Protein AF-0000000067828518 (afdb_homodimer)

InterPro domains:
  IPR000595 Cyclic nucleotide-binding domain [PF00027] (35-122)
  IPR000595 Cyclic nucleotide-binding domain [PS50042] (16-136)
  IPR000595 Cyclic nucleotide-binding domain [SM00100] (16-134)
  IPR000595 Cyclic nucleotide-binding domain [cd00038] (16-130)
  IPR012318 Crp-type HTH domain [PF13545] (154-229)
  IPR012318 Crp-type HTH domain [PS51063] (150-224)
  IPR012318 Crp-type HTH domain [SM00419] (174-222)
  IPR014710 RmlC-like jelly roll fold [G3DSA:2.60.120.10] (8-148)
  IPR018490 Cyclic nucleotide-binding domain superfamily [SSF51206] (10-150)
  IPR036388 Winged helix-like DNA-binding domain superfamily [G3DSA:1.10.10.10] (149-229)
  IPR036390 Winged helix DNA-binding domain superfamily [SSF46785] (151-231)
  IPR050397 Global Transcriptional Regulators in Environmental Response [PTHR24567] (13-231)

Organism: Synechocystis sp. (strain ATCC 27184 / PCC 6803 / Kazusa) (NCBI:txid1111708)

Secondary structure (DSSP, 8-state):
---HHHHHHHHTTSGGGTT--HHHHHHHHHH-EEEEE-TT-EEE-TTPPP-EEEEEEES-EEEEEE-TTS-EEEEEEE-TT-EE-THHHHS-PPPSSEEEESSSEEEEEEEHHHHHHHHHH-HHHHHHHHHHHHHHHHHHHHHHHHHHH--HHHHHHHHHHHHHT-SSS-S--S-EEEE-SS-HHHHHHHTTS-HHHHHHHHHHHHHTTSEEEETTEEEES-HHHHHHHHH-------/---HHHHHHHHTTSGGGTT--HHHHHHHHHH-EEEEE-TT-EEE-TTPPP-EEEEEEES-EEEEEE-TTS-EEEEEEE-TT-EE-THHHHH-PPPSSEEEESSSEEEEEEEHHHHHHHHHH-HHHHHHHHHHHHHHHHHHHHHHHHHHH--HHHHHHHHHHHHHT-SSS-S--S-EEEE-SS-HHHHHHHTTS-HHHHHHHHHHHHHTTSEEEETTEEEES-HHHHHHHHH-------

Sequence (476 aa):
MTVAPDLALWLSKTLMFQNIDSHHLEMITAIAQVKSYGKGDVVFKEGDKPKGFFIVRSGRVKIYKIAPGGKEQILRIFHRGEHFAEIAVFDNLPFPASAATLDQAEMIFFPRSPFLEMLAQHPTLALNMLSSLSRHLRHLTAVIEELSFKDVPQRLASYLLRLGGVDTGTVEVLSLWVTLDLPKS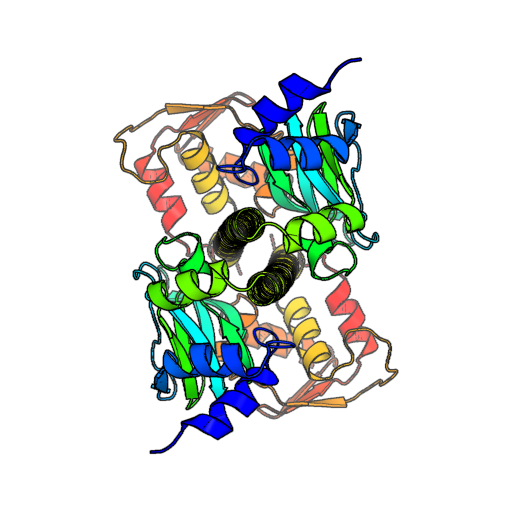QLAAQLGTIPATLSRAFYQLKNEDLIAVKGAEIQLLDCDRLRALAKRGDGMKNMTVAPDLALWLSKTLMFQNIDSHHLEMITAIAQVKSYGKGDVVFKEGDKPKGFFIVRSGRVKIYKIAPGGKEQILRIFHRGEHFAEIAVFDNLPFPASAATLDQAEMIFFPRSPFLEMLAQHPTLALNMLSSLSRHLRHLTAVIEELSFKDVPQRLASYLLRLGGVDTGTVEVLSLWVTLDLPKSQLAAQLGTIPATLSRAFYQLKNEDLIAVKGAEIQLLDCDRLRALAKRGDGMKN

Foldseek 3Di:
DPCQPVVLVLLCPALLNPPPDPVLSNVQSVQKDKDWDAAFDWPFAFQDFDFFKKAWQAAKKWWWAADPVGAIATLDMDHHRAMDPHVNLPPRGGHRTIMTTNHTTMMITGTNPSVVVSCVVDVVSVVSVVVNVVVSVVSNVVLCLLVQQADLLLLVLCVVCVQVVCLVVPDDDFKDKGFAPDDLQVVCNHSRHGSVVNVVSVVVCVVVVQWDDDPRMIMGNGNVVSNVSNPNSNNPPD/DPCQPVVLVLLCPALLNPPPDPVLSNVQSVQKDKDWDAAFDWPFAFQDFDFFKKAWQAAKKWWWAADPVGAIATLDMHHHRAMDPHVNLPPRGGHRTIMTTNHTTMMITGTNPSVVVSCVVDVVSVVSVVVNVVVSVVSNVVLCLLVQQADLLLLVLCVVCVQVVCLVVPDDDFKDKGFAPDDLQVVCNHSRHGSVVNVVSVVVCVVVVQWDDDPRMIMGNGNVVSNVSNPNSNNPDD

Solvent-accessible surface area (backbone atoms only — not comparable to full-atom values): 24485 Å² total; per-residue (Å²): 129,91,64,55,72,65,43,36,58,53,44,44,72,20,70,55,37,45,90,55,53,69,71,58,38,48,55,54,48,67,59,47,40,84,45,78,43,51,60,63,36,72,76,49,47,53,64,38,74,54,61,29,29,39,31,26,66,36,44,33,35,36,34,32,46,68,32,79,71,62,55,41,36,41,74,48,74,41,40,61,54,36,67,48,55,56,52,26,56,55,63,70,45,50,34,91,41,21,31,29,24,73,26,59,27,34,31,40,34,37,47,32,69,69,47,54,59,48,39,64,74,29,41,64,46,41,52,27,45,44,29,50,52,36,51,50,44,52,50,49,51,52,51,43,49,45,68,57,22,29,31,65,51,26,46,50,34,44,50,52,29,48,71,60,68,42,65,84,58,81,54,93,56,53,59,51,75,34,68,61,90,53,57,63,64,57,42,12,16,55,67,52,44,49,50,71,59,46,52,50,29,53,48,51,40,36,75,68,60,35,33,46,78,57,86,58,37,34,34,35,58,30,41,64,62,37,48,53,48,37,57,47,27,60,32,56,77,118,129,91,63,56,71,64,44,36,58,52,46,43,71,20,71,56,36,45,93,55,53,70,70,57,37,50,56,53,48,68,58,46,40,82,44,78,43,52,60,63,35,71,75,48,48,52,62,39,75,54,62,29,28,38,32,27,67,35,43,34,36,36,31,29,46,67,33,79,70,62,55,42,37,43,73,46,74,41,40,61,54,36,69,48,56,55,51,26,57,53,64,71,44,50,34,92,41,21,31,31,25,74,26,59,25,35,32,39,35,37,46,32,69,70,47,55,58,49,38,64,74,30,42,64,46,41,51,27,46,43,29,48,52,36,52,52,44,52,51,47,52,51,52,43,49,44,68,59,22,29,32,63,51,27,45,48,34,44,51,53,29,48,72,59,68,43,64,84,61,84,54,93,56,54,58,51,75,35,65,61,90,54,58,64,65,56,42,13,15,54,65,52,46,48,52,72,58,45,53,50,29,53,48,51,39,36,76,67,59,35,31,46,80,57,87,57,38,34,34,35,58,30,41,65,60,38,49,52,49,38,57,46,29,61,32,67,70,124

pLDDT: mean 92.02, std 10.15, range [32.41, 98.69]

Radius of gyration: 23.42 Å; Cα contacts (8 Å, |Δi|>4): 932; chains: 2; bounding box: 56×58×49 Å

Structure (mmCIF, N/CA/C/O backbone):
data_AF-0000000067828518-model_v1
#
loop_
_entity.id
_entity.type
_entity.pdbx_description
1 polymer 'DNR protein'
#
loop_
_atom_site.group_PDB
_atom_site.id
_atom_site.type_symbol
_atom_site.label_atom_id
_atom_site.label_alt_id
_atom_site.label_comp_id
_atom_site.label_asym_id
_atom_site.label_entity_id
_atom_site.label_seq_id
_atom_site.pdbx_PDB_ins_code
_atom_site.Cartn_x
_atom_site.Cartn_y
_atom_site.Cartn_z
_atom_site.occupancy
_atom_site.B_iso_or_equiv
_atom_site.auth_seq_id
_atom_site.auth_comp_id
_atom_site.auth_asym_id
_atom_site.auth_atom_id
_atom_site.pdbx_PDB_model_num
ATOM 1 N N . MET A 1 1 ? -23.969 -29.828 9.68 1 32.81 1 MET A N 1
ATOM 2 C CA . MET A 1 1 ? -24.594 -28.953 8.695 1 32.81 1 MET A CA 1
ATOM 3 C C . MET A 1 1 ? -23.922 -29.109 7.332 1 32.81 1 MET A C 1
ATOM 5 O O . MET A 1 1 ? -22.703 -29 7.219 1 32.81 1 MET A O 1
ATOM 9 N N . THR A 1 2 ? -24.328 -29.781 6.457 1 40.47 2 THR A N 1
ATOM 10 C CA . THR A 1 2 ? -24 -30.266 5.121 1 40.47 2 THR A CA 1
ATOM 11 C C . THR A 1 2 ? -23.625 -29.094 4.207 1 40.47 2 THR A C 1
ATOM 13 O O . THR A 1 2 ? -24.484 -28.453 3.617 1 40.47 2 THR A O 1
ATOM 16 N N . VAL A 1 3 ? -22.938 -28.078 4.637 1 50.16 3 VAL A N 1
ATOM 17 C CA . VAL A 1 3 ? -22.453 -26.75 4.285 1 50.16 3 VAL A CA 1
ATOM 18 C C . VAL A 1 3 ? -21.719 -26.812 2.939 1 50.16 3 VAL A C 1
ATOM 20 O O . VAL A 1 3 ? -21.141 -25.812 2.496 1 50.16 3 VAL A O 1
ATOM 23 N N . ALA A 1 4 ? -21.547 -28.078 2.25 1 61.22 4 ALA A N 1
ATOM 24 C CA . ALA A 1 4 ? -20.547 -28.484 1.263 1 61.22 4 ALA A CA 1
ATOM 25 C C . ALA A 1 4 ? -20.859 -27.906 -0.111 1 61.22 4 ALA A C 1
ATOM 27 O O . ALA A 1 4 ? -20.031 -27.234 -0.716 1 61.22 4 ALA A O 1
ATOM 28 N N . PRO A 1 5 ? -21.984 -28.469 -0.747 1 64.19 5 PRO A N 1
ATOM 29 C CA . PRO A 1 5 ? -22.141 -28.156 -2.168 1 64.19 5 PRO A CA 1
ATOM 30 C C . PRO A 1 5 ? -22.422 -26.672 -2.408 1 64.19 5 PRO A C 1
ATOM 32 O O . PRO A 1 5 ? -21.906 -26.094 -3.361 1 64.19 5 PRO A O 1
ATOM 35 N N . ASP A 1 6 ? -23.078 -26 -1.535 1 87.5 6 ASP A N 1
ATOM 36 C CA . ASP A 1 6 ? -23.422 -24.594 -1.651 1 87.5 6 ASP A CA 1
ATOM 37 C C . ASP A 1 6 ? -22.203 -23.703 -1.459 1 87.5 6 ASP A C 1
ATOM 39 O O . ASP A 1 6 ? -22.016 -22.719 -2.188 1 87.5 6 ASP A O 1
ATOM 43 N N . LEU A 1 7 ? -21.391 -24.219 -0.659 1 91.88 7 LEU A N 1
ATOM 44 C CA . LEU A 1 7 ? -20.203 -23.422 -0.401 1 91.88 7 LEU A CA 1
ATOM 45 C C . LEU A 1 7 ? -19.25 -23.453 -1.6 1 91.88 7 LEU A C 1
ATOM 47 O O . LEU A 1 7 ? -18.703 -22.422 -1.98 1 91.88 7 LEU A O 1
ATOM 51 N N . ALA A 1 8 ? -19.188 -24.656 -2.156 1 92.31 8 ALA A N 1
ATOM 52 C CA . ALA A 1 8 ? -18.344 -24.812 -3.332 1 92.31 8 ALA A CA 1
ATOM 53 C C . ALA A 1 8 ? -18.812 -23.922 -4.477 1 92.31 8 ALA A C 1
ATOM 55 O O . ALA A 1 8 ? -18.016 -23.25 -5.137 1 92.31 8 ALA A O 1
ATOM 56 N N . LEU A 1 9 ? -20.062 -23.953 -4.652 1 92.19 9 LEU A N 1
ATOM 57 C CA . LEU A 1 9 ? -20.641 -23.125 -5.711 1 92.19 9 LEU A CA 1
ATOM 58 C C . LEU A 1 9 ? -20.422 -21.641 -5.438 1 92.19 9 LEU A C 1
ATOM 60 O O . LEU A 1 9 ? -20.094 -20.891 -6.352 1 92.19 9 LEU A O 1
ATOM 64 N N . TRP A 1 10 ? -20.609 -21.297 -4.242 1 94.19 10 TRP A N 1
ATOM 65 C CA . TRP A 1 10 ? -20.406 -19.891 -3.875 1 94.19 10 TRP A CA 1
ATOM 66 C C . TRP A 1 10 ? -18.953 -19.484 -4.059 1 94.19 10 TRP A C 1
ATOM 68 O O . TRP A 1 10 ? -18.656 -18.422 -4.598 1 94.19 10 TRP A O 1
ATOM 78 N N . LEU A 1 11 ? -18.016 -20.312 -3.623 1 94.5 11 LEU A N 1
ATOM 79 C CA . LEU A 1 11 ? -16.594 -20.047 -3.738 1 94.5 11 LEU A CA 1
ATOM 80 C C . LEU A 1 11 ? -16.188 -19.891 -5.199 1 94.5 11 LEU A C 1
ATOM 82 O O . LEU A 1 11 ? -15.336 -19.047 -5.523 1 94.5 11 LEU A O 1
ATOM 86 N N . SER A 1 12 ? -16.812 -20.641 -6.043 1 93.69 12 SER A N 1
ATOM 87 C CA . SER A 1 12 ? -16.469 -20.609 -7.461 1 93.69 12 SER A CA 1
ATOM 88 C C . SER A 1 12 ? -16.812 -19.25 -8.078 1 93.69 12 SER A C 1
ATOM 90 O O . SER A 1 12 ? -16.344 -18.922 -9.172 1 93.69 12 SER A O 1
ATOM 92 N N . LYS A 1 13 ? -17.594 -18.453 -7.387 1 92.75 13 LYS A N 1
ATOM 93 C CA . LYS A 1 13 ? -18 -17.141 -7.891 1 92.75 13 LYS A CA 1
ATOM 94 C C . LYS A 1 13 ? -17.109 -16.031 -7.359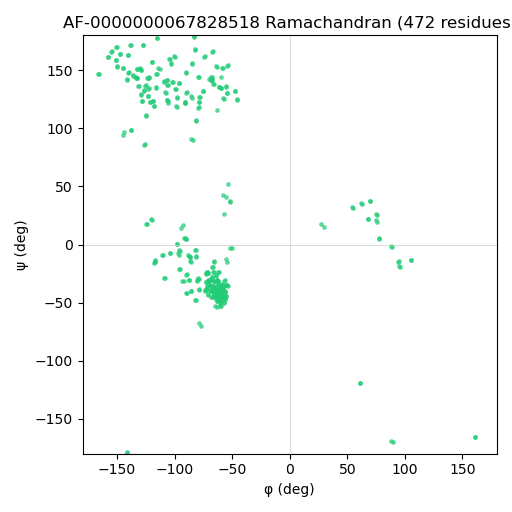 1 92.75 13 LYS A C 1
ATOM 96 O O . LYS A 1 13 ? -17.219 -14.875 -7.766 1 92.75 13 LYS A O 1
ATOM 101 N N . THR A 1 14 ? -16.219 -16.406 -6.48 1 92.81 14 THR A N 1
ATOM 102 C CA . THR A 1 14 ? -15.281 -15.43 -5.953 1 92.81 14 THR A CA 1
ATOM 103 C C . THR A 1 14 ? -14.078 -15.281 -6.883 1 92.81 14 THR A C 1
ATOM 105 O O . THR A 1 14 ? -13.75 -16.203 -7.629 1 92.81 14 THR A O 1
ATOM 108 N N . LEU A 1 15 ? -13.422 -14.148 -6.832 1 87.19 15 LEU A N 1
ATOM 109 C CA . LEU A 1 15 ? -12.281 -13.859 -7.695 1 87.19 15 LEU A CA 1
ATOM 110 C C . LEU A 1 15 ? -11.18 -14.906 -7.508 1 87.19 15 LEU A C 1
ATOM 112 O O . LEU A 1 15 ? -10.57 -15.344 -8.477 1 87.19 15 LEU A O 1
ATOM 116 N N . MET A 1 16 ? -10.969 -15.344 -6.359 1 88.88 16 MET A N 1
ATOM 117 C CA . MET A 1 16 ? -9.852 -16.219 -6.023 1 88.88 16 MET A CA 1
ATOM 118 C C . MET A 1 16 ? -10.055 -17.609 -6.625 1 88.88 16 MET A C 1
ATOM 120 O O . MET A 1 16 ? -9.086 -18.281 -6.996 1 88.88 16 MET A O 1
ATOM 124 N N . PHE A 1 17 ? -11.32 -18 -6.754 1 93 17 PHE A N 1
ATOM 125 C CA . PHE A 1 17 ? -11.531 -19.391 -7.117 1 93 17 PHE A CA 1
ATOM 126 C C . PHE A 1 17 ? -12.297 -19.5 -8.43 1 93 17 PHE A C 1
ATOM 128 O O . PHE A 1 17 ? -12.914 -20.531 -8.711 1 93 17 PHE A O 1
ATOM 135 N N . GLN A 1 18 ? -12.188 -18.422 -9.117 1 90.06 18 GLN A N 1
ATOM 136 C CA . GLN A 1 18 ? -12.797 -18.469 -10.438 1 90.06 18 GLN A CA 1
ATOM 137 C C . GLN A 1 18 ? -12.039 -19.422 -11.359 1 90.06 18 GLN A C 1
ATOM 139 O O . GLN A 1 18 ? -10.812 -19.516 -11.281 1 90.06 18 GLN A O 1
ATOM 144 N N . ASN A 1 19 ? -12.758 -20.188 -12.219 1 88.75 19 ASN A N 1
ATOM 145 C CA . ASN A 1 19 ? -12.219 -21.062 -13.266 1 88.75 19 ASN A CA 1
ATOM 146 C C . ASN A 1 19 ? -11.469 -22.25 -12.68 1 88.75 19 ASN A C 1
ATOM 148 O O . ASN A 1 19 ? -10.531 -22.75 -13.297 1 88.75 19 ASN A O 1
ATOM 152 N N . ILE A 1 20 ? -11.789 -22.531 -11.477 1 90.06 20 ILE A N 1
ATOM 153 C CA . ILE A 1 20 ? -11.289 -23.766 -10.883 1 90.06 20 ILE A CA 1
ATOM 154 C C . ILE A 1 20 ? -12.266 -24.906 -11.164 1 90.06 20 ILE A C 1
ATOM 156 O O . ILE A 1 20 ? -13.477 -24.75 -11.023 1 90.06 20 ILE A O 1
ATOM 160 N N . ASP A 1 21 ? -11.727 -25.984 -11.633 1 88.69 21 ASP A N 1
ATOM 161 C CA . ASP A 1 21 ? -12.609 -27.094 -11.984 1 88.69 21 ASP A CA 1
ATOM 162 C C . ASP A 1 21 ? -13.266 -27.688 -10.742 1 88.69 21 ASP A C 1
ATOM 164 O O . ASP A 1 21 ? -12.805 -27.453 -9.617 1 88.69 21 ASP A O 1
ATOM 168 N N . SER A 1 22 ? -14.281 -28.484 -10.969 1 89.06 22 SER A N 1
ATOM 169 C CA . SER A 1 22 ? -15.133 -29 -9.891 1 89.06 22 SER A CA 1
ATOM 170 C C . SER A 1 22 ? -14.344 -29.875 -8.93 1 89.06 22 SER A C 1
ATOM 172 O O . SER A 1 22 ? -14.555 -29.828 -7.719 1 89.06 22 SER A O 1
ATOM 174 N N . HIS A 1 23 ? -13.523 -30.641 -9.461 1 88.94 23 HIS A N 1
ATOM 175 C CA . HIS A 1 23 ? -12.742 -31.547 -8.625 1 88.94 23 HIS A CA 1
ATOM 176 C C . HIS A 1 23 ? -11.859 -30.766 -7.652 1 88.94 23 HIS A C 1
ATOM 178 O O . HIS A 1 23 ? -11.875 -31.047 -6.449 1 88.94 23 HIS A O 1
ATOM 184 N N . HIS A 1 24 ? -11.211 -29.797 -8.133 1 88.56 24 HIS A N 1
ATOM 185 C CA . HIS A 1 24 ? -10.32 -29 -7.293 1 88.56 24 HIS A CA 1
ATOM 186 C C . HIS A 1 24 ? -11.109 -28.125 -6.336 1 88.56 24 HIS A C 1
ATOM 188 O O . HIS A 1 24 ? -10.688 -27.891 -5.203 1 88.56 24 HIS A O 1
ATOM 194 N N . LEU A 1 25 ? -12.188 -27.656 -6.832 1 91.69 25 LEU A N 1
ATOM 195 C CA . LEU A 1 25 ? -13.047 -26.844 -5.98 1 91.69 25 LEU A CA 1
ATOM 196 C C . LEU A 1 25 ? -13.531 -27.641 -4.773 1 91.69 25 LEU A C 1
ATOM 198 O O . LEU A 1 25 ? -13.633 -27.109 -3.67 1 91.69 25 LEU A O 1
ATOM 202 N N . GLU A 1 26 ? -13.758 -28.844 -5.031 1 91.56 26 GLU A N 1
ATOM 203 C CA . GLU A 1 26 ? -14.164 -29.719 -3.932 1 91.56 26 GLU A CA 1
ATOM 204 C C . GLU A 1 26 ? -13.039 -29.891 -2.918 1 91.56 26 GLU A C 1
ATOM 206 O O . GLU A 1 26 ? -13.273 -29.891 -1.71 1 91.56 26 GLU A O 1
ATOM 211 N N . MET A 1 27 ? -11.867 -30.031 -3.381 1 90.75 27 MET A N 1
ATOM 212 C CA . MET A 1 27 ? -10.703 -30.156 -2.508 1 90.75 27 MET A CA 1
ATOM 213 C C . MET A 1 27 ? -10.516 -28.891 -1.664 1 90.75 27 MET A C 1
ATOM 215 O O . MET A 1 27 ? -10.234 -28.984 -0.468 1 90.75 27 MET A O 1
ATOM 219 N N . ILE A 1 28 ? -10.703 -27.812 -2.305 1 91.94 28 ILE A N 1
ATOM 220 C CA . ILE A 1 28 ? -10.562 -26.531 -1.625 1 91.94 28 ILE A CA 1
ATOM 221 C C . ILE A 1 28 ? -11.641 -26.391 -0.554 1 91.94 28 ILE A C 1
ATOM 223 O O . ILE A 1 28 ? -11.352 -25.969 0.572 1 91.94 28 ILE A O 1
ATOM 227 N N . THR A 1 29 ? -12.812 -26.75 -0.92 1 94.31 29 THR A N 1
ATOM 228 C CA . THR A 1 29 ? -13.945 -26.641 -0.005 1 94.31 29 THR A CA 1
ATOM 229 C C . THR A 1 29 ? -13.742 -27.531 1.21 1 94.31 29 THR A C 1
ATOM 231 O O . THR A 1 29 ? -14.148 -27.188 2.32 1 94.31 29 THR A O 1
ATOM 234 N N . ALA A 1 30 ? -13.062 -28.594 0.974 1 93.88 30 ALA A N 1
ATOM 235 C CA . ALA A 1 30 ? -12.867 -29.594 2.029 1 93.88 30 ALA A CA 1
ATOM 236 C C . ALA A 1 30 ? -11.977 -29.031 3.141 1 93.88 30 ALA A C 1
ATOM 238 O O . ALA A 1 30 ? -12.062 -29.469 4.289 1 93.88 30 ALA A O 1
ATOM 239 N N . ILE A 1 31 ? -11.148 -28.156 2.852 1 93.25 31 ILE A N 1
ATOM 240 C CA . ILE A 1 31 ? -10.242 -27.625 3.873 1 93.25 31 ILE A CA 1
ATOM 241 C C . ILE A 1 31 ? -10.805 -26.328 4.449 1 93.25 31 ILE A C 1
ATOM 243 O O . ILE A 1 31 ? -10.25 -25.781 5.402 1 93.25 31 ILE A O 1
ATOM 247 N N . ALA A 1 32 ? -11.852 -25.812 3.857 1 95.94 32 ALA A N 1
ATOM 248 C CA . ALA A 1 32 ? -12.461 -24.562 4.277 1 95.94 32 ALA A CA 1
ATOM 249 C C . ALA A 1 32 ? -13.133 -24.703 5.641 1 95.94 32 ALA A C 1
ATOM 251 O O . ALA 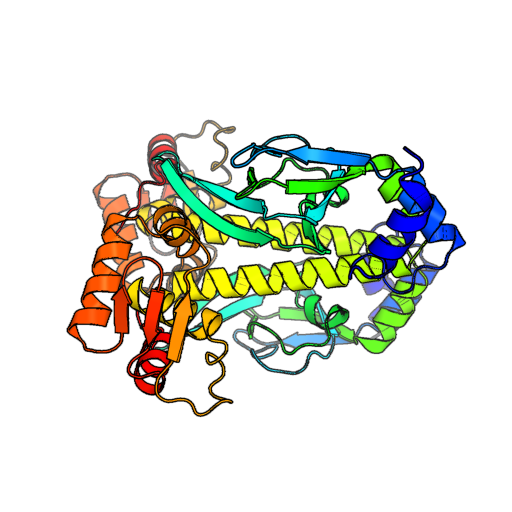A 1 32 ? -13.75 -25.734 5.93 1 95.94 32 ALA A O 1
ATOM 252 N N . GLN A 1 33 ? -13.039 -23.688 6.465 1 96.69 33 GLN A N 1
ATOM 253 C CA . GLN A 1 33 ? -13.695 -23.625 7.766 1 96.69 33 GLN A CA 1
ATOM 254 C C . GLN A 1 33 ? -14.594 -22.391 7.863 1 96.69 33 GLN A C 1
ATOM 256 O O . GLN A 1 33 ? -14.141 -21.266 7.637 1 96.69 33 GLN A O 1
ATOM 261 N N . VAL A 1 34 ? -15.789 -22.578 8.211 1 96.94 34 VAL A N 1
ATOM 262 C CA . VAL A 1 34 ? -16.703 -21.469 8.391 1 96.94 34 VAL A CA 1
ATOM 263 C C . VAL A 1 34 ? -16.562 -20.906 9.797 1 96.94 34 VAL A C 1
ATOM 265 O O . VAL A 1 34 ? -16.625 -21.641 10.781 1 96.94 34 VAL A O 1
ATOM 268 N N . LYS A 1 35 ? -16.359 -19.625 9.883 1 97.5 35 LYS A N 1
ATOM 269 C CA . LYS A 1 35 ? -16.188 -18.938 11.164 1 97.5 35 LYS A CA 1
ATOM 270 C C . LYS A 1 35 ? -17.172 -17.781 11.297 1 97.5 35 LYS A C 1
ATOM 272 O O . LYS A 1 35 ? -17.391 -17.047 10.336 1 97.5 35 LYS A O 1
ATOM 277 N N . SER A 1 36 ? -17.75 -17.672 12.445 1 98.12 36 SER A N 1
ATOM 278 C CA . SER A 1 36 ? -18.656 -16.562 12.742 1 98.12 36 SER A CA 1
ATOM 279 C C . SER A 1 36 ? -18.016 -15.594 13.734 1 98.12 36 SER A C 1
ATOM 281 O O . SER A 1 36 ? -17.359 -16 14.688 1 98.12 36 SER A O 1
ATOM 283 N N . TYR A 1 37 ? -18.25 -14.328 13.484 1 98.31 37 TYR A N 1
ATOM 284 C CA . TYR A 1 37 ? -17.734 -13.25 14.32 1 98.31 37 TYR A CA 1
ATOM 285 C C . TYR A 1 37 ? -18.828 -12.234 14.633 1 98.31 37 TYR A C 1
ATOM 287 O O . TYR A 1 37 ? -19.672 -11.945 13.781 1 98.31 37 TYR A O 1
ATOM 295 N N . GLY A 1 38 ? -18.781 -11.711 15.828 1 98.38 38 GLY A N 1
ATOM 296 C CA . GLY A 1 38 ? -19.641 -10.594 16.156 1 98.38 38 GLY A CA 1
ATOM 297 C C . GLY A 1 38 ? -19.094 -9.258 15.688 1 98.38 38 GLY A C 1
ATOM 298 O O . GLY A 1 38 ? -17.938 -9.172 15.266 1 98.38 38 GLY A O 1
ATOM 299 N N . LYS A 1 39 ? -20 -8.281 15.758 1 97.56 39 LYS A N 1
ATOM 300 C CA . LYS A 1 39 ? -19.562 -6.918 15.453 1 97.56 39 LYS A CA 1
ATOM 301 C C . LYS A 1 39 ? -18.422 -6.488 16.375 1 97.56 39 LYS A C 1
ATOM 303 O O . LYS A 1 39 ? -18.516 -6.602 17.594 1 97.56 39 LYS A O 1
ATOM 308 N N . GLY A 1 40 ? -17.328 -6.055 15.742 1 97.38 40 GLY A N 1
ATOM 309 C CA . GLY A 1 40 ? -16.219 -5.512 16.516 1 97.38 40 GLY A CA 1
ATOM 310 C C . GLY A 1 40 ? -15.234 -6.57 16.969 1 97.38 40 GLY A C 1
ATOM 311 O O . GLY A 1 40 ? -14.227 -6.254 17.594 1 97.38 40 GLY A O 1
ATOM 312 N N . ASP A 1 41 ? -15.508 -7.824 16.641 1 98.56 41 ASP A N 1
ATOM 313 C CA . ASP A 1 41 ? -14.586 -8.891 17.031 1 98.56 41 ASP A CA 1
ATOM 314 C C . ASP A 1 41 ? -13.25 -8.75 16.312 1 98.56 41 ASP A C 1
ATOM 316 O O . ASP A 1 41 ? -13.203 -8.438 15.125 1 98.56 41 ASP A O 1
ATOM 320 N N . VAL A 1 42 ? -12.211 -8.977 17.062 1 98.38 42 VAL A N 1
ATOM 321 C CA . VAL A 1 42 ? -10.875 -9.023 16.469 1 98.38 42 VAL A CA 1
ATOM 322 C C . VAL A 1 42 ? -10.656 -10.383 15.797 1 98.38 42 VAL A C 1
ATOM 324 O O . VAL A 1 42 ? -10.828 -11.43 16.422 1 98.38 42 VAL A O 1
ATOM 327 N N . VAL A 1 43 ? -10.352 -10.367 14.547 1 98.06 43 VAL A N 1
ATOM 328 C CA . VAL A 1 43 ? -10.062 -11.586 13.805 1 98.06 43 VAL A CA 1
ATOM 329 C C . VAL A 1 43 ? -8.609 -12.008 14.039 1 98.06 43 VAL A C 1
ATOM 331 O O . VAL A 1 43 ? -8.336 -13.172 14.32 1 98.06 43 VAL A O 1
ATOM 334 N N . PHE A 1 44 ? -7.699 -11.086 13.922 1 97.25 44 PHE A N 1
ATOM 335 C CA . PHE A 1 44 ? -6.301 -11.242 14.297 1 97.25 44 PHE A CA 1
ATOM 336 C C . PHE A 1 44 ? -5.672 -9.891 14.625 1 97.25 44 PHE A C 1
ATOM 338 O O . PHE A 1 44 ? -6.246 -8.844 14.312 1 97.25 44 PHE A O 1
ATOM 345 N N . LYS A 1 45 ? -4.496 -9.953 15.25 1 97.38 45 LYS A N 1
ATOM 346 C CA . LYS A 1 45 ? -3.793 -8.734 15.641 1 97.38 45 LYS A CA 1
ATOM 347 C C . LYS A 1 45 ? -2.463 -8.609 14.898 1 97.38 45 LYS A C 1
ATOM 349 O O . LYS A 1 45 ? -1.839 -9.617 14.562 1 97.38 45 LYS A O 1
ATOM 354 N N . GLU A 1 46 ? -2.152 -7.367 14.648 1 96.44 46 GLU A N 1
ATOM 355 C CA . GLU A 1 46 ? -0.794 -7.121 14.172 1 96.44 46 GLU A CA 1
ATOM 356 C C . GLU A 1 46 ? 0.235 -7.844 15.031 1 96.44 46 GLU A C 1
ATOM 358 O O . GLU A 1 46 ? 0.156 -7.812 16.266 1 96.44 46 GLU A O 1
ATOM 363 N N . GLY A 1 47 ? 1.176 -8.539 14.328 1 95.69 47 GLY A N 1
ATOM 364 C CA . GLY A 1 47 ? 2.211 -9.25 15.062 1 95.69 47 GLY A CA 1
ATOM 365 C C . GLY A 1 47 ? 1.885 -10.711 15.297 1 95.69 47 GLY A C 1
ATOM 366 O O . GLY A 1 47 ? 2.768 -11.5 15.633 1 95.69 47 GLY A O 1
ATOM 367 N N . ASP A 1 48 ? 0.606 -11.109 15.18 1 95.88 48 ASP A N 1
ATOM 368 C CA . ASP A 1 48 ? 0.239 -12.516 15.305 1 95.88 48 ASP A CA 1
ATOM 369 C C . ASP A 1 48 ? 0.87 -13.352 14.188 1 95.88 48 ASP A C 1
ATOM 371 O O . ASP A 1 48 ? 1.075 -12.859 13.078 1 95.88 48 ASP A O 1
ATOM 375 N N . LYS A 1 49 ? 1.077 -14.609 14.469 1 93.5 49 LYS A N 1
ATOM 376 C CA . LYS A 1 49 ? 1.504 -15.547 13.438 1 93.5 49 LYS A CA 1
ATOM 377 C C . LYS A 1 49 ? 0.346 -15.914 12.508 1 93.5 49 LYS A C 1
ATOM 379 O O . LYS A 1 49 ? -0.754 -16.219 12.977 1 93.5 49 LYS A O 1
ATOM 384 N N . PRO A 1 50 ? 0.641 -15.844 11.305 1 89.56 50 PRO A N 1
ATOM 385 C CA . PRO A 1 50 ? -0.437 -16.156 10.367 1 89.56 50 PRO A CA 1
ATOM 386 C C . PRO A 1 50 ? -0.847 -17.641 10.414 1 89.56 50 PRO A C 1
ATOM 388 O O . PRO A 1 50 ? 0.007 -18.516 10.547 1 89.56 50 PRO A O 1
ATOM 391 N N . LYS A 1 51 ? -2.115 -17.891 10.281 1 90.44 51 LYS A N 1
ATOM 392 C CA . LYS A 1 51 ? -2.631 -19.25 10.297 1 90.44 51 LYS A CA 1
ATOM 393 C C . LYS A 1 51 ? -3.297 -19.594 8.969 1 90.44 51 LYS A C 1
ATOM 395 O O . LYS A 1 51 ? -3.568 -20.766 8.688 1 90.44 51 LYS A O 1
ATOM 400 N N . GLY A 1 52 ? -3.568 -18.594 8.227 1 93.94 52 GLY A N 1
ATOM 401 C CA . GLY A 1 52 ? -4.273 -18.75 6.965 1 93.94 52 GLY A CA 1
ATOM 402 C C . GLY A 1 52 ? -4.895 -17.469 6.457 1 93.94 52 GLY A C 1
ATOM 403 O O . GLY A 1 52 ? -4.441 -16.375 6.809 1 93.94 52 GLY A O 1
ATOM 404 N N . PHE A 1 53 ? -5.773 -17.578 5.504 1 95.25 53 PHE A N 1
ATOM 405 C CA . PHE A 1 53 ? -6.426 -16.406 4.953 1 95.25 53 PHE A CA 1
ATOM 406 C C . PHE A 1 53 ? -7.941 -16.562 4.977 1 95.25 53 PHE A C 1
ATOM 408 O O . PHE A 1 53 ? -8.453 -17.625 5.316 1 95.25 53 PHE A O 1
ATOM 415 N N . PHE A 1 54 ? -8.625 -15.484 4.664 1 96.75 54 PHE A N 1
ATOM 416 C CA . PHE A 1 54 ? -10.078 -15.445 4.84 1 96.75 54 PHE A CA 1
ATOM 417 C C . PHE A 1 54 ? -10.758 -14.945 3.574 1 96.75 54 PHE A C 1
ATOM 419 O O . PHE A 1 54 ? -10.188 -14.156 2.822 1 96.75 54 PHE A O 1
ATOM 426 N N . ILE A 1 55 ? -11.969 -15.391 3.408 1 97 55 ILE A N 1
ATOM 427 C CA . ILE A 1 55 ? -12.914 -14.789 2.471 1 97 55 ILE A CA 1
ATOM 428 C C . ILE A 1 55 ? -14.18 -14.359 3.211 1 97 55 ILE A C 1
ATOM 430 O O . ILE A 1 55 ? -14.727 -15.125 4.008 1 97 55 ILE A O 1
ATOM 434 N N . VAL A 1 56 ? -14.625 -13.18 2.93 1 98 56 VAL A N 1
ATOM 435 C CA . VAL A 1 56 ? -15.82 -12.672 3.588 1 98 56 VAL A CA 1
ATOM 436 C C . VAL A 1 56 ? -17.062 -13.266 2.926 1 98 56 VAL A C 1
ATOM 438 O O . VAL A 1 56 ? -17.281 -13.078 1.729 1 98 56 VAL A O 1
ATOM 441 N N . ARG A 1 57 ? -17.781 -13.961 3.627 1 97.25 57 ARG A N 1
ATOM 442 C CA . ARG A 1 57 ? -19.047 -14.508 3.113 1 97.25 57 ARG A CA 1
ATOM 443 C C . ARG A 1 57 ? -20.203 -13.547 3.361 1 97.25 57 ARG A C 1
ATOM 445 O O . ARG A 1 57 ? -21.078 -13.398 2.512 1 97.25 57 ARG A O 1
ATOM 452 N N . SER A 1 58 ? -20.203 -12.984 4.531 1 97.56 58 SER A N 1
ATOM 453 C CA . SER A 1 58 ? -21.156 -11.922 4.883 1 97.56 58 SER A CA 1
ATOM 454 C C . SER A 1 58 ? -20.547 -10.969 5.902 1 97.56 58 SER A C 1
ATOM 456 O O . SER A 1 58 ? -19.656 -11.344 6.664 1 97.56 58 SER A O 1
ATOM 458 N N . GLY A 1 59 ? -21.078 -9.688 5.852 1 97.38 59 GLY A N 1
ATOM 459 C CA . GLY A 1 59 ? -20.562 -8.656 6.738 1 97.38 59 GLY A CA 1
ATOM 460 C C . GLY A 1 59 ? -19.375 -7.906 6.152 1 97.38 59 GLY A C 1
ATOM 461 O O . GLY A 1 59 ? -19.156 -7.93 4.941 1 97.38 59 GLY A O 1
ATOM 462 N N . ARG A 1 60 ? -18.734 -7.109 7.066 1 97.88 60 ARG A N 1
ATOM 463 C CA . ARG A 1 60 ? -17.578 -6.32 6.656 1 97.88 60 ARG A CA 1
ATOM 464 C C . ARG A 1 60 ? -16.438 -6.465 7.652 1 97.88 60 ARG A C 1
ATOM 466 O O . ARG A 1 60 ? -16.656 -6.539 8.859 1 97.88 60 ARG A O 1
ATOM 473 N N . VAL A 1 61 ? -15.219 -6.492 7.109 1 98.38 61 VAL A N 1
ATOM 474 C CA . VAL A 1 61 ? -14.008 -6.594 7.918 1 98.38 61 VAL A CA 1
ATOM 475 C C . VAL A 1 61 ? -13.047 -5.469 7.559 1 98.38 61 VAL A C 1
ATOM 477 O O . VAL A 1 61 ? -12.836 -5.176 6.375 1 98.38 61 VAL A O 1
ATOM 480 N N . LYS A 1 62 ? -12.531 -4.812 8.547 1 98.5 62 LYS A N 1
ATOM 481 C CA . LYS A 1 62 ? -11.5 -3.809 8.305 1 98.5 62 LYS A CA 1
ATOM 482 C C . LYS A 1 62 ? -10.109 -4.352 8.633 1 98.5 62 LYS A C 1
ATOM 484 O O . LYS A 1 62 ? -9.953 -5.121 9.586 1 98.5 62 LYS A O 1
ATOM 489 N N . ILE A 1 63 ? -9.18 -4.039 7.84 1 98.31 63 ILE A N 1
ATOM 490 C CA . ILE A 1 63 ? -7.754 -4.156 8.141 1 98.31 63 ILE A CA 1
ATOM 491 C C . ILE A 1 63 ? -7.207 -2.801 8.578 1 98.31 63 ILE A C 1
ATOM 493 O O . ILE A 1 63 ? -7.395 -1.794 7.891 1 98.31 63 ILE A O 1
ATOM 497 N N . TYR A 1 64 ? -6.566 -2.752 9.734 1 98.31 64 TYR A N 1
ATOM 498 C CA . TYR A 1 64 ? -6.242 -1.445 10.297 1 98.31 64 TYR A CA 1
ATOM 499 C C . TYR A 1 64 ? -4.977 -1.516 11.141 1 98.31 64 TYR A C 1
ATOM 501 O O . TYR A 1 64 ? -4.539 -2.604 11.523 1 98.31 64 TYR A O 1
ATOM 509 N N . LYS A 1 65 ? -4.414 -0.464 11.305 1 97.19 65 LYS A N 1
ATOM 510 C CA . LYS A 1 65 ? -3.311 -0.274 12.242 1 97.19 65 LYS A CA 1
ATOM 511 C C . LYS A 1 65 ? -3.666 0.761 13.305 1 97.19 65 LYS A C 1
ATOM 513 O O . LYS A 1 65 ? -4.52 1.621 13.078 1 97.19 65 LYS A O 1
ATOM 518 N N . ILE A 1 66 ? -2.996 0.696 14.43 1 95.19 66 ILE A N 1
ATOM 519 C CA . ILE A 1 66 ? -3.207 1.636 15.523 1 95.19 66 ILE A CA 1
ATOM 520 C C . ILE A 1 66 ? -1.865 2.207 15.977 1 95.19 66 ILE A C 1
ATOM 522 O O . ILE A 1 66 ? -0.911 1.461 16.203 1 95.19 66 ILE A O 1
ATOM 526 N N . ALA A 1 67 ? -1.858 3.461 16.047 1 93 67 ALA A N 1
ATOM 527 C CA . ALA A 1 67 ? -0.67 4.121 16.578 1 93 67 ALA A CA 1
ATOM 528 C C . ALA A 1 67 ? -0.589 3.967 18.094 1 93 67 ALA A C 1
ATOM 530 O O . ALA A 1 67 ? -1.59 3.664 18.75 1 93 67 ALA A O 1
ATOM 531 N N . PRO A 1 68 ? 0.609 4.184 18.641 1 87.19 68 PRO A N 1
ATOM 532 C CA . PRO A 1 68 ? 0.723 4.152 20.109 1 87.19 68 PRO A CA 1
ATOM 533 C C . PRO A 1 68 ? -0.219 5.137 20.797 1 87.19 68 PRO A C 1
ATOM 535 O O . PRO A 1 68 ? -0.712 4.863 21.891 1 87.19 68 PRO A O 1
ATOM 538 N N . GLY A 1 69 ? -0.549 6.207 20.25 1 86 69 GLY A N 1
ATOM 539 C CA . GLY A 1 69 ? -1.446 7.203 20.828 1 86 69 GLY A CA 1
ATOM 540 C C . GLY A 1 69 ? -2.912 6.867 20.625 1 86 69 GLY A C 1
ATOM 541 O O . GLY A 1 69 ? -3.791 7.598 21.078 1 86 69 GLY A O 1
ATOM 542 N N . GLY A 1 70 ? -3.164 5.801 19.891 1 90.44 70 GLY A N 1
ATOM 543 C CA . GLY A 1 70 ? -4.535 5.332 19.781 1 90.44 70 GLY A CA 1
ATOM 544 C C . GLY A 1 70 ? -5.172 5.652 18.438 1 90.44 70 GLY A C 1
ATOM 545 O O . GLY A 1 70 ? -6.242 5.137 18.109 1 90.44 70 GLY A O 1
ATOM 546 N N . LYS A 1 71 ? -4.574 6.508 17.656 1 92.69 71 LYS A N 1
ATOM 547 C CA . LYS A 1 71 ? -5.121 6.828 16.344 1 92.69 71 LYS A CA 1
ATOM 548 C C . LYS A 1 71 ? -5.164 5.594 15.453 1 92.69 71 LYS A C 1
ATOM 550 O O . LYS A 1 71 ? -4.195 4.832 15.391 1 92.69 71 LYS A O 1
ATOM 555 N N . GLU A 1 72 ? -6.266 5.492 14.812 1 96.19 72 GLU A N 1
ATOM 556 C CA . GLU A 1 72 ? -6.457 4.344 13.938 1 96.19 72 GLU A CA 1
ATOM 557 C C . GLU A 1 72 ? -6.367 4.75 12.469 1 96.19 72 GLU A C 1
ATOM 559 O O . GLU A 1 72 ? -6.828 5.828 12.086 1 96.19 72 GLU A O 1
ATOM 564 N N . GLN A 1 73 ? -5.77 3.92 11.664 1 97.75 73 GLN A N 1
ATOM 565 C CA . GLN A 1 73 ? -5.766 4.027 10.211 1 97.75 73 GLN A CA 1
ATOM 566 C C . GLN A 1 73 ? -6.289 2.75 9.562 1 97.75 73 GLN A C 1
ATOM 568 O O . GLN A 1 73 ? -5.656 1.697 9.648 1 97.75 73 GLN A O 1
ATOM 573 N N . ILE A 1 74 ? -7.441 2.848 8.969 1 98.44 74 ILE A N 1
ATOM 574 C CA . ILE A 1 74 ? -7.969 1.72 8.211 1 98.44 74 ILE A CA 1
ATOM 575 C C . ILE A 1 74 ? -7.281 1.646 6.852 1 98.44 74 ILE A C 1
ATOM 577 O O . ILE A 1 74 ? -7.227 2.639 6.121 1 98.44 74 ILE A O 1
ATOM 581 N N . LEU A 1 75 ? -6.754 0.527 6.547 1 98.25 75 LEU A N 1
ATOM 582 C CA . LEU A 1 75 ? -6.074 0.302 5.273 1 98.25 75 LEU A CA 1
ATOM 583 C C . LEU A 1 75 ? -7.07 -0.093 4.188 1 98.25 75 LEU A C 1
ATOM 585 O O . LEU A 1 75 ? -6.938 0.326 3.037 1 98.25 75 LEU A O 1
ATOM 589 N N . ARG A 1 76 ? -8.016 -0.912 4.57 1 97.75 76 ARG A N 1
ATOM 590 C CA . ARG A 1 76 ? -9.016 -1.385 3.625 1 97.75 76 ARG A CA 1
ATOM 591 C C . ARG A 1 76 ? -10.188 -2.037 4.352 1 97.75 76 ARG A C 1
ATOM 593 O O . ARG A 1 76 ? -10.016 -2.605 5.43 1 97.75 76 ARG A O 1
ATOM 600 N N . ILE A 1 77 ? -11.328 -1.888 3.803 1 97.69 77 ILE A N 1
ATOM 601 C CA . ILE A 1 77 ? -12.508 -2.613 4.246 1 97.69 77 ILE A CA 1
ATOM 602 C C . ILE A 1 77 ? -12.875 -3.686 3.221 1 97.69 77 ILE A C 1
ATOM 604 O O . ILE A 1 77 ? -12.945 -3.404 2.021 1 97.69 77 ILE A O 1
ATOM 608 N N . PHE A 1 78 ? -13.086 -4.852 3.666 1 97.5 78 PHE A N 1
ATOM 609 C CA . PHE A 1 78 ? -13.406 -5.988 2.805 1 97.5 78 PHE A CA 1
ATOM 610 C C . PHE A 1 78 ? -14.875 -6.359 2.918 1 97.5 78 PHE A C 1
ATOM 612 O O . PHE A 1 78 ? -15.43 -6.406 4.02 1 97.5 78 PHE A O 1
ATOM 619 N N . HIS A 1 79 ? -15.398 -6.617 1.776 1 96.69 79 HIS A N 1
ATOM 620 C CA . HIS A 1 79 ? -16.812 -6.938 1.655 1 96.69 79 HIS A CA 1
ATOM 621 C C . HIS A 1 79 ? -17.016 -8.367 1.164 1 96.69 79 HIS A C 1
ATOM 623 O O . HIS A 1 79 ? -16.047 -9.086 0.928 1 96.69 79 HIS A O 1
ATOM 629 N N . ARG A 1 80 ? -18.312 -8.773 1.069 1 96.38 80 ARG A N 1
ATOM 630 C CA . ARG A 1 80 ? -18.688 -10.109 0.615 1 96.38 80 ARG A CA 1
ATOM 631 C C . ARG A 1 80 ? -17.906 -10.492 -0.64 1 96.38 80 ARG A C 1
ATOM 633 O O . ARG A 1 80 ? -17.875 -9.742 -1.617 1 96.38 80 ARG A O 1
ATOM 640 N N . GLY A 1 81 ? -17.219 -11.641 -0.553 1 95.19 81 GLY A N 1
ATOM 641 C CA . GLY A 1 81 ? -16.516 -12.188 -1.709 1 95.19 81 GLY A CA 1
ATOM 642 C C . GLY A 1 81 ? -15.055 -11.797 -1.761 1 95.19 81 GLY A C 1
ATOM 643 O O . GLY A 1 81 ? -14.273 -12.398 -2.506 1 95.19 81 GLY A O 1
ATOM 644 N N . GLU A 1 82 ? -14.711 -10.844 -0.979 1 95.5 82 GLU A N 1
ATOM 645 C CA . GLU A 1 82 ? -13.328 -10.375 -0.987 1 95.5 82 GLU A CA 1
ATOM 646 C C . GLU A 1 82 ? -12.477 -11.133 0.028 1 95.5 82 GLU A C 1
ATOM 648 O O . GLU A 1 82 ? -13 -11.641 1.024 1 95.5 82 GLU A O 1
ATOM 653 N N . HIS A 1 83 ? -11.273 -11.305 -0.284 1 94.25 83 HIS A N 1
ATOM 654 C CA . HIS A 1 83 ? -10.359 -12.07 0.554 1 94.25 83 HIS A CA 1
ATOM 655 C C . HIS A 1 83 ? -9.281 -11.18 1.157 1 94.25 83 HIS A C 1
ATOM 657 O O . HIS A 1 83 ? -8.93 -10.141 0.584 1 94.25 83 HIS A O 1
ATOM 663 N N . PHE A 1 84 ? -8.797 -11.57 2.318 1 95.12 84 PHE A N 1
ATOM 664 C CA . PHE A 1 84 ? -7.754 -10.82 3.006 1 95.12 84 PHE A CA 1
ATOM 665 C C . PHE A 1 84 ? -6.848 -11.758 3.797 1 95.12 84 PHE A C 1
ATOM 667 O O . PHE A 1 84 ? -7.168 -12.938 3.973 1 95.12 84 PHE A O 1
ATOM 674 N N . ALA A 1 85 ? -5.664 -11.258 4.203 1 93.38 85 ALA A N 1
ATOM 675 C CA . ALA A 1 85 ? -4.672 -11.938 5.031 1 93.38 85 ALA A CA 1
ATOM 676 C C . ALA A 1 85 ? -3.914 -12.992 4.223 1 93.38 85 ALA A C 1
ATOM 678 O O . ALA A 1 85 ? -3.34 -13.922 4.793 1 93.38 85 ALA A O 1
ATOM 679 N N . GLU A 1 86 ? -3.912 -12.875 2.957 1 90.56 86 GLU A N 1
ATOM 680 C CA . GLU A 1 86 ? -3.238 -13.867 2.119 1 90.56 86 GLU A CA 1
ATOM 681 C C . GLU A 1 86 ? -1.721 -13.742 2.23 1 90.56 86 GLU A C 1
ATOM 683 O O . GLU A 1 86 ? -0.989 -14.68 1.909 1 90.56 86 GLU A O 1
ATOM 688 N N . ILE A 1 87 ? -1.327 -12.523 2.619 1 85.19 87 ILE A N 1
ATOM 689 C CA . ILE A 1 87 ? 0.1 -12.266 2.771 1 85.19 87 ILE A CA 1
ATOM 690 C C . ILE A 1 87 ? 0.717 -13.297 3.711 1 85.19 87 ILE A C 1
ATOM 692 O O . ILE A 1 87 ? 1.859 -13.719 3.516 1 85.19 87 ILE A O 1
ATOM 696 N N . ALA A 1 88 ? -0.067 -13.695 4.688 1 78.06 88 ALA A N 1
ATOM 697 C CA . ALA A 1 88 ? 0.351 -14.664 5.695 1 78.06 88 ALA A CA 1
ATOM 698 C C . ALA A 1 88 ? 0.689 -16.016 5.055 1 78.06 88 ALA A C 1
ATOM 700 O O . ALA A 1 88 ? 1.471 -16.781 5.609 1 78.06 88 ALA A O 1
ATOM 701 N N . VAL A 1 89 ? 0.191 -16.281 3.994 1 83 89 VAL A N 1
ATOM 702 C CA . VAL A 1 89 ? 0.358 -17.562 3.33 1 83 89 VAL A CA 1
ATOM 703 C C . VAL A 1 89 ? 1.713 -17.609 2.629 1 83 89 VAL A C 1
ATOM 705 O O . VAL A 1 89 ? 2.385 -18.641 2.633 1 83 89 VAL A O 1
ATOM 708 N N . PHE A 1 90 ? 2.17 -16.469 2.23 1 85.88 90 PHE A N 1
ATOM 709 C CA . PHE A 1 90 ? 3.258 -16.562 1.265 1 85.88 90 PHE A CA 1
ATOM 710 C C . PHE A 1 90 ? 4.578 -16.125 1.897 1 85.88 90 PHE A C 1
ATOM 712 O O . PHE A 1 90 ? 5.645 -16.578 1.481 1 85.88 90 PHE A O 1
ATOM 719 N N . ASP A 1 91 ? 4.543 -15.297 2.816 1 84.38 91 ASP A N 1
ATOM 720 C CA . ASP A 1 91 ? 5.836 -14.852 3.33 1 84.38 91 ASP A CA 1
ATOM 721 C C . ASP A 1 91 ? 6.074 -15.375 4.742 1 84.38 91 ASP A C 1
ATOM 723 O O . ASP A 1 91 ? 7.176 -15.258 5.277 1 84.38 91 ASP A O 1
ATOM 727 N N . ASN A 1 92 ? 5.102 -15.945 5.359 1 85.31 92 ASN A N 1
ATOM 728 C CA . ASN A 1 92 ? 5.156 -16.578 6.676 1 85.31 92 ASN A CA 1
ATOM 729 C C . ASN A 1 92 ? 5.703 -15.625 7.734 1 85.31 92 ASN A C 1
ATOM 731 O O . ASN A 1 92 ? 6.438 -16.047 8.633 1 85.31 92 ASN A O 1
ATOM 735 N N . LEU A 1 93 ? 5.473 -14.406 7.621 1 91.75 93 LEU A N 1
ATOM 736 C CA . LEU A 1 93 ? 5.816 -13.375 8.594 1 91.75 93 LEU A CA 1
ATOM 737 C C . LEU A 1 93 ? 4.582 -12.938 9.375 1 91.75 93 LEU A C 1
ATOM 739 O O . LEU A 1 93 ? 3.453 -13.133 8.922 1 91.75 93 LEU A O 1
ATOM 743 N N . PRO A 1 94 ? 4.758 -12.414 10.555 1 94.94 94 PRO A N 1
ATOM 744 C CA . PRO A 1 94 ? 3.615 -11.938 11.344 1 94.94 94 PRO A CA 1
ATOM 745 C C . PRO A 1 94 ? 2.76 -10.93 10.586 1 94.94 94 PRO A C 1
ATOM 747 O O . PRO A 1 94 ? 3.268 -10.211 9.711 1 94.94 94 PRO A O 1
ATOM 750 N N . PHE A 1 95 ? 1.51 -10.867 10.945 1 95.62 95 PHE A N 1
ATOM 751 C CA . PHE A 1 95 ? 0.612 -9.938 10.266 1 95.62 95 PHE A CA 1
ATOM 752 C C . PHE A 1 95 ? 1.105 -8.5 10.414 1 95.62 95 PHE A C 1
ATOM 754 O O . PHE A 1 95 ? 1.453 -8.07 11.516 1 95.62 95 PHE A O 1
ATOM 761 N N . PRO A 1 96 ? 1.107 -7.75 9.344 1 95.19 96 PRO A N 1
ATOM 762 C CA . PRO A 1 96 ? 1.571 -6.363 9.422 1 95.19 96 PRO A CA 1
ATOM 763 C C . PRO A 1 96 ? 0.502 -5.414 9.953 1 95.19 96 PRO A C 1
ATOM 765 O O . PRO A 1 96 ? 0.787 -4.242 10.219 1 95.19 96 PRO A O 1
ATOM 768 N N . ALA A 1 97 ? -0.705 -5.871 10.07 1 97.12 97 ALA A N 1
ATOM 769 C CA . ALA A 1 97 ? -1.855 -5.094 10.523 1 97.12 97 ALA A CA 1
ATOM 770 C C . ALA A 1 97 ? -2.879 -5.98 11.227 1 97.12 97 ALA A C 1
ATOM 772 O O . ALA A 1 97 ? -2.748 -7.207 11.227 1 97.12 97 ALA A O 1
ATOM 773 N N . SER A 1 98 ? -3.836 -5.367 11.836 1 97.81 98 SER A N 1
ATOM 774 C CA . SER A 1 98 ? -4.902 -6.086 12.523 1 97.81 98 SER A CA 1
ATOM 775 C C . SER A 1 98 ? -6.168 -6.152 11.672 1 97.81 98 SER A C 1
ATOM 777 O O . SER A 1 98 ? -6.309 -5.406 10.703 1 97.81 98 SER A O 1
ATOM 779 N N . ALA A 1 99 ? -7.016 -7.07 12.031 1 98.31 99 ALA A N 1
ATOM 780 C CA . ALA A 1 99 ? -8.32 -7.199 11.383 1 98.31 99 ALA A CA 1
ATOM 781 C C . ALA A 1 99 ? -9.438 -7.293 12.414 1 98.31 99 ALA A C 1
ATOM 783 O O . ALA A 1 99 ? -9.305 -7.98 13.422 1 98.31 99 ALA A O 1
ATOM 784 N N . ALA A 1 100 ? -10.508 -6.578 12.164 1 98.62 100 ALA A N 1
ATOM 785 C CA . ALA A 1 100 ? -11.695 -6.648 13.008 1 98.62 100 ALA A CA 1
ATOM 786 C C . ALA A 1 100 ? -12.969 -6.5 12.172 1 98.62 100 ALA A C 1
ATOM 788 O O . ALA A 1 100 ? -12.945 -5.875 11.102 1 98.62 100 ALA A O 1
ATOM 789 N N . THR A 1 101 ? -14.023 -7.09 12.656 1 98.56 101 THR A N 1
ATOM 790 C CA . THR A 1 101 ? -15.305 -6.992 11.961 1 98.56 101 THR A CA 1
ATOM 791 C C . THR A 1 101 ? -15.969 -5.648 12.242 1 98.56 101 THR A C 1
ATOM 793 O O . THR A 1 101 ? -15.867 -5.113 13.344 1 98.56 101 THR A O 1
ATOM 796 N N . LEU A 1 102 ? -16.641 -5.129 11.234 1 97.62 102 LEU A N 1
ATOM 797 C CA . LEU A 1 102 ? -17.422 -3.908 11.391 1 97.62 102 LEU A CA 1
ATOM 798 C C . LEU A 1 102 ? -18.875 -4.23 11.664 1 97.62 102 LEU A C 1
ATOM 800 O O . LEU A 1 102 ? -19.641 -3.367 12.109 1 97.62 102 LEU A O 1
ATOM 804 N N . ASP A 1 103 ? -19.266 -5.438 11.289 1 96.69 103 ASP A N 1
ATOM 805 C CA . ASP A 1 103 ? -20.594 -6.008 11.461 1 96.69 103 ASP A CA 1
ATOM 806 C C . ASP A 1 103 ? -20.516 -7.469 11.906 1 96.69 103 ASP A C 1
ATOM 808 O O . ASP A 1 103 ? -19.438 -8.047 11.953 1 96.69 103 ASP A O 1
ATOM 812 N N . GLN A 1 104 ? -21.781 -7.965 12.25 1 97.81 104 GLN A N 1
ATOM 813 C CA . GLN A 1 104 ? -21.828 -9.422 12.273 1 97.81 104 GLN A CA 1
ATOM 814 C C . GLN A 1 104 ? -21.359 -10.016 10.953 1 97.81 104 GLN A C 1
ATOM 816 O O . GLN A 1 104 ? -21.766 -9.555 9.883 1 97.81 104 GLN A O 1
ATOM 821 N N . ALA A 1 105 ? -20.453 -10.969 11.109 1 98.19 105 ALA A N 1
ATOM 822 C CA . ALA A 1 105 ? -19.828 -11.43 9.867 1 98.19 105 ALA A CA 1
ATOM 823 C C . ALA A 1 105 ? -19.641 -12.945 9.883 1 98.19 105 ALA A C 1
ATOM 825 O O . ALA A 1 105 ? -19.484 -13.547 10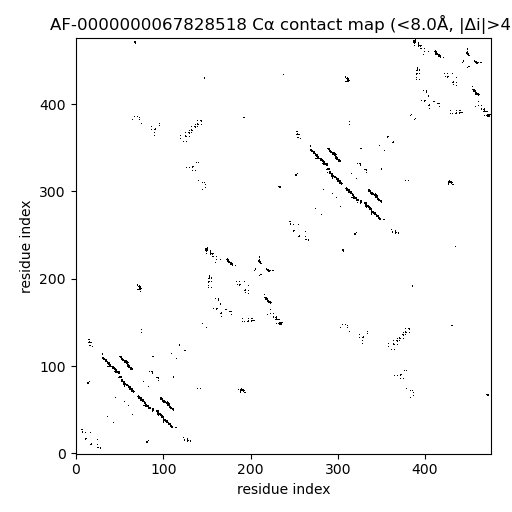.953 1 98.19 105 ALA A O 1
ATOM 826 N N . GLU A 1 106 ? -19.719 -13.523 8.758 1 98.12 106 GLU A N 1
ATOM 827 C CA . GLU A 1 106 ? -19.297 -14.891 8.484 1 98.12 106 GLU A CA 1
ATOM 828 C C . GLU A 1 106 ? -18.141 -14.914 7.48 1 98.12 106 GLU A C 1
ATOM 830 O O . GLU A 1 106 ? -18.188 -14.234 6.453 1 98.12 106 GLU A O 1
ATOM 835 N N . MET A 1 107 ? -17.172 -15.734 7.812 1 97.5 107 MET A N 1
ATOM 836 C CA . MET A 1 107 ? -15.992 -15.828 6.941 1 97.5 107 MET A CA 1
ATOM 837 C C . MET A 1 107 ? -15.633 -17.281 6.676 1 97.5 107 MET A C 1
ATOM 839 O O . MET A 1 107 ? -15.922 -18.156 7.488 1 97.5 107 MET A O 1
ATOM 843 N N . ILE A 1 108 ? -15.07 -17.5 5.559 1 97.56 108 ILE A N 1
ATOM 844 C CA . ILE A 1 108 ? -14.461 -18.781 5.234 1 97.56 108 ILE A CA 1
ATOM 845 C C . ILE A 1 108 ? -12.953 -18.703 5.461 1 97.56 108 ILE A C 1
ATOM 847 O O . ILE A 1 108 ? -12.266 -17.891 4.848 1 97.56 108 ILE A O 1
ATOM 851 N N . PHE A 1 109 ? -12.484 -19.516 6.344 1 97.19 109 PHE A N 1
ATOM 852 C CA . PHE A 1 109 ? -11.07 -19.578 6.688 1 97.19 109 PHE A CA 1
ATOM 853 C C . PHE A 1 109 ? -10.391 -20.734 5.973 1 97.19 109 PHE A C 1
ATOM 855 O O . PHE A 1 109 ? -10.93 -21.844 5.922 1 97.19 109 PHE A O 1
ATOM 862 N N . PHE A 1 110 ? -9.227 -20.469 5.391 1 95.88 110 PHE A N 1
ATOM 863 C CA . PHE A 1 110 ? -8.391 -21.484 4.762 1 95.88 110 PHE A CA 1
ATOM 864 C C . PHE A 1 110 ? -7.043 -21.578 5.469 1 95.88 110 PHE A C 1
ATOM 866 O O . PHE A 1 110 ? -6.25 -20.641 5.449 1 95.88 110 PHE A O 1
ATOM 873 N N . PRO A 1 111 ? -6.754 -22.75 6.023 1 94.94 111 PRO A N 1
ATOM 874 C CA . PRO A 1 111 ? -5.457 -22.906 6.68 1 94.94 111 PRO A CA 1
ATOM 875 C C . PRO A 1 111 ? -4.289 -22.875 5.691 1 94.94 111 PRO A C 1
ATOM 877 O O . PRO A 1 111 ? -4.406 -23.375 4.574 1 94.94 111 PRO A O 1
ATOM 880 N N . ARG A 1 112 ? -3.189 -22.281 6.148 1 92.25 112 ARG A N 1
ATOM 881 C CA . ARG A 1 112 ? -2.041 -21.984 5.297 1 92.25 112 ARG A CA 1
ATOM 882 C C . ARG A 1 112 ? -1.47 -23.266 4.688 1 92.25 112 ARG A C 1
ATOM 884 O O . ARG A 1 112 ? -1.355 -23.375 3.467 1 92.25 112 ARG A O 1
ATOM 891 N N . SER A 1 113 ? -1.14 -24.281 5.441 1 91 113 SER A N 1
ATOM 892 C CA . SER A 1 113 ? -0.377 -25.438 4.992 1 91 113 SER A CA 1
ATOM 893 C C . SER A 1 113 ? -1.144 -26.234 3.936 1 91 113 SER A C 1
ATOM 895 O O . SER A 1 113 ? -0.636 -26.469 2.836 1 91 113 SER A O 1
ATOM 897 N N . PRO A 1 114 ? -2.398 -26.625 4.219 1 91.69 114 PRO A N 1
ATOM 898 C CA . PRO A 1 114 ? -3.133 -27.344 3.182 1 91.69 114 PRO A CA 1
ATOM 899 C C . PRO A 1 114 ? -3.354 -26.516 1.92 1 91.69 114 PRO A C 1
ATOM 901 O O . PRO A 1 114 ? -3.371 -27.062 0.813 1 91.69 114 PRO A O 1
ATOM 904 N N . PHE A 1 115 ? -3.484 -25.25 2.084 1 91.06 115 PHE A N 1
ATOM 905 C CA . PHE A 1 115 ? -3.736 -24.406 0.923 1 91.06 115 PHE A CA 1
ATOM 906 C C . PHE A 1 115 ? -2.496 -24.312 0.042 1 91.06 115 PHE A C 1
ATOM 908 O O . PHE A 1 115 ? -2.594 -24.359 -1.186 1 91.06 115 PHE A O 1
ATOM 915 N N . LEU A 1 116 ? -1.37 -24.141 0.666 1 88.25 116 LEU A N 1
ATOM 916 C CA . LEU A 1 116 ? -0.12 -24.078 -0.083 1 88.25 116 LEU A CA 1
ATOM 917 C C . LEU A 1 116 ? 0.086 -25.359 -0.902 1 88.25 116 LEU A C 1
ATOM 919 O O . LEU A 1 116 ? 0.571 -25.297 -2.033 1 88.25 116 LEU A O 1
ATOM 923 N N . GLU A 1 117 ? -0.293 -26.453 -0.37 1 87.06 117 GLU A N 1
ATOM 924 C CA . GLU A 1 117 ? -0.187 -27.719 -1.082 1 87.06 117 GLU A CA 1
ATOM 925 C C . GLU A 1 117 ? -1.076 -27.734 -2.322 1 87.06 117 GLU A C 1
ATOM 927 O O . GLU A 1 117 ? -0.685 -28.25 -3.367 1 87.06 117 GLU A O 1
ATOM 932 N N . MET A 1 118 ? -2.174 -27.141 -2.166 1 86.62 118 MET A N 1
ATOM 933 C CA . MET A 1 118 ? -3.115 -27.094 -3.281 1 86.62 118 MET A CA 1
ATOM 934 C C . MET A 1 118 ? -2.623 -26.125 -4.355 1 86.62 118 MET A C 1
ATOM 936 O O . MET A 1 118 ? -2.775 -26.391 -5.551 1 86.62 118 MET A O 1
ATOM 940 N N . LEU A 1 119 ? -2.072 -25.062 -3.926 1 85.56 119 LEU A N 1
ATOM 941 C CA . LEU A 1 119 ? -1.571 -24.031 -4.836 1 85.56 119 LEU A CA 1
ATOM 942 C C . LEU A 1 119 ? -0.491 -24.609 -5.75 1 85.56 119 LEU A C 1
ATOM 944 O O . LEU A 1 119 ? -0.436 -24.266 -6.938 1 85.56 119 LEU A O 1
ATOM 948 N N . ALA A 1 120 ? 0.275 -25.438 -5.25 1 81.69 120 ALA A N 1
ATOM 949 C CA . ALA A 1 120 ? 1.374 -26.047 -6 1 81.69 120 ALA A CA 1
ATOM 950 C C . ALA A 1 120 ? 0.848 -26.938 -7.117 1 81.69 120 ALA A C 1
ATOM 952 O O . ALA A 1 120 ? 1.531 -27.156 -8.117 1 81.69 120 ALA A O 1
ATOM 953 N N . GLN A 1 121 ? -0.37 -27.328 -6.988 1 80.38 121 GLN A N 1
ATOM 954 C CA . GLN A 1 121 ? -0.922 -28.297 -7.926 1 80.38 121 GLN A CA 1
ATOM 955 C C . GLN A 1 121 ? -1.851 -27.625 -8.93 1 80.38 121 GLN A C 1
ATOM 957 O O . GLN A 1 121 ? -2.238 -28.234 -9.93 1 80.38 121 GLN A O 1
ATOM 962 N N . HIS A 1 122 ? -2.09 -26.375 -8.672 1 84.38 122 HIS A N 1
ATOM 963 C CA . HIS A 1 122 ? -3.086 -25.719 -9.516 1 84.38 122 HIS A CA 1
ATOM 964 C C . HIS A 1 122 ? -2.631 -24.312 -9.914 1 84.38 122 HIS A C 1
ATOM 966 O O . HIS A 1 122 ? -2.934 -23.344 -9.219 1 84.38 122 HIS A O 1
ATOM 972 N N . PRO A 1 123 ? -2.119 -24.203 -11.055 1 83.88 123 PRO A N 1
ATOM 973 C CA . PRO A 1 123 ? -1.572 -22.922 -11.492 1 83.88 123 PRO A CA 1
ATOM 974 C C . PRO A 1 123 ? -2.637 -21.828 -11.602 1 83.88 123 PRO A C 1
ATOM 976 O O . PRO A 1 123 ? -2.35 -20.656 -11.359 1 83.88 123 PRO A O 1
ATOM 979 N N . THR A 1 124 ? -3.793 -22.234 -11.93 1 87 124 THR A N 1
ATOM 980 C CA . THR A 1 124 ? -4.879 -21.281 -12.062 1 87 124 THR A CA 1
ATOM 981 C C . THR A 1 124 ? -5.148 -20.578 -10.727 1 87 124 THR A C 1
ATOM 983 O O . THR A 1 124 ? -5.43 -19.375 -10.695 1 87 124 THR A O 1
ATOM 986 N N . LEU A 1 125 ? -5.039 -21.281 -9.719 1 89 125 LEU A N 1
ATOM 987 C CA . LEU A 1 125 ? -5.246 -20.719 -8.391 1 89 125 LEU A CA 1
ATOM 988 C C . LEU A 1 125 ? -4.176 -19.688 -8.062 1 89 125 LEU A C 1
ATOM 990 O O . LEU A 1 125 ? -4.48 -18.625 -7.512 1 89 125 LEU A O 1
ATOM 994 N N . ALA A 1 126 ? -2.99 -19.984 -8.391 1 88.69 126 ALA A N 1
ATOM 995 C CA . ALA A 1 126 ? -1.882 -19.047 -8.164 1 88.69 126 ALA A CA 1
ATOM 996 C C . ALA A 1 126 ? -2.078 -17.75 -8.945 1 88.69 126 ALA A C 1
ATOM 998 O O . ALA A 1 126 ? -1.844 -16.672 -8.414 1 88.69 126 ALA A O 1
ATOM 999 N N . LEU A 1 127 ? -2.543 -17.906 -10.141 1 88.06 127 LEU A N 1
ATOM 1000 C CA . LEU A 1 127 ? -2.779 -16.734 -10.977 1 88.06 127 LEU A CA 1
ATOM 1001 C C . LEU A 1 127 ? -3.891 -15.859 -10.398 1 88.06 127 LEU A C 1
ATOM 1003 O O . LEU A 1 127 ? -3.791 -14.633 -10.406 1 88.06 127 LEU A O 1
ATOM 1007 N N . ASN A 1 128 ? -4.895 -16.453 -9.93 1 90.06 128 ASN A N 1
ATOM 1008 C CA . ASN A 1 128 ? -5.98 -15.727 -9.289 1 90.06 128 ASN A CA 1
ATOM 1009 C C . ASN A 1 128 ? -5.5 -14.977 -8.055 1 90.06 128 ASN A C 1
ATOM 1011 O O . ASN A 1 128 ? -5.906 -13.836 -7.812 1 90.06 128 ASN A O 1
ATOM 1015 N N . MET A 1 129 ? -4.645 -15.617 -7.316 1 90.69 129 MET A N 1
ATOM 1016 C CA . MET A 1 129 ? -4.102 -14.992 -6.117 1 90.69 129 MET A CA 1
ATOM 1017 C C . MET A 1 129 ? -3.215 -13.805 -6.477 1 90.69 129 MET A C 1
ATOM 1019 O O . MET A 1 129 ? -3.234 -12.773 -5.793 1 90.69 129 MET A O 1
ATOM 1023 N N . LEU A 1 130 ? -2.477 -14.008 -7.512 1 91.62 130 LEU A N 1
ATOM 1024 C CA . LEU A 1 130 ? -1.63 -12.914 -7.984 1 91.62 130 LEU A CA 1
ATOM 1025 C C . LEU A 1 130 ? -2.471 -11.719 -8.406 1 91.62 130 LEU A C 1
ATOM 1027 O O . LEU A 1 130 ? -2.135 -10.57 -8.086 1 91.62 130 LEU A O 1
ATOM 1031 N N . SER A 1 131 ? -3.52 -11.969 -9.047 1 89.69 131 SER A N 1
ATOM 1032 C CA . SER A 1 131 ? -4.449 -10.906 -9.43 1 89.69 131 SER A CA 1
ATOM 1033 C C . SER A 1 131 ? -5.035 -10.211 -8.211 1 89.69 131 SER A C 1
ATOM 1035 O O . SER A 1 131 ? -5.152 -8.984 -8.188 1 89.69 131 SER A O 1
ATOM 1037 N N . SER A 1 132 ? -5.352 -10.961 -7.309 1 89.12 132 SER A N 1
ATOM 1038 C CA . SER A 1 132 ? -5.922 -10.422 -6.078 1 89.12 132 SER A CA 1
ATOM 1039 C C . SER A 1 132 ? -4.926 -9.531 -5.352 1 89.12 132 SER A C 1
ATOM 1041 O O . SER A 1 132 ? -5.266 -8.414 -4.949 1 89.12 132 SER A O 1
ATOM 1043 N N . LEU A 1 133 ? -3.732 -10 -5.176 1 91.75 133 LEU A N 1
ATOM 1044 C CA . LEU A 1 133 ? -2.701 -9.219 -4.5 1 91.75 133 LEU A CA 1
ATOM 1045 C C . LEU A 1 133 ? -2.406 -7.934 -5.266 1 91.75 133 LEU A C 1
ATOM 1047 O O . LEU A 1 133 ? -2.125 -6.898 -4.66 1 91.75 133 LEU A O 1
ATOM 1051 N N . SER A 1 134 ? -2.482 -8.031 -6.566 1 92.81 134 SER A N 1
ATOM 1052 C CA . SER A 1 134 ? -2.287 -6.836 -7.387 1 92.81 134 SER A CA 1
ATOM 1053 C C . SER A 1 134 ? -3.354 -5.785 -7.094 1 92.81 134 SER A C 1
ATOM 1055 O O . SER A 1 134 ? -3.053 -4.594 -7.023 1 92.81 134 SER A O 1
ATOM 1057 N N . ARG A 1 135 ? -4.527 -6.203 -6.887 1 92.12 1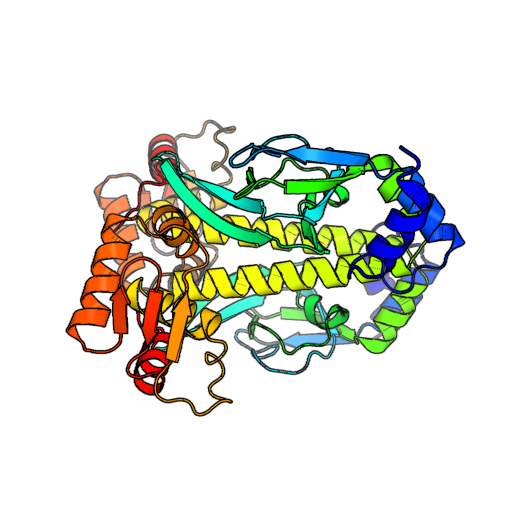35 ARG A N 1
ATOM 1058 C CA . ARG A 1 135 ? -5.613 -5.289 -6.547 1 92.12 135 ARG A CA 1
ATOM 1059 C C . ARG A 1 135 ? -5.383 -4.641 -5.188 1 92.12 135 ARG A C 1
ATOM 1061 O O . ARG A 1 135 ? -5.68 -3.459 -5 1 92.12 135 ARG A O 1
ATOM 1068 N N . HIS A 1 136 ? -4.875 -5.461 -4.27 1 94.38 136 HIS A N 1
ATOM 1069 C CA . HIS A 1 136 ? -4.535 -4.91 -2.963 1 94.38 136 HIS A CA 1
ATOM 1070 C C . HIS A 1 136 ? -3.455 -3.838 -3.082 1 94.38 136 HIS A C 1
ATOM 1072 O O . HIS A 1 136 ? -3.545 -2.789 -2.441 1 94.38 136 HIS A O 1
ATOM 1078 N N . LEU A 1 137 ? -2.5 -4.117 -3.908 1 95.62 137 LEU A N 1
ATOM 1079 C CA . LEU A 1 137 ? -1.409 -3.17 -4.109 1 95.62 137 LEU A CA 1
ATOM 1080 C C . LEU A 1 137 ? -1.928 -1.865 -4.707 1 95.62 137 LEU A C 1
ATOM 1082 O O . LEU A 1 137 ? -1.549 -0.78 -4.262 1 95.62 137 LEU A O 1
ATOM 1086 N N . ARG A 1 138 ? -2.787 -1.974 -5.684 1 95.75 138 ARG A N 1
ATOM 1087 C CA . ARG A 1 138 ? -3.379 -0.785 -6.289 1 95.75 138 ARG A CA 1
ATOM 1088 C C . ARG A 1 138 ? -4.152 0.027 -5.254 1 95.75 138 ARG A C 1
ATOM 1090 O O . ARG A 1 138 ? -4.062 1.256 -5.23 1 95.75 138 ARG A O 1
ATOM 1097 N N . HIS A 1 139 ? -4.883 -0.685 -4.477 1 96.19 139 HIS A N 1
ATOM 1098 C CA . HIS A 1 139 ? -5.656 -0.008 -3.441 1 96.19 139 HIS A CA 1
ATOM 1099 C C . HIS A 1 139 ? -4.746 0.752 -2.482 1 96.19 139 HIS A C 1
ATOM 1101 O O . HIS A 1 139 ? -4.988 1.924 -2.186 1 96.19 139 HIS A O 1
ATOM 1107 N N . LEU A 1 140 ? -3.721 0.098 -1.961 1 97.5 140 LEU A N 1
ATOM 1108 C CA . LEU A 1 140 ? -2.82 0.738 -1.008 1 97.5 140 LEU A CA 1
ATOM 1109 C C . LEU A 1 140 ? -2.102 1.921 -1.647 1 97.5 140 LEU A C 1
ATOM 1111 O O . LEU A 1 140 ? -1.842 2.928 -0.984 1 97.5 140 LEU A O 1
ATOM 1115 N N . THR A 1 141 ? -1.77 1.801 -2.928 1 97.19 141 THR A N 1
ATOM 1116 C CA . THR A 1 141 ? -1.18 2.92 -3.654 1 97.19 141 THR A CA 1
ATOM 1117 C C . THR A 1 141 ? -2.123 4.121 -3.656 1 97.19 141 THR A C 1
ATOM 1119 O O . THR A 1 141 ? -1.692 5.254 -3.443 1 97.19 141 THR A O 1
ATOM 1122 N N . ALA A 1 142 ? -3.387 3.879 -3.842 1 96 142 ALA A N 1
ATOM 1123 C CA . ALA A 1 142 ? -4.383 4.945 -3.826 1 96 142 ALA A CA 1
ATOM 1124 C C . ALA A 1 142 ? -4.5 5.57 -2.439 1 96 142 ALA A C 1
ATOM 1126 O O . ALA A 1 142 ? -4.684 6.781 -2.311 1 96 142 ALA A O 1
ATOM 1127 N N . VAL A 1 143 ? -4.418 4.766 -1.389 1 97.56 143 VAL A N 1
ATOM 1128 C CA . VAL A 1 143 ? -4.457 5.273 -0.021 1 97.56 143 VAL A CA 1
ATOM 1129 C C . VAL A 1 143 ? -3.273 6.203 0.221 1 97.56 143 VAL A C 1
ATOM 1131 O O . VAL A 1 143 ? -3.436 7.293 0.775 1 97.56 143 VAL A O 1
ATOM 1134 N N . ILE A 1 144 ? -2.131 5.793 -0.211 1 97.75 144 ILE A N 1
ATOM 1135 C CA . ILE A 1 144 ? -0.923 6.594 -0.047 1 97.75 144 ILE A CA 1
ATOM 1136 C C . ILE A 1 144 ? -1.079 7.918 -0.791 1 97.75 144 ILE A C 1
ATOM 1138 O O . ILE A 1 144 ? -0.713 8.977 -0.271 1 97.75 144 ILE A O 1
ATOM 1142 N N . GLU A 1 145 ? -1.605 7.812 -1.967 1 96.06 145 GLU A N 1
ATOM 1143 C CA . GLU A 1 145 ? -1.861 9.016 -2.752 1 96.06 145 GLU A CA 1
ATOM 1144 C C . GLU A 1 145 ? -2.754 9.992 -1.991 1 96.06 145 GLU A C 1
ATOM 1146 O O . GLU A 1 145 ? -2.453 11.188 -1.914 1 96.06 145 GLU A O 1
ATOM 1151 N N . GLU A 1 146 ? -3.783 9.508 -1.437 1 95.88 146 GLU A N 1
ATOM 1152 C CA . GLU A 1 146 ? -4.711 10.336 -0.678 1 95.88 146 GLU A CA 1
ATOM 1153 C C . GLU A 1 146 ? -4.023 10.984 0.523 1 95.88 146 GLU A C 1
ATOM 1155 O O . GLU A 1 146 ? -4.148 12.188 0.746 1 95.88 146 GLU A O 1
ATOM 1160 N N . LEU A 1 147 ? -3.299 10.172 1.248 1 96.06 147 LEU A N 1
ATOM 1161 C CA . LEU A 1 147 ? -2.658 10.625 2.475 1 96.06 147 LEU A CA 1
ATOM 1162 C C . LEU A 1 147 ? -1.556 11.641 2.168 1 96.06 147 LEU A C 1
ATOM 1164 O O . LEU A 1 147 ? -1.311 12.555 2.955 1 96.06 147 LEU A O 1
ATOM 1168 N N . SER A 1 148 ? -0.946 11.484 1.021 1 95.38 148 SER A N 1
ATOM 1169 C CA . SER A 1 148 ? 0.23 12.281 0.696 1 95.38 148 SER A CA 1
ATOM 1170 C C . SER A 1 148 ? -0.164 13.609 0.055 1 95.38 148 SER A C 1
ATOM 1172 O O . SER A 1 148 ? 0.518 14.617 0.239 1 95.38 148 SER A O 1
ATOM 1174 N N . PHE A 1 149 ? -1.293 13.633 -0.669 1 95.06 149 PHE A N 1
ATOM 1175 C CA . PHE A 1 149 ? -1.512 14.758 -1.565 1 95.06 149 PHE A CA 1
ATOM 1176 C C . PHE A 1 149 ? -2.746 15.555 -1.148 1 95.06 149 PHE A C 1
ATOM 1178 O O . PHE A 1 149 ? -2.951 16.672 -1.604 1 95.06 149 PHE A O 1
ATOM 1185 N N . LYS A 1 150 ? -3.543 15.008 -0.294 1 95 150 LYS A N 1
ATOM 1186 C CA . LYS A 1 150 ? -4.82 15.648 0.002 1 95 150 LYS A CA 1
ATOM 1187 C C . LYS A 1 150 ? -4.961 15.93 1.495 1 95 150 LYS A C 1
ATOM 1189 O O . LYS A 1 150 ? -4.539 15.125 2.328 1 95 150 LYS A O 1
ATOM 1194 N N . ASP A 1 151 ? -5.57 17.031 1.755 1 94.75 151 ASP A N 1
ATOM 1195 C CA . ASP A 1 151 ? -5.992 17.266 3.135 1 94.75 151 ASP A CA 1
ATOM 1196 C C . ASP A 1 151 ? -7.328 16.578 3.42 1 94.75 151 ASP A C 1
ATOM 1198 O O . ASP A 1 151 ? -7.898 15.93 2.543 1 94.75 151 ASP A O 1
ATOM 1202 N N . VAL A 1 152 ? -7.773 16.719 4.648 1 96.5 152 VAL A N 1
ATOM 1203 C CA . VAL A 1 152 ? -8.906 15.93 5.109 1 96.5 152 VAL A CA 1
ATOM 1204 C C . VAL A 1 152 ? -10.164 16.328 4.34 1 96.5 152 VAL A C 1
ATOM 1206 O O . VAL A 1 152 ? -10.914 15.461 3.875 1 96.5 152 VAL A O 1
ATOM 1209 N N . PRO A 1 153 ? -10.461 17.656 4.074 1 97.25 153 PRO A N 1
ATOM 1210 C CA . PRO A 1 153 ? -11.633 18 3.268 1 97.25 153 PRO A CA 1
ATOM 1211 C C . PRO A 1 153 ? -11.578 17.406 1.862 1 97.25 153 PRO A C 1
ATOM 1213 O O . PRO A 1 153 ? -12.602 16.953 1.339 1 97.25 153 PRO A O 1
ATOM 1216 N N . GLN A 1 154 ? -10.422 17.453 1.303 1 96.94 154 GLN A N 1
ATOM 1217 C CA . GLN A 1 154 ? -10.258 16.891 -0.032 1 96.94 154 GLN A CA 1
ATOM 1218 C C . GLN A 1 154 ? -10.508 15.391 -0.026 1 96.94 154 GLN A C 1
ATOM 1220 O O . GLN A 1 154 ? -11.18 14.859 -0.922 1 96.94 154 GLN A O 1
ATOM 1225 N N . ARG A 1 155 ? -9.969 14.672 0.953 1 97.38 155 ARG A N 1
ATOM 1226 C CA . ARG A 1 155 ? -10.188 13.234 1.08 1 97.38 155 ARG A CA 1
ATOM 1227 C C . ARG A 1 155 ? -11.664 12.93 1.326 1 97.38 155 ARG A C 1
ATOM 1229 O O . ARG A 1 155 ? -12.195 11.953 0.794 1 97.38 155 ARG A O 1
ATOM 1236 N N . LEU A 1 156 ? -12.289 13.719 2.16 1 98.12 156 LEU A N 1
ATOM 1237 C CA . LEU A 1 156 ? -13.719 13.562 2.414 1 98.12 156 LEU A CA 1
ATOM 1238 C C . LEU A 1 156 ? -14.523 13.734 1.129 1 98.12 156 LEU A C 1
ATOM 1240 O O . LEU A 1 156 ? -15.43 12.953 0.849 1 98.12 156 LEU A O 1
ATOM 1244 N N . ALA A 1 157 ? -14.141 14.75 0.347 1 97.88 157 ALA A N 1
ATOM 1245 C CA . ALA A 1 157 ? -14.797 14.961 -0.938 1 97.88 157 ALA A CA 1
ATOM 1246 C C . ALA A 1 157 ? -14.664 13.742 -1.838 1 97.88 157 ALA A C 1
ATOM 1248 O O . ALA A 1 157 ? -15.648 13.281 -2.426 1 97.88 157 ALA A O 1
ATOM 1249 N N . SER A 1 158 ? -13.477 13.227 -1.915 1 97.12 158 SER A N 1
ATOM 1250 C CA . SER A 1 158 ? -13.234 12.031 -2.719 1 97.12 158 SER A CA 1
ATOM 1251 C C . SER A 1 158 ? -14.094 10.859 -2.254 1 97.12 158 SER A C 1
ATOM 1253 O O . SER A 1 158 ? -14.688 10.156 -3.074 1 97.12 158 SER A O 1
ATOM 1255 N N . TYR A 1 159 ? -14.164 10.695 -0.959 1 97.44 159 TYR A N 1
ATOM 1256 C CA . TYR A 1 159 ? -14.945 9.617 -0.359 1 97.44 159 TYR A CA 1
ATOM 1257 C C . TYR A 1 159 ? -16.422 9.734 -0.721 1 97.44 159 TYR A C 1
ATOM 1259 O O . TYR A 1 159 ? -17.047 8.758 -1.147 1 97.44 159 TYR A O 1
ATOM 1267 N N . LEU A 1 160 ? -16.922 10.883 -0.585 1 97.94 160 LEU A N 1
ATOM 1268 C CA . LEU A 1 160 ? -18.328 11.117 -0.828 1 97.94 160 LEU A CA 1
ATOM 1269 C C . LEU A 1 160 ? -18.672 10.906 -2.299 1 97.94 160 LEU A C 1
ATOM 1271 O O . LEU A 1 160 ? -19.703 10.297 -2.621 1 97.94 160 LEU A O 1
ATOM 1275 N N . LEU A 1 161 ? -17.812 11.383 -3.156 1 96.88 161 LEU A N 1
ATOM 1276 C CA . LEU A 1 161 ? -18.031 11.203 -4.586 1 96.88 161 LEU A CA 1
ATOM 1277 C C . LEU A 1 161 ? -18.016 9.719 -4.961 1 96.88 161 LEU A C 1
ATOM 1279 O O . LEU A 1 161 ? -18.812 9.273 -5.781 1 96.88 161 LEU A O 1
ATOM 1283 N N . ARG A 1 162 ? -17.141 9.016 -4.367 1 95.38 162 ARG A N 1
ATOM 1284 C CA . ARG A 1 162 ? -17.062 7.574 -4.609 1 95.38 162 ARG A CA 1
ATOM 1285 C C . ARG A 1 162 ? -18.312 6.867 -4.133 1 95.38 162 ARG A C 1
ATOM 1287 O O . ARG A 1 162 ? -18.828 5.965 -4.805 1 95.38 162 ARG A O 1
ATOM 1294 N N . LEU A 1 163 ? -18.781 7.219 -2.973 1 95.06 163 LEU A N 1
ATOM 1295 C CA . LEU A 1 163 ? -20.016 6.648 -2.439 1 95.06 163 LEU A CA 1
ATOM 1296 C C . LEU A 1 163 ? -21.172 6.844 -3.414 1 95.06 163 LEU A C 1
ATOM 1298 O O . LEU A 1 163 ? -22.031 5.973 -3.545 1 95.06 163 LEU A O 1
ATOM 1302 N N . GLY A 1 164 ? -21.125 7.945 -4.062 1 94.75 164 GLY A N 1
ATOM 1303 C CA . GLY A 1 164 ? -22.188 8.258 -5 1 94.75 164 GLY A CA 1
ATOM 1304 C C . GLY A 1 164 ? -21.953 7.684 -6.383 1 94.75 164 GLY A C 1
ATOM 1305 O O . GLY A 1 164 ? -22.828 7.754 -7.25 1 94.75 164 GLY A O 1
ATOM 1306 N N . GLY A 1 165 ? -20.766 7.18 -6.652 1 93.44 165 GLY A N 1
ATOM 1307 C CA . GLY A 1 165 ? -20.422 6.629 -7.957 1 93.44 165 GLY A CA 1
ATOM 1308 C C . GLY A 1 165 ? -20.188 7.695 -9.008 1 93.44 165 GLY A C 1
ATOM 1309 O O . GLY A 1 165 ? -20.422 7.469 -10.195 1 93.44 165 GLY A O 1
ATOM 1310 N N . VAL A 1 166 ? -19.797 8.859 -8.602 1 92.44 166 VAL A N 1
ATOM 1311 C CA . VAL A 1 166 ? -19.672 9.961 -9.547 1 92.44 166 VAL A CA 1
ATOM 1312 C C . VAL A 1 166 ? -18.25 10.531 -9.492 1 92.44 166 VAL A C 1
ATOM 1314 O O . VAL A 1 166 ? -18.016 11.672 -9.906 1 92.44 166 VAL A O 1
ATOM 1317 N N . ASP A 1 167 ? -17.297 9.758 -8.93 1 89.5 167 ASP A N 1
ATOM 1318 C CA . ASP A 1 167 ? -15.922 10.234 -8.742 1 89.5 167 ASP A CA 1
ATOM 1319 C C . ASP A 1 167 ? -15.195 10.336 -10.078 1 89.5 167 ASP A C 1
ATOM 1321 O O . ASP A 1 167 ? -14.273 11.148 -10.227 1 89.5 167 ASP A O 1
ATOM 1325 N N . THR A 1 168 ? -15.594 9.578 -11.141 1 82.94 168 THR A N 1
ATOM 1326 C CA . THR A 1 168 ? -14.883 9.539 -12.414 1 82.94 168 THR A CA 1
ATOM 1327 C C . THR A 1 168 ? -15.352 10.664 -13.328 1 82.94 168 THR A C 1
ATOM 1329 O O . THR A 1 168 ? -14.68 11 -14.312 1 82.94 168 THR A O 1
ATOM 1332 N N . GLY A 1 169 ? -16.453 11.289 -13 1 78.56 169 GLY A N 1
ATOM 1333 C CA . GLY A 1 169 ? -16.984 12.367 -13.82 1 78.56 169 GLY A CA 1
ATOM 1334 C C . GLY A 1 169 ? -17.703 11.883 -15.062 1 78.56 169 GLY A C 1
ATOM 1335 O O . GLY A 1 169 ? -18.078 12.68 -15.922 1 78.56 169 GLY A O 1
ATOM 1336 N N . THR A 1 170 ? -17.828 10.617 -15.188 1 82.31 170 THR A N 1
ATOM 1337 C CA . THR A 1 170 ? -18.469 10.055 -16.375 1 82.31 170 THR A CA 1
ATOM 1338 C C . THR A 1 170 ? -19.969 10.289 -16.344 1 82.31 170 THR A C 1
ATOM 1340 O O . THR A 1 170 ? -20.625 10.305 -17.391 1 82.31 170 THR A O 1
ATOM 1343 N N . VAL A 1 171 ? -20.484 10.453 -15.125 1 80.44 171 VAL A N 1
ATOM 1344 C CA . VAL A 1 171 ? -21.922 10.695 -14.969 1 80.44 171 VAL A CA 1
ATOM 1345 C C . VAL A 1 171 ? -22.156 12.164 -14.609 1 80.44 171 VAL A C 1
ATOM 1347 O O . VAL A 1 171 ? -21.547 12.688 -13.672 1 80.44 171 VAL A O 1
ATOM 1350 N N . GLU A 1 172 ? -22.953 12.727 -15.461 1 83.38 172 GLU A N 1
ATOM 1351 C CA . GLU A 1 172 ? -23.25 14.133 -15.219 1 83.38 172 GLU A CA 1
ATOM 1352 C C . GLU A 1 172 ? -24.422 14.289 -14.25 1 83.38 172 GLU A C 1
ATOM 1354 O O . GLU A 1 172 ? -25.578 14.156 -14.641 1 83.38 172 GLU A O 1
ATOM 1359 N N . VAL A 1 173 ? -24.156 14.367 -13.055 1 86.5 173 VAL A N 1
ATOM 1360 C CA . VAL A 1 173 ? -25.141 14.648 -12.008 1 86.5 173 VAL A CA 1
ATOM 1361 C C . VAL A 1 173 ? -24.641 15.805 -11.141 1 86.5 173 VAL A C 1
ATOM 1363 O O . VAL A 1 173 ? -23.516 15.781 -10.648 1 86.5 173 VAL A O 1
ATOM 1366 N N . LEU A 1 174 ? -25.438 16.766 -11.078 1 86.5 174 LEU A N 1
ATOM 1367 C CA . LEU A 1 174 ? -25.031 17.938 -10.328 1 86.5 174 LEU A CA 1
ATOM 1368 C C . LEU A 1 174 ? -25.203 17.719 -8.828 1 86.5 174 LEU A C 1
ATOM 1370 O O . LEU A 1 174 ? -24.359 18.156 -8.031 1 86.5 174 LEU A O 1
ATOM 1374 N N . SER A 1 175 ? -26.281 17.047 -8.43 1 92.44 175 SER A N 1
ATOM 1375 C CA . SER A 1 175 ? -26.578 16.828 -7.02 1 92.44 175 SER A CA 1
ATOM 1376 C C . SER A 1 175 ? -27.141 15.43 -6.785 1 92.44 175 SER A C 1
ATOM 1378 O O . SER A 1 175 ? -27.828 14.883 -7.652 1 92.44 175 SER A O 1
ATOM 1380 N N . LEU A 1 176 ? -26.734 14.859 -5.672 1 95.62 176 LEU A N 1
ATOM 1381 C CA . LEU A 1 176 ? -27.297 13.562 -5.305 1 95.62 176 LEU A CA 1
ATOM 1382 C C . LEU A 1 176 ? -27.156 13.312 -3.805 1 95.62 176 LEU A C 1
ATOM 1384 O O . LEU A 1 176 ? -26.391 14.016 -3.125 1 95.62 176 LEU A O 1
ATOM 1388 N N . TRP A 1 177 ? -27.969 12.352 -3.303 1 97.38 177 TRP A N 1
ATOM 1389 C CA . TRP A 1 177 ? -27.875 11.922 -1.911 1 97.38 177 TRP A CA 1
ATOM 1390 C C . TRP A 1 177 ? -27.016 10.664 -1.782 1 97.38 177 TRP A C 1
ATOM 1392 O O . TRP A 1 177 ? -27.125 9.75 -2.602 1 97.38 177 TRP A O 1
ATOM 1402 N N . VAL A 1 178 ? -26.219 10.648 -0.793 1 97.56 178 VAL A N 1
ATOM 1403 C CA . VAL A 1 178 ? -25.484 9.43 -0.444 1 97.56 178 VAL A CA 1
ATOM 1404 C C . VAL A 1 178 ? -25.672 9.125 1.041 1 97.56 178 VAL A C 1
ATOM 1406 O O . VAL A 1 178 ? -25.953 10.031 1.836 1 97.56 178 VAL A O 1
ATOM 1409 N N . THR A 1 179 ? -25.625 7.871 1.365 1 97.69 179 THR A N 1
ATOM 1410 C CA . THR A 1 179 ? -25.641 7.426 2.754 1 97.69 179 THR A CA 1
ATOM 1411 C C . THR A 1 179 ? -24.266 6.93 3.186 1 97.69 179 THR A C 1
ATOM 1413 O O . THR A 1 179 ? -23.672 6.066 2.529 1 97.69 179 THR A O 1
ATOM 1416 N N . LEU A 1 180 ? -23.75 7.508 4.246 1 97 180 LEU A N 1
ATOM 1417 C CA . LEU A 1 180 ? -22.469 7.039 4.758 1 97 180 LEU A CA 1
ATOM 1418 C C . LEU A 1 180 ? -22.5 5.543 5.047 1 97 180 LEU A C 1
ATOM 1420 O O . LEU A 1 180 ? -23.469 5.047 5.637 1 97 180 LEU A O 1
ATOM 1424 N N . ASP A 1 181 ? -21.453 4.895 4.637 1 94.69 181 ASP A N 1
ATOM 1425 C CA . ASP A 1 181 ? -21.406 3.449 4.828 1 94.69 181 ASP A CA 1
ATOM 1426 C C . ASP A 1 181 ? -20.609 3.088 6.078 1 94.69 181 ASP A C 1
ATOM 1428 O O . ASP A 1 181 ? -20.484 1.91 6.422 1 94.69 181 ASP A O 1
ATOM 1432 N N . LEU A 1 182 ? -20.109 4 6.77 1 95.31 182 LEU A N 1
ATOM 1433 C CA . LEU A 1 182 ? -19.359 3.867 8.016 1 95.31 182 LEU A CA 1
ATOM 1434 C C . LEU A 1 182 ? -19.812 4.914 9.031 1 95.31 182 LEU A C 1
ATOM 1436 O O . LEU A 1 182 ? -20.156 6.039 8.664 1 95.31 182 LEU A O 1
ATOM 1440 N N . PRO A 1 183 ? -19.797 4.477 10.328 1 93.94 183 PRO A N 1
ATOM 1441 C CA . PRO A 1 183 ? -19.891 5.539 11.336 1 93.94 183 PRO A CA 1
ATOM 1442 C C . PRO A 1 183 ? -18.766 6.566 11.219 1 93.94 183 PRO A C 1
ATOM 1444 O O . PRO A 1 183 ? -17.672 6.242 10.742 1 93.94 183 PRO A O 1
ATOM 1447 N N . LYS A 1 184 ? -19.047 7.762 11.641 1 93.06 184 LYS A N 1
ATOM 1448 C CA . LYS A 1 184 ? -18.094 8.859 11.461 1 93.06 184 LYS A CA 1
ATOM 1449 C C . LYS A 1 184 ? -16.766 8.547 12.133 1 93.06 184 LYS A C 1
ATOM 1451 O O . LYS A 1 184 ? -15.711 8.961 11.648 1 93.06 184 LYS A O 1
ATOM 1456 N N . SER A 1 185 ? -16.828 7.852 13.266 1 92.25 185 SER A N 1
ATOM 1457 C CA . SER A 1 185 ? -15.57 7.484 13.922 1 92.25 185 SER A CA 1
ATOM 1458 C C . SER A 1 185 ? -14.727 6.582 13.031 1 92.25 185 SER A C 1
ATOM 1460 O O . SER A 1 185 ? -13.516 6.793 12.891 1 92.25 185 SER A O 1
ATOM 1462 N N . GLN A 1 186 ? -15.328 5.598 12.383 1 95.38 186 GLN A N 1
ATOM 1463 C CA . GLN A 1 186 ? -14.641 4.695 11.469 1 95.38 186 GLN A CA 1
ATOM 1464 C C . GLN A 1 186 ? -14.234 5.418 10.188 1 95.38 186 GLN A C 1
ATOM 1466 O O . GLN A 1 186 ? -13.203 5.113 9.594 1 95.38 186 GLN A O 1
ATOM 1471 N N . LEU A 1 187 ? -15.086 6.332 9.812 1 97.38 187 LEU A N 1
ATOM 1472 C CA . LEU A 1 187 ? -14.766 7.125 8.633 1 97.38 187 LEU A CA 1
ATOM 1473 C C . LEU A 1 187 ? -13.508 7.953 8.859 1 97.38 187 LEU A C 1
ATOM 1475 O O . LEU A 1 187 ? -12.664 8.07 7.965 1 97.38 187 LEU A O 1
ATOM 1479 N N . ALA A 1 188 ? -13.383 8.547 10.062 1 97.31 188 ALA A N 1
ATOM 1480 C CA . ALA A 1 188 ? -12.164 9.273 10.398 1 97.31 188 ALA A CA 1
ATOM 1481 C C . ALA A 1 188 ? -10.93 8.391 10.227 1 97.31 188 ALA A C 1
ATOM 1483 O O . ALA A 1 188 ? -9.945 8.805 9.617 1 97.31 188 ALA A O 1
ATOM 1484 N N . ALA A 1 189 ? -11.031 7.168 10.695 1 97.06 189 ALA A N 1
ATOM 1485 C CA . ALA A 1 189 ? -9.938 6.211 10.594 1 97.06 189 ALA A CA 1
ATOM 1486 C C . ALA A 1 189 ? -9.633 5.867 9.141 1 97.06 189 ALA A C 1
ATOM 1488 O O . ALA A 1 189 ? -8.477 5.73 8.758 1 97.06 189 ALA A O 1
ATOM 1489 N N . GLN A 1 190 ? -10.641 5.727 8.352 1 96.94 190 GLN A N 1
ATOM 1490 C CA . GLN A 1 190 ? -10.477 5.402 6.941 1 96.94 190 GLN A CA 1
ATOM 1491 C C . GLN A 1 190 ? -9.805 6.555 6.191 1 96.94 190 GLN A C 1
ATOM 1493 O O . GLN A 1 190 ? -9.016 6.328 5.273 1 96.94 190 GLN A O 1
ATOM 1498 N N . LEU A 1 191 ? -10.133 7.77 6.598 1 96.5 191 LEU A N 1
ATOM 1499 C CA . LEU A 1 191 ? -9.609 8.945 5.914 1 96.5 191 LEU A CA 1
ATOM 1500 C C . LEU A 1 191 ? -8.289 9.398 6.539 1 96.5 191 LEU A C 1
ATOM 1502 O O . LEU A 1 191 ? -7.766 10.461 6.191 1 96.5 191 LEU A O 1
ATOM 1506 N N . GLY A 1 192 ? -7.812 8.609 7.504 1 94.25 192 GLY A N 1
ATOM 1507 C CA . GLY A 1 192 ? -6.516 8.875 8.102 1 94.25 192 GLY A CA 1
ATOM 1508 C C . GLY A 1 192 ? -6.504 10.125 8.961 1 94.25 192 GLY A C 1
ATOM 1509 O O . GLY A 1 192 ? -5.566 10.93 8.891 1 94.25 192 GLY A O 1
ATOM 1510 N N . THR A 1 193 ? -7.539 10.375 9.656 1 94.06 193 THR A N 1
ATOM 1511 C CA . THR A 1 193 ? -7.652 11.547 10.516 1 94.06 193 THR A CA 1
ATOM 1512 C C . THR A 1 193 ? -8.367 11.203 11.812 1 94.06 193 THR A C 1
ATOM 1514 O O . THR A 1 193 ? -8.547 10.023 12.141 1 94.06 193 THR A O 1
ATOM 1517 N N . ILE A 1 194 ? -8.555 12.117 12.664 1 93.56 194 ILE A N 1
ATOM 1518 C CA . ILE A 1 194 ? -9.266 11.914 13.922 1 93.56 194 ILE A CA 1
ATOM 1519 C C . ILE A 1 194 ? -10.672 12.508 13.82 1 93.56 194 ILE A C 1
ATOM 1521 O O . ILE A 1 194 ? -10.922 13.383 12.984 1 93.56 194 ILE A O 1
ATOM 1525 N N . PRO A 1 195 ? -11.594 12.086 14.656 1 94.94 195 PRO A N 1
ATOM 1526 C CA . PRO A 1 195 ? -12.992 12.5 14.57 1 94.94 195 PRO A CA 1
ATOM 1527 C C . PRO A 1 195 ? -13.164 14.016 14.609 1 94.94 195 PRO A C 1
ATOM 1529 O O . PRO A 1 195 ? -13.961 14.57 13.852 1 94.94 195 PRO A O 1
ATOM 1532 N N . ALA A 1 196 ? -12.43 14.703 15.406 1 95.81 196 ALA A N 1
ATOM 1533 C CA . ALA A 1 196 ? -12.547 16.156 15.523 1 95.81 196 ALA A CA 1
ATOM 1534 C C . ALA A 1 196 ? -12.227 16.844 14.195 1 95.81 196 ALA A C 1
ATOM 1536 O O . ALA A 1 196 ? -12.938 17.75 13.773 1 95.81 196 ALA A O 1
ATOM 1537 N N . THR A 1 197 ? -11.203 16.391 13.539 1 95.25 197 THR A N 1
ATOM 1538 C CA . THR A 1 197 ? -10.789 16.953 12.266 1 95.25 197 THR A CA 1
ATOM 1539 C C . THR A 1 197 ? -11.805 16.625 11.172 1 95.25 197 THR A C 1
ATOM 1541 O O . THR A 1 197 ? -12.086 17.453 10.305 1 95.25 197 THR A O 1
ATOM 1544 N N . LEU A 1 198 ? -12.32 15.43 11.203 1 97.25 198 LEU A N 1
ATOM 1545 C CA . LEU A 1 198 ? -13.344 15.047 10.242 1 97.25 198 LEU A CA 1
ATOM 1546 C C . LEU A 1 198 ? -14.578 15.938 10.383 1 97.25 198 LEU A C 1
ATOM 1548 O O . LEU A 1 198 ? -15.141 16.391 9.383 1 97.25 198 LEU A O 1
ATOM 1552 N N . SER A 1 199 ? -14.977 16.141 11.586 1 97.25 199 SER A N 1
ATOM 1553 C CA . SER A 1 199 ? -16.109 17.016 11.844 1 97.25 199 SER A CA 1
ATOM 1554 C C . SER A 1 199 ? -15.891 18.406 11.266 1 97.25 199 SER A C 1
ATOM 1556 O O . SER A 1 199 ? -16.797 19 10.672 1 97.25 199 SER A O 1
ATOM 1558 N N . ARG A 1 200 ? -14.695 18.891 11.406 1 97.69 200 ARG A N 1
ATOM 1559 C CA . ARG A 1 200 ? -14.352 20.203 10.852 1 97.69 200 ARG A CA 1
ATOM 1560 C C . ARG A 1 200 ? -14.414 20.172 9.328 1 97.69 200 ARG A C 1
ATOM 1562 O O . ARG A 1 200 ? -14.805 21.172 8.703 1 97.69 200 ARG A O 1
ATOM 1569 N N . ALA A 1 201 ? -13.992 19.125 8.789 1 97.88 201 ALA A N 1
ATOM 1570 C CA . ALA A 1 201 ? -14.055 18.969 7.336 1 97.88 201 ALA A CA 1
ATOM 1571 C C . ALA A 1 201 ? -15.492 18.984 6.844 1 97.88 201 ALA A C 1
ATOM 1573 O O . ALA A 1 201 ? -15.82 19.641 5.855 1 97.88 201 ALA A O 1
ATOM 1574 N N . PHE A 1 202 ? -16.344 18.25 7.512 1 98.06 202 PHE A N 1
ATOM 1575 C CA . PHE A 1 202 ? -17.766 18.281 7.188 1 98.06 202 PHE A CA 1
ATOM 1576 C C . PHE A 1 202 ? -18.312 19.703 7.277 1 98.06 202 PHE A C 1
ATOM 1578 O O . PHE A 1 202 ? -19.062 20.141 6.402 1 98.06 202 PHE A O 1
ATOM 1585 N N . TYR A 1 203 ? -17.938 20.312 8.289 1 98.19 203 TYR A N 1
ATOM 1586 C CA . TYR A 1 203 ? -18.391 21.672 8.516 1 98.19 203 TYR A CA 1
ATOM 1587 C C . TYR A 1 203 ? -17.922 22.594 7.395 1 98.19 203 TYR A C 1
ATOM 1589 O O . TYR A 1 203 ? -18.703 23.406 6.883 1 98.19 203 TYR A O 1
ATOM 1597 N N . GLN A 1 204 ? -16.703 22.484 7.047 1 98 204 GLN A N 1
ATOM 1598 C CA . GLN A 1 204 ? -16.141 23.281 5.969 1 98 204 GLN A CA 1
ATOM 1599 C C . GLN A 1 204 ? -16.906 23.078 4.668 1 98 204 GLN A C 1
ATOM 1601 O O . GLN A 1 204 ? -17.281 24.047 4.004 1 98 204 GLN A O 1
ATOM 1606 N N . LEU A 1 205 ? -17.109 21.844 4.293 1 98.25 205 LEU A N 1
ATOM 1607 C CA . LEU A 1 205 ? -17.812 21.547 3.049 1 98.25 205 LEU A CA 1
ATOM 1608 C C . LEU A 1 205 ? -19.25 22.062 3.1 1 98.25 205 LEU A C 1
ATOM 1610 O O . LEU A 1 205 ? -19.781 22.547 2.096 1 98.25 205 LEU A O 1
ATOM 1614 N N . LYS A 1 206 ? -19.859 21.938 4.242 1 98.25 206 LYS A N 1
ATOM 1615 C CA . LYS A 1 206 ? -21.219 22.453 4.434 1 98.25 206 LYS A CA 1
ATOM 1616 C C . LYS A 1 206 ? -21.266 23.969 4.285 1 98.25 206 LYS A C 1
ATOM 1618 O O . LYS A 1 206 ? -22.125 24.5 3.572 1 98.25 206 LYS A O 1
ATOM 1623 N N . ASN A 1 207 ? -20.344 24.609 4.934 1 97.94 207 ASN A N 1
ATOM 1624 C CA . ASN A 1 207 ? -20.312 26.078 4.926 1 97.94 207 ASN A CA 1
ATOM 1625 C C . ASN A 1 207 ? -20.016 26.625 3.531 1 97.94 207 ASN A C 1
ATOM 1627 O O . ASN A 1 207 ? -20.422 27.734 3.205 1 97.94 207 ASN A O 1
ATOM 1631 N N . GLU A 1 208 ? -19.406 25.859 2.721 1 97.62 208 GLU A N 1
ATOM 1632 C CA . GLU A 1 208 ? -19.109 26.25 1.346 1 97.62 208 GLU A CA 1
ATOM 1633 C C . GLU A 1 208 ? -20.219 25.812 0.398 1 97.62 208 GLU A C 1
ATOM 1635 O O . GLU A 1 208 ? -20.078 25.906 -0.822 1 97.62 208 GLU A O 1
ATOM 1640 N N . ASP A 1 209 ? -21.281 25.281 0.931 1 97.88 209 ASP A N 1
ATOM 1641 C CA . ASP A 1 209 ? -22.469 24.859 0.199 1 97.88 209 ASP A CA 1
ATOM 1642 C C . ASP A 1 209 ? -22.125 23.734 -0.788 1 97.88 209 ASP A C 1
ATOM 1644 O O . ASP A 1 209 ? -22.641 23.719 -1.905 1 97.88 209 ASP A O 1
ATOM 1648 N N . LEU A 1 210 ? -21.234 22.922 -0.41 1 98.19 210 LEU A N 1
ATOM 1649 C CA . LEU A 1 210 ? -20.875 21.766 -1.245 1 98.19 210 LEU A CA 1
ATOM 1650 C C . LEU A 1 210 ? -21.688 20.547 -0.866 1 98.19 210 LEU A C 1
ATOM 1652 O O . LEU A 1 210 ? -21.969 19.688 -1.712 1 98.19 210 LEU A O 1
ATOM 1656 N N . ILE A 1 211 ? -22.016 20.5 0.408 1 98.62 211 ILE A N 1
ATOM 1657 C CA . ILE A 1 211 ? -22.812 19.375 0.875 1 98.62 211 ILE A CA 1
ATOM 1658 C C . ILE A 1 211 ? -23.844 19.859 1.893 1 98.62 211 ILE A C 1
ATOM 1660 O O . ILE A 1 211 ? -23.734 20.969 2.416 1 98.62 211 ILE A O 1
ATOM 1664 N N . ALA A 1 212 ? -24.844 19.094 2.166 1 98.5 212 ALA A N 1
ATOM 1665 C CA . ALA A 1 212 ? -25.75 19.172 3.305 1 98.5 212 ALA A CA 1
ATOM 1666 C C . ALA A 1 212 ? -25.75 17.875 4.102 1 98.5 212 ALA A C 1
ATOM 1668 O O . ALA A 1 212 ? -25.672 16.781 3.527 1 98.5 212 ALA A O 1
ATOM 1669 N N . VAL A 1 213 ? -25.859 17.984 5.402 1 97.75 213 VAL A N 1
ATOM 1670 C CA . VAL A 1 213 ? -25.703 16.812 6.254 1 97.75 213 VAL A CA 1
ATOM 1671 C C . VAL A 1 213 ? -26.953 16.594 7.082 1 97.75 213 VAL A C 1
ATOM 1673 O O . VAL A 1 213 ? -27.422 17.5 7.789 1 97.75 213 VAL A O 1
ATOM 1676 N N . LYS A 1 214 ? -27.531 15.516 6.98 1 96.44 214 LYS A N 1
ATOM 1677 C CA . LYS A 1 214 ? -28.609 15.023 7.824 1 96.44 214 LYS A CA 1
ATOM 1678 C C . LYS A 1 214 ? -28.281 13.656 8.406 1 96.44 214 LYS A C 1
ATOM 1680 O O . LYS A 1 214 ? -28.734 12.625 7.895 1 96.44 214 LYS A O 1
ATOM 1685 N N . GLY A 1 215 ? -27.609 13.641 9.516 1 94.19 215 GLY A N 1
ATOM 1686 C CA . GLY A 1 215 ? -27.141 12.383 10.078 1 94.19 215 GLY A CA 1
ATOM 1687 C C . GLY A 1 215 ? -26.188 11.641 9.156 1 94.19 215 GLY A C 1
ATOM 1688 O O . GLY A 1 215 ? -25.172 12.188 8.719 1 94.19 215 GLY A O 1
ATOM 1689 N N . ALA A 1 216 ? -26.609 10.445 8.789 1 96.12 216 ALA A N 1
ATOM 1690 C CA . ALA A 1 216 ? -25.781 9.625 7.898 1 96.12 216 ALA A CA 1
ATOM 1691 C C . ALA A 1 216 ? -26.094 9.93 6.434 1 96.12 216 ALA A C 1
ATOM 1693 O O . ALA A 1 216 ? -25.375 9.492 5.535 1 96.12 216 ALA A O 1
ATOM 1694 N N . GLU A 1 217 ? -27.109 10.68 6.207 1 97.69 217 GLU A N 1
ATOM 1695 C CA . GLU A 1 217 ? -27.484 11.07 4.852 1 97.69 217 GLU A CA 1
ATOM 1696 C C . GLU A 1 217 ? -26.812 12.391 4.457 1 97.69 217 GLU A C 1
ATOM 1698 O O . GLU A 1 217 ? -27 13.406 5.129 1 97.69 217 GLU A O 1
ATOM 1703 N N . ILE A 1 218 ? -26.062 12.328 3.393 1 98.44 218 ILE A N 1
ATOM 1704 C CA . ILE A 1 218 ? -25.328 13.5 2.916 1 98.44 218 ILE A CA 1
ATOM 1705 C C . ILE A 1 218 ? -25.797 13.867 1.511 1 98.44 218 ILE A C 1
ATOM 1707 O O . ILE A 1 218 ? -25.812 13.023 0.611 1 98.44 218 ILE A O 1
ATOM 1711 N N . GLN A 1 219 ? -26.219 15.016 1.328 1 98.5 219 GLN A N 1
ATOM 1712 C CA . GLN A 1 219 ? -26.516 15.5 -0.016 1 98.5 219 GLN A CA 1
ATOM 1713 C C . GLN A 1 219 ? -25.297 16.172 -0.636 1 98.5 219 GLN A C 1
ATOM 1715 O O . GLN A 1 219 ? -24.734 17.109 -0.051 1 98.5 219 GLN A O 1
ATOM 1720 N N . LEU A 1 220 ? -24.859 15.734 -1.741 1 98.31 220 LEU A N 1
ATOM 1721 C CA . LEU A 1 220 ? -23.875 16.438 -2.551 1 98.31 220 LEU A CA 1
ATOM 1722 C C . LEU A 1 220 ? -24.531 17.531 -3.383 1 98.31 220 LEU A C 1
ATOM 1724 O O . LEU A 1 220 ? -25.156 17.25 -4.398 1 98.31 220 LEU A O 1
ATOM 1728 N N . LEU A 1 221 ? -24.328 18.719 -3.006 1 98.19 221 LEU A N 1
ATOM 1729 C CA . LEU A 1 221 ? -25.047 19.844 -3.596 1 98.19 221 LEU A CA 1
ATOM 1730 C C . LEU A 1 221 ? -24.422 20.25 -4.93 1 98.19 221 LEU A C 1
ATOM 1732 O O . LEU A 1 221 ? -25.125 20.781 -5.805 1 98.19 221 LEU A O 1
ATOM 1736 N N . ASP A 1 222 ? -23.156 20.062 -5.059 1 96.31 222 ASP A N 1
ATOM 1737 C CA . ASP A 1 222 ? -22.422 20.438 -6.266 1 96.31 222 ASP A CA 1
ATOM 1738 C C . ASP A 1 222 ? -21.297 19.438 -6.559 1 96.31 222 ASP A C 1
ATOM 1740 O O . ASP A 1 222 ? -20.156 19.641 -6.137 1 96.31 222 ASP A O 1
ATOM 1744 N N . CYS A 1 223 ? -21.547 18.469 -7.379 1 96.5 223 CYS A N 1
ATOM 1745 C CA . CYS A 1 223 ? -20.609 17.391 -7.641 1 96.5 223 CYS A CA 1
ATOM 1746 C C . CYS A 1 223 ? -19.391 17.891 -8.422 1 96.5 223 CYS A C 1
ATOM 1748 O O . CYS A 1 223 ? -18.281 17.391 -8.234 1 96.5 223 CYS A O 1
ATOM 1750 N N . ASP A 1 224 ? -19.562 18.875 -9.219 1 94.81 224 ASP A N 1
ATOM 1751 C CA . ASP A 1 224 ? -18.453 19.406 -10 1 94.81 224 ASP A CA 1
ATOM 1752 C C . ASP A 1 224 ? -17.438 20.094 -9.102 1 94.81 224 ASP A C 1
ATOM 1754 O O . ASP A 1 224 ? -16.234 19.859 -9.227 1 94.81 224 ASP A O 1
ATOM 1758 N N . ARG A 1 225 ? -17.969 20.875 -8.227 1 95.31 225 ARG A N 1
ATOM 1759 C CA . ARG A 1 225 ? -17.062 21.562 -7.309 1 95.31 225 ARG A CA 1
ATOM 1760 C C . ARG A 1 225 ? -16.406 20.578 -6.352 1 95.31 225 ARG A C 1
ATOM 1762 O O . ARG A 1 225 ? -15.242 20.75 -5.977 1 95.31 225 ARG A O 1
ATOM 1769 N N . LEU A 1 226 ? -17.125 19.547 -5.938 1 96.5 226 LEU A N 1
ATOM 1770 C CA . LEU A 1 226 ? -16.547 18.531 -5.078 1 96.5 226 LEU A CA 1
ATOM 1771 C C . LEU A 1 226 ? -15.438 17.781 -5.797 1 96.5 226 LEU A C 1
ATOM 1773 O O . LEU A 1 226 ? -14.406 17.469 -5.199 1 96.5 226 LEU A O 1
ATOM 1777 N N . ARG A 1 227 ? -15.625 17.516 -7.051 1 95.06 227 ARG A N 1
ATOM 1778 C CA . ARG A 1 227 ? -14.602 16.844 -7.844 1 95.06 227 ARG A CA 1
ATOM 1779 C C . ARG A 1 227 ? -13.359 17.719 -7.98 1 95.06 227 ARG A C 1
ATOM 1781 O O . ARG A 1 227 ? -12.234 17.219 -7.887 1 95.06 227 ARG A O 1
ATOM 1788 N N . ALA A 1 228 ? -13.609 18.984 -8.227 1 93.62 228 ALA A N 1
ATOM 1789 C CA . ALA A 1 228 ? -12.492 19.922 -8.328 1 93.62 228 ALA A CA 1
ATOM 1790 C C . ALA A 1 228 ? -11.688 19.953 -7.031 1 93.62 228 ALA A C 1
ATOM 1792 O O . ALA A 1 228 ? -10.453 19.969 -7.059 1 93.62 228 ALA A O 1
ATOM 1793 N N . LEU A 1 229 ? -12.422 19.953 -5.914 1 94.25 229 LEU A N 1
ATOM 1794 C CA . LEU A 1 229 ? -11.773 19.938 -4.609 1 94.25 229 LEU A CA 1
ATOM 1795 C C . LEU A 1 229 ? -10.969 18.656 -4.418 1 94.25 229 LEU A C 1
ATOM 1797 O O . LEU A 1 229 ? -9.828 18.703 -3.961 1 94.25 229 LEU A O 1
ATOM 1801 N N . ALA A 1 230 ? -11.547 17.562 -4.75 1 94.19 230 ALA A N 1
ATOM 1802 C CA . ALA A 1 230 ? -10.922 16.25 -4.578 1 94.19 230 ALA A CA 1
ATOM 1803 C C . ALA A 1 230 ? -9.672 16.125 -5.445 1 94.19 230 ALA A C 1
ATOM 1805 O O . ALA A 1 230 ? -8.742 15.391 -5.098 1 94.19 230 ALA A O 1
ATOM 1806 N N . LYS A 1 231 ? -9.578 16.844 -6.559 1 88.38 231 LYS A N 1
ATOM 1807 C CA . LYS A 1 231 ? -8.5 16.703 -7.527 1 88.38 231 LYS A CA 1
ATOM 1808 C C . LYS A 1 231 ? -7.332 17.625 -7.184 1 88.38 231 LYS A C 1
ATOM 1810 O O . LYS A 1 231 ? -6.215 17.422 -7.672 1 88.38 231 LYS A O 1
ATOM 1815 N N . ARG A 1 232 ? -7.48 18.734 -6.488 1 77.94 232 ARG A N 1
ATOM 1816 C CA . ARG A 1 232 ? -6.473 19.75 -6.211 1 77.94 232 ARG A CA 1
ATOM 1817 C C . ARG A 1 232 ? -5.238 19.141 -5.555 1 77.94 232 ARG A C 1
ATOM 1819 O O . ARG A 1 232 ? -4.109 19.516 -5.867 1 77.94 232 ARG A O 1
ATOM 1826 N N . GLY A 1 233 ? -5.223 18.047 -5.133 1 71.44 233 GLY A N 1
ATOM 1827 C CA . GLY A 1 233 ? -4.078 17.375 -4.543 1 71.44 233 GLY A CA 1
ATOM 1828 C C . GLY A 1 233 ? -3.078 18.328 -3.918 1 71.44 233 GLY A C 1
ATOM 1829 O O . GLY A 1 233 ? -1.867 18.125 -4.012 1 71.44 233 GLY A O 1
ATOM 1830 N N . ASP A 1 234 ? -3.371 19.562 -3.613 1 65.75 234 ASP A N 1
ATOM 1831 C CA . ASP A 1 234 ? -2.504 20.562 -3.008 1 65.75 234 ASP A CA 1
ATOM 1832 C C . ASP A 1 234 ? -2.678 20.594 -1.491 1 65.75 234 ASP A C 1
ATOM 1834 O O . ASP A 1 234 ? -2.387 21.609 -0.849 1 65.75 234 ASP A O 1
ATOM 1838 N N . GLY A 1 235 ? -3.303 19.594 -0.961 1 59.25 235 GLY A N 1
ATOM 1839 C CA . GLY A 1 235 ? -3.602 19.531 0.461 1 59.25 235 GLY A CA 1
ATOM 1840 C C . GLY A 1 235 ? -2.363 19.609 1.334 1 59.25 235 GLY A C 1
ATOM 1841 O O . GLY A 1 235 ? -1.796 18.594 1.714 1 59.25 235 GLY A O 1
ATOM 1842 N N . MET A 1 236 ? -1.545 20.453 0.956 1 52.78 236 MET A N 1
ATOM 1843 C CA . MET A 1 236 ? -0.27 20.562 1.658 1 52.78 236 MET A CA 1
ATOM 1844 C C . MET A 1 236 ? -0.487 20.797 3.148 1 52.78 236 MET A C 1
ATOM 1846 O O . MET A 1 236 ? 0.473 20.984 3.896 1 52.78 236 MET A O 1
ATOM 1850 N N . LYS A 1 237 ? -1.347 20.25 3.875 1 46.5 237 LYS A N 1
ATOM 1851 C CA . LYS A 1 237 ? -1.094 20.828 5.191 1 46.5 237 LYS A CA 1
ATOM 1852 C C . LYS A 1 237 ? 0.297 20.453 5.695 1 46.5 237 LYS A C 1
ATOM 1854 O O . LYS A 1 237 ? 0.758 19.328 5.492 1 46.5 237 LYS A O 1
ATOM 1859 N N . ASN A 1 238 ? 1.212 21.484 5.883 1 34.88 238 ASN A N 1
ATOM 1860 C CA . ASN A 1 238 ? 2.502 21.656 6.547 1 34.88 238 ASN A CA 1
ATOM 1861 C C . ASN A 1 238 ? 2.574 20.844 7.836 1 34.88 238 ASN A C 1
ATOM 1863 O O . ASN A 1 238 ? 1.585 20.734 8.562 1 34.88 238 ASN A O 1
ATOM 1867 N N . MET B 1 1 ? 26.375 -10.094 -28.375 1 32.41 1 MET B N 1
ATOM 1868 C CA . MET B 1 1 ? 26.984 -10.242 -27.047 1 32.41 1 MET B CA 1
ATOM 1869 C C . MET B 1 1 ? 26.344 -11.391 -26.281 1 32.41 1 MET B C 1
ATOM 1871 O O . MET B 1 1 ? 25.125 -11.453 -26.156 1 32.41 1 MET B O 1
ATOM 1875 N N . THR B 1 2 ? 26.797 -12.477 -26.188 1 40.03 2 THR B N 1
ATOM 1876 C CA . THR B 1 2 ? 26.484 -13.812 -25.688 1 40.03 2 THR B CA 1
ATOM 1877 C C . THR B 1 2 ? 26.031 -13.75 -24.234 1 40.03 2 THR B C 1
ATOM 1879 O O . THR B 1 2 ? 26.859 -13.758 -23.328 1 40.03 2 THR B O 1
ATOM 1882 N N . VAL B 1 3 ? 25.297 -12.766 -23.75 1 50.09 3 VAL B N 1
ATOM 1883 C CA . VAL B 1 3 ? 24.719 -12.172 -22.547 1 50.09 3 VAL B CA 1
ATOM 1884 C C . VAL B 1 3 ? 23.984 -13.242 -21.75 1 50.09 3 VAL B C 1
ATOM 1886 O O . VAL B 1 3 ? 23.391 -12.945 -20.703 1 50.09 3 VAL B O 1
ATOM 1889 N N . ALA B 1 4 ? 23.891 -14.617 -22.297 1 61.59 4 ALA B N 1
ATOM 1890 C CA . ALA B 1 4 ? 22.922 -15.672 -22 1 61.59 4 ALA B CA 1
ATOM 1891 C C . ALA B 1 4 ? 23.25 -16.359 -20.672 1 61.59 4 ALA B C 1
ATOM 1893 O O . ALA B 1 4 ? 22.406 -16.453 -19.781 1 61.59 4 ALA B O 1
ATOM 1894 N N . PRO B 1 5 ? 24.438 -17.109 -20.688 1 64.31 5 PRO B N 1
ATOM 1895 C CA . PRO B 1 5 ? 24.625 -17.984 -19.516 1 64.31 5 PRO B CA 1
ATOM 1896 C C . PRO B 1 5 ? 24.812 -17.203 -18.219 1 64.31 5 PRO B C 1
ATOM 1898 O O . PRO B 1 5 ? 24.281 -17.609 -17.172 1 64.31 5 PRO B O 1
ATOM 1901 N N . ASP B 1 6 ? 25.375 -16.062 -18.234 1 87.38 6 ASP B N 1
ATOM 1902 C CA . ASP B 1 6 ? 25.641 -15.227 -17.078 1 87.38 6 ASP B CA 1
ATOM 1903 C C . ASP B 1 6 ? 24.344 -14.602 -16.547 1 87.38 6 ASP B C 1
ATOM 1905 O O . ASP B 1 6 ? 24.125 -14.547 -15.336 1 87.38 6 ASP B O 1
ATOM 1909 N N . LEU B 1 7 ? 23.547 -14.383 -17.5 1 91.88 7 LEU B N 1
ATOM 1910 C CA . LEU B 1 7 ? 22.297 -13.766 -17.094 1 91.88 7 LEU B CA 1
ATOM 1911 C C . LEU B 1 7 ? 21.406 -14.773 -16.375 1 91.88 7 LEU B C 1
ATOM 1913 O O . LEU B 1 7 ? 20.781 -14.453 -15.352 1 91.88 7 LEU B O 1
ATOM 1917 N N . ALA B 1 8 ? 21.453 -15.961 -16.938 1 92.25 8 ALA B N 1
ATOM 1918 C CA . ALA B 1 8 ? 20.641 -17.031 -16.328 1 92.25 8 ALA B CA 1
ATOM 1919 C C . ALA B 1 8 ? 21.109 -17.297 -14.898 1 92.25 8 ALA B C 1
ATOM 1921 O O . ALA B 1 8 ? 20.281 -17.438 -13.992 1 92.25 8 ALA B O 1
ATOM 1922 N N . LEU B 1 9 ? 22.344 -17.359 -14.75 1 92.06 9 LEU B N 1
ATOM 1923 C CA . LEU B 1 9 ? 22.906 -17.609 -13.43 1 92.06 9 LEU B CA 1
ATOM 1924 C C . LEU B 1 9 ? 22.578 -16.469 -12.477 1 92.06 9 LEU B C 1
ATOM 1926 O O . LEU B 1 9 ? 22.234 -16.703 -11.312 1 92.06 9 LEU B O 1
ATOM 1930 N N . TRP B 1 10 ? 22.688 -15.32 -12.969 1 94.12 10 TRP B N 1
ATOM 1931 C CA . TRP B 1 10 ? 22.375 -14.164 -12.141 1 94.12 10 TRP B CA 1
ATOM 1932 C C . TRP B 1 10 ? 20.906 -14.148 -11.75 1 94.12 10 TRP B C 1
ATOM 1934 O O . TRP B 1 10 ? 20.562 -13.898 -10.594 1 94.12 10 TRP B O 1
ATOM 1944 N N . LEU B 1 11 ? 20.016 -14.406 -12.703 1 94.44 11 LEU B N 1
ATOM 1945 C CA . LEU B 1 11 ? 18.578 -14.422 -12.469 1 94.44 11 LEU B CA 1
ATOM 1946 C C . LEU B 1 11 ? 18.219 -15.469 -11.414 1 94.44 11 LEU B C 1
ATOM 1948 O O . LEU B 1 11 ? 17.328 -15.242 -10.594 1 94.44 11 LEU B O 1
ATOM 1952 N N . SER B 1 12 ? 18.922 -16.562 -11.438 1 93.5 12 SER B N 1
ATOM 1953 C CA . SER B 1 12 ? 18.625 -17.656 -10.516 1 93.5 12 SER B CA 1
ATOM 1954 C C . SER B 1 12 ? 18.891 -17.234 -9.07 1 93.5 12 SER B C 1
ATOM 1956 O O . SER B 1 12 ? 18.438 -17.891 -8.133 1 93.5 12 SER B O 1
ATOM 1958 N N . LYS B 1 13 ? 19.594 -16.141 -8.867 1 92.62 13 LYS B N 1
ATOM 1959 C CA . LYS B 1 13 ? 19.938 -15.664 -7.527 1 92.62 13 LYS B CA 1
ATOM 1960 C C . LYS B 1 13 ? 18.938 -14.617 -7.047 1 92.62 13 LYS B C 1
ATOM 1962 O O . LYS B 1 13 ? 18.984 -14.188 -5.891 1 92.62 13 LYS B O 1
ATOM 1967 N N . THR B 1 14 ? 18.047 -14.25 -7.93 1 92.62 14 THR B N 1
ATOM 1968 C CA . THR B 1 14 ? 17.016 -13.289 -7.543 1 92.62 14 THR B CA 1
ATOM 1969 C C . THR B 1 14 ? 15.844 -14 -6.867 1 92.62 14 THR B C 1
ATOM 1971 O O . THR B 1 14 ? 15.617 -15.188 -7.102 1 92.62 14 THR B O 1
ATOM 1974 N N . LEU B 1 15 ? 15.102 -13.273 -6.055 1 86.94 15 LEU B N 1
ATOM 1975 C CA . LEU B 1 15 ? 13.977 -13.836 -5.32 1 86.94 15 LEU B CA 1
ATOM 1976 C C . LEU B 1 15 ? 12.945 -14.438 -6.277 1 86.94 15 LEU B C 1
ATOM 1978 O O . LEU B 1 15 ? 12.391 -15.5 -6.008 1 86.94 15 LEU B O 1
ATOM 1982 N N . MET B 1 16 ? 12.734 -13.852 -7.355 1 88.75 16 MET B N 1
ATOM 1983 C CA . MET B 1 16 ? 11.672 -14.234 -8.281 1 88.75 16 MET B CA 1
ATOM 1984 C C . MET B 1 16 ? 11.992 -15.57 -8.953 1 88.75 16 MET B C 1
ATOM 1986 O O . MET B 1 16 ? 11.094 -16.344 -9.25 1 88.75 16 MET B O 1
ATOM 1990 N N . PHE B 1 17 ? 13.297 -15.82 -9.133 1 92.88 17 PHE B N 1
ATOM 1991 C CA . PHE B 1 17 ? 13.617 -16.969 -9.969 1 92.88 17 PHE B CA 1
ATOM 1992 C C . PHE B 1 17 ? 14.43 -18 -9.18 1 92.88 17 PHE B C 1
ATOM 1994 O O . PHE B 1 17 ? 15.133 -18.812 -9.766 1 92.88 17 PHE B O 1
ATOM 2001 N N . GLN B 1 18 ? 14.266 -17.828 -7.91 1 89.94 18 GLN B N 1
ATOM 2002 C CA . GLN B 1 18 ? 14.922 -18.844 -7.078 1 89.94 18 GLN B CA 1
ATOM 2003 C C . GLN B 1 18 ? 14.266 -20.203 -7.246 1 89.94 18 GLN B C 1
ATOM 2005 O O . GLN B 1 18 ? 13.047 -20.297 -7.422 1 89.94 18 GLN B O 1
ATOM 2010 N N . ASN B 1 19 ? 15.055 -21.297 -7.262 1 88.75 19 ASN B N 1
ATOM 2011 C CA . ASN B 1 19 ? 14.617 -22.688 -7.273 1 88.75 19 ASN B CA 1
ATOM 2012 C C . ASN B 1 19 ? 13.93 -23.047 -8.586 1 88.75 19 ASN B C 1
ATOM 2014 O O . ASN B 1 19 ? 13.055 -23.922 -8.625 1 88.75 19 ASN B O 1
ATOM 2018 N N . ILE B 1 20 ? 14.219 -22.297 -9.578 1 90.12 20 ILE B N 1
ATOM 2019 C CA . ILE B 1 20 ? 13.789 -22.672 -10.922 1 90.12 20 ILE B CA 1
ATOM 2020 C C . ILE B 1 20 ? 14.859 -23.531 -11.586 1 90.12 20 ILE B C 1
ATOM 2022 O O . ILE B 1 20 ? 16.047 -23.234 -11.508 1 90.12 20 ILE B O 1
ATOM 2026 N N . ASP B 1 21 ? 14.422 -24.609 -12.117 1 88.62 21 ASP B N 1
ATOM 2027 C CA . ASP B 1 21 ? 15.391 -25.531 -12.711 1 88.62 21 ASP B CA 1
ATOM 2028 C C . ASP B 1 21 ? 16.047 -24.906 -13.945 1 88.62 21 ASP B C 1
ATOM 2030 O O . ASP B 1 21 ? 15.531 -23.922 -14.5 1 88.62 21 ASP B O 1
ATOM 2034 N N . SER B 1 22 ? 17.109 -25.516 -14.383 1 89 22 SER B N 1
ATOM 2035 C CA . SER B 1 22 ? 17.969 -24.953 -15.43 1 89 22 SER B CA 1
ATOM 2036 C C . SER B 1 22 ? 17.203 -24.828 -16.75 1 89 22 SER B C 1
ATOM 2038 O O . SER B 1 22 ? 17.375 -23.844 -17.484 1 89 22 SER B O 1
ATOM 2040 N N . HIS B 1 23 ? 16.453 -25.781 -17.031 1 88.88 23 HIS B N 1
ATOM 2041 C CA . HIS B 1 23 ? 15.719 -25.781 -18.281 1 88.88 23 HIS B CA 1
ATOM 2042 C C . HIS B 1 23 ? 14.75 -24.594 -18.344 1 88.88 23 HIS B C 1
ATOM 2044 O O . HIS B 1 23 ? 14.742 -23.844 -19.328 1 88.88 23 HIS B O 1
ATOM 2050 N N . HIS B 1 24 ? 14.055 -24.406 -17.312 1 88.5 24 HIS B N 1
ATOM 2051 C CA . HIS B 1 24 ? 13.078 -23.312 -17.266 1 88.5 24 HIS B CA 1
ATOM 2052 C C . HIS B 1 24 ? 13.773 -21.953 -17.172 1 88.5 24 HIS B C 1
ATOM 2054 O O . HIS B 1 24 ? 13.297 -20.969 -17.734 1 88.5 24 HIS B O 1
ATOM 2060 N N . LEU B 1 25 ? 14.828 -21.969 -16.469 1 91.56 25 LEU B N 1
ATOM 2061 C CA . LEU B 1 25 ? 15.594 -20.734 -16.359 1 91.56 25 LEU B CA 1
ATOM 2062 C C . LEU B 1 25 ? 16.094 -20.281 -17.719 1 91.56 25 LEU B C 1
ATOM 2064 O O . LEU B 1 25 ? 16.125 -19.078 -18.016 1 91.56 25 LEU B O 1
ATOM 2068 N N . GLU B 1 26 ? 16.422 -21.219 -18.484 1 91.44 26 GLU B N 1
ATOM 2069 C CA . GLU B 1 26 ? 16.844 -20.906 -19.844 1 91.44 26 GLU B CA 1
ATOM 2070 C C . GLU B 1 26 ? 15.703 -20.312 -20.656 1 91.44 26 GLU B C 1
ATOM 2072 O O . GLU B 1 26 ? 15.906 -19.375 -21.438 1 91.44 26 GLU B O 1
ATOM 2077 N N . MET B 1 27 ? 14.578 -20.844 -20.5 1 90.69 27 MET B N 1
ATOM 2078 C CA . MET B 1 27 ? 13.398 -20.344 -21.188 1 90.69 27 MET B CA 1
ATOM 2079 C C . MET B 1 27 ? 13.094 -18.906 -20.781 1 90.69 27 MET B C 1
ATOM 2081 O O . MET B 1 27 ? 12.773 -18.062 -21.625 1 90.69 27 MET B O 1
ATOM 2085 N N . ILE B 1 28 ? 13.211 -18.688 -19.531 1 91.88 28 ILE B N 1
ATOM 2086 C CA . ILE B 1 28 ? 12.953 -17.359 -18.984 1 91.88 28 ILE B CA 1
ATOM 2087 C C . ILE B 1 28 ? 13.984 -16.375 -19.531 1 91.88 28 ILE B C 1
ATOM 2089 O O . ILE B 1 28 ? 13.633 -15.266 -19.938 1 91.88 28 ILE B O 1
ATOM 2093 N N . THR B 1 29 ? 15.195 -16.797 -19.531 1 94.19 29 THR B N 1
ATOM 2094 C CA . THR B 1 29 ? 16.281 -15.945 -20 1 94.19 29 THR B CA 1
ATOM 2095 C C . THR B 1 29 ? 16.109 -15.602 -21.469 1 94.19 29 THR B C 1
ATOM 2097 O O . THR B 1 29 ? 16.453 -14.5 -21.906 1 94.19 29 THR B O 1
ATOM 2100 N N . ALA B 1 30 ? 15.516 -16.5 -22.156 1 93.88 30 ALA B N 1
ATOM 2101 C CA . ALA B 1 30 ? 15.352 -16.344 -23.609 1 93.88 30 ALA B CA 1
ATOM 2102 C C . ALA B 1 30 ? 14.391 -15.195 -23.922 1 93.88 30 ALA B C 1
ATOM 2104 O O . ALA B 1 30 ? 14.469 -14.586 -24.984 1 93.88 30 ALA B O 1
ATOM 2105 N N . ILE B 1 31 ? 13.508 -14.922 -23.078 1 93.25 31 ILE B N 1
ATOM 2106 C CA . ILE B 1 31 ? 12.531 -13.875 -23.375 1 93.25 31 ILE B CA 1
ATOM 2107 C C . ILE B 1 31 ? 12.977 -12.562 -22.719 1 93.25 31 ILE B C 1
ATOM 2109 O O . ILE B 1 31 ? 12.352 -11.516 -22.922 1 93.25 31 ILE B O 1
ATOM 2113 N N . ALA B 1 32 ? 14.008 -12.617 -21.922 1 95.94 32 ALA B N 1
ATOM 2114 C CA . ALA B 1 32 ? 14.508 -11.445 -21.203 1 95.94 32 ALA B CA 1
ATOM 2115 C C . ALA B 1 32 ? 15.148 -10.445 -22.156 1 95.94 32 ALA B C 1
ATOM 2117 O O . ALA B 1 32 ? 15.828 -10.836 -23.109 1 95.94 32 ALA B O 1
ATOM 2118 N N . GLN B 1 33 ? 14.953 -9.172 -21.906 1 96.62 33 GLN B N 1
ATOM 2119 C CA . GLN B 1 33 ? 15.562 -8.086 -22.672 1 96.62 33 GLN B CA 1
ATOM 2120 C C . GLN B 1 33 ? 16.359 -7.16 -21.75 1 96.62 33 GLN B C 1
ATOM 2122 O O . GLN B 1 33 ? 15.836 -6.652 -20.766 1 96.62 33 GLN B O 1
ATOM 2127 N N . VAL B 1 34 ? 17.547 -6.93 -22.078 1 96.94 34 VAL B N 1
ATOM 2128 C CA . VAL B 1 34 ? 18.391 -6.012 -21.312 1 96.94 34 VAL B CA 1
ATOM 2129 C C . VAL B 1 34 ? 18.156 -4.578 -21.781 1 96.94 34 VAL B C 1
ATOM 2131 O O . VAL B 1 34 ? 18.219 -4.293 -22.984 1 96.94 34 VAL B O 1
ATOM 2134 N N . LYS B 1 35 ? 17.844 -3.721 -20.875 1 97.56 35 LYS B N 1
ATOM 2135 C CA . LYS B 1 35 ? 17.594 -2.314 -21.172 1 97.56 35 LYS B CA 1
ATOM 2136 C C . LYS B 1 35 ? 18.484 -1.401 -20.328 1 97.56 35 LYS B C 1
ATOM 2138 O O . LYS B 1 35 ? 18.688 -1.647 -19.141 1 97.56 35 LYS B O 1
ATOM 2143 N N . SER B 1 36 ? 19 -0.411 -20.969 1 98.12 36 SER B N 1
ATOM 2144 C CA . SER B 1 36 ? 19.828 0.587 -20.281 1 98.12 36 SER B CA 1
ATOM 2145 C C . SER B 1 36 ? 19.094 1.923 -20.188 1 98.12 36 SER B C 1
ATOM 2147 O O . SER B 1 36 ? 18.422 2.342 -21.125 1 98.12 36 SER B O 1
ATOM 2149 N N . TYR B 1 37 ? 19.234 2.553 -19.047 1 98.31 37 TYR B N 1
ATOM 2150 C CA . TYR B 1 37 ? 18.609 3.848 -18.766 1 98.31 37 TYR B CA 1
ATOM 2151 C C . TYR B 1 37 ? 19.625 4.809 -18.141 1 98.31 37 TYR B C 1
ATOM 2153 O O . TYR B 1 37 ? 20.469 4.395 -17.344 1 98.31 37 TYR B O 1
ATOM 2161 N N . GLY B 1 38 ? 19.5 6.051 -18.516 1 98.38 38 GLY B N 1
ATOM 2162 C CA . GLY B 1 38 ? 20.281 7.07 -17.828 1 98.38 38 GLY B CA 1
ATOM 2163 C C . GLY B 1 38 ? 19.641 7.531 -16.531 1 98.38 38 GLY B C 1
ATOM 2164 O O . GLY B 1 38 ? 18.5 7.188 -16.234 1 98.38 38 GLY B O 1
ATOM 2165 N N . LYS B 1 39 ? 20.469 8.266 -15.781 1 97.56 39 LYS B N 1
ATOM 2166 C CA . LYS B 1 39 ? 19.938 8.867 -14.562 1 97.56 39 LYS B CA 1
ATOM 2167 C C . LYS B 1 39 ? 18.734 9.766 -14.859 1 97.56 39 LYS B C 1
ATOM 2169 O O . LYS B 1 39 ? 18.812 10.633 -15.734 1 97.56 39 LYS B O 1
ATOM 2174 N N . GLY B 1 40 ? 17.641 9.477 -14.172 1 97.44 40 GLY B N 1
ATOM 2175 C CA . GLY B 1 40 ? 16.484 10.344 -14.289 1 97.44 40 GLY B CA 1
ATOM 2176 C C . GLY B 1 40 ? 15.555 9.945 -15.422 1 97.44 40 GLY B C 1
ATOM 2177 O O . GLY B 1 40 ? 14.5 10.555 -15.617 1 97.44 40 GLY B O 1
ATOM 2178 N N . ASP B 1 41 ? 15.93 8.914 -16.156 1 98.56 41 ASP B N 1
ATOM 2179 C CA . ASP B 1 41 ? 15.078 8.469 -17.266 1 98.56 41 ASP B CA 1
ATOM 2180 C C . ASP B 1 41 ? 13.758 7.91 -16.75 1 98.56 41 ASP B C 1
ATOM 2182 O O . ASP B 1 41 ? 13.734 7.191 -15.742 1 98.56 41 ASP B O 1
ATOM 2186 N N . VAL B 1 42 ? 12.719 8.266 -17.438 1 98.38 42 VAL B N 1
ATOM 2187 C CA . VAL B 1 42 ? 11.414 7.684 -17.141 1 98.38 42 VAL B CA 1
ATOM 2188 C C . VAL B 1 42 ? 11.312 6.293 -17.75 1 98.38 42 VAL B C 1
ATOM 2190 O O . VAL B 1 42 ? 11.539 6.121 -18.953 1 98.38 42 VAL B O 1
ATOM 2193 N N . VAL B 1 43 ? 11.047 5.316 -16.953 1 98.06 43 VAL B N 1
ATOM 2194 C CA . VAL B 1 43 ? 10.867 3.947 -17.422 1 98.06 43 VAL B CA 1
ATOM 2195 C C . VAL B 1 43 ? 9.445 3.762 -17.953 1 98.06 43 VAL B C 1
ATOM 2197 O O . VAL B 1 43 ? 9.25 3.213 -19.031 1 98.06 43 VAL B O 1
ATOM 2200 N N . PHE B 1 44 ? 8.484 4.195 -17.203 1 97.19 44 PHE B N 1
ATOM 2201 C CA . PHE B 1 44 ? 7.082 4.285 -17.609 1 97.19 44 PHE B CA 1
ATOM 2202 C C . PHE B 1 44 ? 6.352 5.352 -16.797 1 97.19 44 PHE B C 1
ATOM 2204 O O . PHE B 1 44 ? 6.859 5.824 -15.773 1 97.19 44 PHE B O 1
ATOM 2211 N N . LYS B 1 45 ? 5.168 5.719 -17.297 1 97.31 45 LYS B N 1
ATOM 2212 C CA . LYS B 1 45 ? 4.363 6.738 -16.625 1 97.31 45 LYS B CA 1
ATOM 2213 C C . LYS B 1 45 ? 3.051 6.156 -16.109 1 97.31 45 LYS B C 1
ATOM 2215 O O . LYS B 1 45 ? 2.516 5.207 -16.688 1 97.31 45 LYS B O 1
ATOM 2220 N N . GLU B 1 46 ? 2.652 6.727 -15 1 96.44 46 GLU B N 1
ATOM 2221 C CA . GLU B 1 46 ? 1.297 6.418 -14.555 1 96.44 46 GLU B CA 1
ATOM 2222 C C . GLU B 1 46 ? 0.296 6.535 -15.695 1 96.44 46 GLU B C 1
ATOM 2224 O O . GLU B 1 46 ? 0.33 7.504 -16.453 1 96.44 46 GLU B O 1
ATOM 2229 N N . GLY B 1 47 ? -0.561 5.484 -15.812 1 95.62 47 GLY B N 1
ATOM 2230 C CA . GLY B 1 47 ? -1.564 5.52 -16.859 1 95.62 47 GLY B CA 1
ATOM 2231 C C . GLY B 1 47 ? -1.138 4.781 -18.109 1 95.62 47 GLY B C 1
ATOM 2232 O O . GLY B 1 47 ? -1.97 4.465 -18.969 1 95.62 47 GLY B O 1
ATOM 2233 N N . ASP B 1 48 ? 0.166 4.539 -18.297 1 95.81 48 ASP B N 1
ATOM 2234 C CA . ASP B 1 48 ? 0.632 3.762 -19.453 1 95.81 48 ASP B CA 1
ATOM 2235 C C . ASP B 1 48 ? 0.102 2.33 -19.391 1 95.81 48 ASP B C 1
ATOM 2237 O O . ASP B 1 48 ? -0.094 1.777 -18.312 1 95.81 48 ASP B O 1
ATOM 2241 N N . LYS B 1 49 ? -0.032 1.728 -20.531 1 93.44 49 LYS B N 1
ATOM 2242 C CA . LYS B 1 49 ? -0.355 0.306 -20.609 1 93.44 49 LYS B CA 1
ATOM 2243 C C . LYS B 1 49 ? 0.859 -0.553 -20.266 1 93.44 49 LYS B C 1
ATOM 2245 O O . LYS B 1 49 ? 1.957 -0.315 -20.781 1 93.44 49 LYS B O 1
ATOM 2250 N N . PRO B 1 50 ? 0.603 -1.456 -19.453 1 89.75 50 PRO B N 1
ATOM 2251 C CA . PRO B 1 50 ? 1.736 -2.299 -19.062 1 89.75 50 PRO B CA 1
ATOM 2252 C C . PRO B 1 50 ? 2.236 -3.178 -20.203 1 89.75 50 PRO B C 1
ATOM 2254 O O . PRO B 1 50 ? 1.435 -3.705 -20.984 1 89.75 50 PRO B O 1
ATOM 2257 N N . LYS B 1 51 ? 3.543 -3.334 -20.281 1 90.19 51 LYS B N 1
ATOM 2258 C CA . LYS B 1 51 ? 4.145 -4.168 -21.328 1 90.19 51 LYS B CA 1
ATOM 2259 C C . LYS B 1 51 ? 4.879 -5.359 -20.719 1 90.19 51 LYS B C 1
ATOM 2261 O O . LYS B 1 51 ? 5.242 -6.301 -21.422 1 90.19 51 LYS B O 1
ATOM 2266 N N . GLY B 1 52 ? 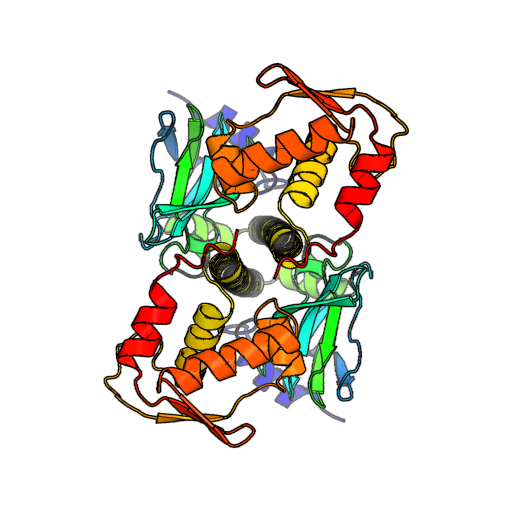5.09 -5.262 -19.469 1 93.81 52 GLY B N 1
ATOM 2267 C CA . GLY B 1 52 ? 5.848 -6.281 -18.75 1 93.81 52 GLY B CA 1
ATOM 2268 C C . GLY B 1 52 ? 6.387 -5.801 -17.422 1 93.81 52 GLY B C 1
ATOM 2269 O O . GLY B 1 52 ? 5.848 -4.867 -16.828 1 93.81 52 GLY B O 1
ATOM 2270 N N . PHE B 1 53 ? 7.305 -6.547 -16.859 1 95.06 53 PHE B N 1
ATOM 2271 C CA . PHE B 1 53 ? 7.891 -6.168 -15.578 1 95.06 53 PHE B CA 1
ATOM 2272 C C . PHE B 1 53 ? 9.414 -6.145 -15.664 1 95.06 53 PHE B C 1
ATOM 2274 O O . PHE B 1 53 ? 9.984 -6.523 -16.688 1 95.06 53 PHE B O 1
ATOM 2281 N N . PHE B 1 54 ? 10.031 -5.648 -14.625 1 96.69 54 PHE B N 1
ATOM 2282 C CA . PHE B 1 54 ? 11.461 -5.387 -14.656 1 96.69 54 PHE B CA 1
ATOM 2283 C C . PHE B 1 54 ? 12.156 -5.988 -13.438 1 96.69 54 PHE B C 1
ATOM 2285 O O . PHE B 1 54 ? 11.555 -6.102 -12.367 1 96.69 54 PHE B O 1
ATOM 2292 N N . ILE B 1 55 ? 13.391 -6.328 -13.625 1 96.94 55 ILE B N 1
ATOM 2293 C CA . ILE B 1 55 ? 14.32 -6.598 -12.531 1 96.94 55 ILE B CA 1
ATOM 2294 C C . ILE B 1 55 ? 15.523 -5.664 -12.633 1 96.94 55 ILE B C 1
ATOM 2296 O O . ILE B 1 55 ? 16.094 -5.5 -13.711 1 96.94 55 ILE B O 1
ATOM 2300 N N . VAL B 1 56 ? 15.891 -5.098 -11.531 1 98 56 VAL B N 1
ATOM 2301 C CA . VAL B 1 56 ? 17.031 -4.188 -11.523 1 98 56 VAL B CA 1
ATOM 2302 C C . VAL B 1 56 ? 18.328 -4.984 -11.516 1 98 56 VAL B C 1
ATOM 2304 O O . VAL B 1 56 ? 18.578 -5.766 -10.594 1 98 56 VAL B O 1
ATOM 2307 N N . ARG B 1 57 ? 19.078 -4.824 -12.477 1 97.19 57 ARG B N 1
ATOM 2308 C CA . ARG B 1 57 ? 20.391 -5.477 -12.523 1 97.19 57 ARG B CA 1
ATOM 2309 C C . ARG B 1 57 ? 21.469 -4.594 -11.906 1 97.19 57 ARG B C 1
ATOM 2311 O O . ARG B 1 57 ? 22.359 -5.086 -11.219 1 97.19 57 ARG B O 1
ATOM 2318 N N . SER B 1 58 ? 21.391 -3.332 -12.219 1 97.5 58 SER B N 1
ATOM 2319 C CA . SER B 1 58 ? 22.234 -2.322 -11.602 1 97.5 58 SER B CA 1
ATOM 2320 C C . SER B 1 58 ? 21.531 -0.97 -11.539 1 97.5 58 SER B C 1
ATOM 2322 O O . SER B 1 58 ? 20.641 -0.688 -12.344 1 97.5 58 SER B O 1
ATOM 2324 N N . GLY B 1 59 ? 21.969 -0.159 -10.5 1 97.38 59 GLY B N 1
ATOM 2325 C CA . GLY B 1 59 ? 21.344 1.137 -10.305 1 97.38 59 GLY B CA 1
ATOM 2326 C C . GLY B 1 59 ? 20.141 1.077 -9.391 1 97.38 59 GLY B C 1
ATOM 2327 O O . GLY B 1 59 ? 19.969 0.113 -8.641 1 97.38 59 GLY B O 1
ATOM 2328 N N . ARG B 1 60 ? 19.406 2.246 -9.375 1 97.88 60 ARG B N 1
ATOM 2329 C CA . ARG B 1 60 ? 18.219 2.348 -8.547 1 97.88 60 ARG B CA 1
ATOM 2330 C C . ARG B 1 60 ? 17.047 2.945 -9.336 1 97.88 60 ARG B C 1
ATOM 2332 O O . ARG B 1 60 ? 17.25 3.846 -10.156 1 97.88 60 ARG B O 1
ATOM 2339 N N . VAL B 1 61 ? 15.859 2.422 -9.047 1 98.38 61 VAL B N 1
ATOM 2340 C CA . VAL B 1 61 ? 14.633 2.895 -9.688 1 98.38 61 VAL B CA 1
ATOM 2341 C C . VAL B 1 61 ? 13.609 3.264 -8.625 1 98.38 61 VAL B C 1
ATOM 2343 O O . VAL B 1 61 ? 13.422 2.531 -7.648 1 98.38 61 VAL B O 1
ATOM 2346 N N . LYS B 1 62 ? 13.008 4.402 -8.773 1 98.5 62 LYS B N 1
ATOM 2347 C CA . LYS B 1 62 ? 11.922 4.781 -7.883 1 98.5 62 LYS B CA 1
ATOM 2348 C C . LYS B 1 62 ? 10.562 4.59 -8.562 1 98.5 62 LYS B C 1
ATOM 2350 O O . LYS B 1 62 ? 10.43 4.828 -9.758 1 98.5 62 LYS B O 1
ATOM 2355 N N . ILE B 1 63 ? 9.633 4.109 -7.84 1 98.31 63 ILE B N 1
ATOM 2356 C CA . ILE B 1 63 ? 8.219 4.164 -8.172 1 98.31 63 ILE B CA 1
ATOM 2357 C C . ILE B 1 63 ? 7.559 5.328 -7.43 1 98.31 63 ILE B C 1
ATOM 2359 O O . ILE B 1 63 ? 7.695 5.453 -6.211 1 98.31 63 ILE B O 1
ATOM 2363 N N . TYR B 1 64 ? 6.871 6.199 -8.164 1 98.31 64 TYR B N 1
ATOM 2364 C CA . TYR B 1 64 ? 6.43 7.438 -7.527 1 98.31 64 TYR B CA 1
ATOM 2365 C C . TYR B 1 64 ? 5.148 7.953 -8.164 1 98.31 64 TYR B C 1
ATOM 2367 O O . TYR B 1 64 ? 4.773 7.523 -9.258 1 98.31 64 TYR B O 1
ATOM 2375 N N . LYS B 1 65 ? 4.508 8.711 -7.469 1 97.12 65 LYS B N 1
ATOM 2376 C CA . LYS B 1 65 ? 3.365 9.477 -7.961 1 97.12 65 LYS B CA 1
ATOM 2377 C C . LYS B 1 65 ? 3.611 10.977 -7.832 1 97.12 65 LYS B C 1
ATOM 2379 O O . LYS B 1 65 ? 4.41 11.414 -7.004 1 97.12 65 LYS B O 1
ATOM 2384 N N . ILE B 1 66 ? 2.908 11.75 -8.633 1 95.19 66 ILE B N 1
ATOM 2385 C CA . ILE B 1 66 ? 3.016 13.203 -8.609 1 95.19 66 ILE B CA 1
ATOM 2386 C C . ILE B 1 66 ? 1.623 13.82 -8.5 1 95.19 66 ILE B C 1
ATOM 2388 O O . ILE B 1 66 ? 0.715 13.453 -9.25 1 95.19 66 ILE B O 1
ATOM 2392 N N . ALA B 1 67 ? 1.522 14.672 -7.57 1 93 67 ALA B N 1
ATOM 2393 C CA . ALA B 1 67 ? 0.275 15.422 -7.441 1 93 67 ALA B CA 1
ATOM 2394 C C . ALA B 1 67 ? 0.153 16.484 -8.539 1 93 67 ALA B C 1
ATOM 2396 O O . ALA B 1 67 ? 1.15 16.859 -9.156 1 93 67 ALA B O 1
ATOM 2397 N N . PRO B 1 68 ? -1.068 16.969 -8.758 1 87.06 68 PRO B N 1
ATOM 2398 C CA . PRO B 1 68 ? -1.229 18.062 -9.719 1 87.06 68 PRO B CA 1
ATOM 2399 C C . PRO B 1 68 ? -0.382 19.281 -9.375 1 87.06 68 PRO B C 1
ATOM 2401 O O . PRO B 1 68 ? 0.093 19.984 -10.266 1 87.06 68 PRO B O 1
ATOM 2404 N N . GLY B 1 69 ? -0.113 19.578 -8.203 1 85.94 69 GLY B N 1
ATOM 2405 C CA . GLY B 1 69 ? 0.692 20.703 -7.77 1 85.94 69 GLY B CA 1
ATOM 2406 C C . GLY B 1 69 ? 2.184 20.438 -7.848 1 85.94 69 GLY B C 1
ATOM 2407 O O . GLY B 1 69 ? 2.992 21.328 -7.566 1 85.94 69 GLY B O 1
ATOM 2408 N N . GLY B 1 70 ? 2.533 19.219 -8.195 1 90.38 70 GLY B N 1
ATOM 2409 C CA . GLY B 1 70 ? 3.938 18.938 -8.445 1 90.38 70 GLY B CA 1
ATOM 2410 C C . GLY B 1 70 ? 4.594 18.156 -7.316 1 90.38 70 GLY B C 1
ATOM 2411 O O . GLY B 1 70 ? 5.707 17.641 -7.473 1 90.38 70 GLY B O 1
ATOM 2412 N N . LYS B 1 71 ? 3.961 18.062 -6.184 1 92.75 71 LYS B N 1
ATOM 2413 C CA . LYS B 1 71 ? 4.523 17.281 -5.078 1 92.75 71 LYS B CA 1
ATOM 2414 C C . LYS B 1 71 ? 4.684 15.82 -5.453 1 92.75 71 LYS B C 1
ATOM 2416 O O . LYS B 1 71 ? 3.773 15.219 -6.031 1 92.75 71 LYS B O 1
ATOM 2421 N N . GLU B 1 72 ? 5.812 15.344 -5.082 1 96.19 72 GLU B N 1
ATOM 2422 C CA . GLU B 1 72 ? 6.113 13.945 -5.398 1 96.19 72 GLU B CA 1
ATOM 2423 C C . GLU B 1 72 ? 6.043 13.07 -4.152 1 96.19 72 GLU B C 1
ATOM 2425 O O . GLU B 1 72 ? 6.438 13.5 -3.064 1 96.19 72 GLU B O 1
ATOM 2430 N N . GLN B 1 73 ? 5.539 11.883 -4.301 1 97.75 73 GLN B N 1
ATOM 2431 C CA . GLN B 1 73 ? 5.574 10.836 -3.285 1 97.75 73 GLN B CA 1
ATOM 2432 C C . GLN B 1 73 ? 6.211 9.562 -3.832 1 97.75 73 GLN B C 1
ATOM 2434 O O . GLN B 1 73 ? 5.648 8.906 -4.715 1 97.75 73 GLN B O 1
ATOM 2439 N N . ILE B 1 74 ? 7.363 9.242 -3.334 1 98.38 74 ILE B N 1
ATOM 2440 C CA . ILE B 1 74 ? 7.996 7.98 -3.697 1 98.38 74 ILE B CA 1
ATOM 2441 C C . ILE B 1 74 ? 7.355 6.84 -2.908 1 98.38 74 ILE B C 1
ATOM 2443 O O . ILE B 1 74 ? 7.254 6.906 -1.681 1 98.38 74 ILE B O 1
ATOM 2447 N N . LEU B 1 75 ? 6.926 5.855 -3.584 1 98.25 75 LEU B N 1
ATOM 2448 C CA . LEU B 1 75 ? 6.309 4.688 -2.969 1 98.25 75 LEU B CA 1
ATOM 2449 C C . LEU B 1 75 ? 7.363 3.674 -2.545 1 98.25 75 LEU B C 1
ATOM 2451 O O . LEU B 1 75 ? 7.242 3.047 -1.489 1 98.25 75 LEU B O 1
ATOM 2455 N N . ARG B 1 76 ? 8.352 3.512 -3.389 1 97.62 76 ARG B N 1
ATOM 2456 C CA . ARG B 1 76 ? 9.422 2.555 -3.115 1 97.62 76 ARG B CA 1
ATOM 2457 C C . ARG B 1 76 ? 10.609 2.783 -4.039 1 97.62 76 ARG B C 1
ATOM 2459 O O . ARG B 1 76 ? 10.445 3.242 -5.168 1 97.62 76 ARG B O 1
ATOM 2466 N N . ILE B 1 77 ? 11.75 2.531 -3.535 1 97.62 77 ILE B N 1
ATOM 2467 C CA . ILE B 1 77 ? 12.969 2.496 -4.336 1 97.62 77 ILE B CA 1
ATOM 2468 C C . ILE B 1 77 ? 13.445 1.054 -4.488 1 97.62 77 ILE B C 1
ATOM 2470 O O . ILE B 1 77 ? 13.547 0.317 -3.506 1 97.62 77 ILE B O 1
ATOM 2474 N N . PHE B 1 78 ? 13.734 0.668 -5.668 1 97.44 78 PHE B N 1
ATOM 2475 C CA . PHE B 1 78 ? 14.156 -0.692 -5.977 1 97.44 78 PHE B CA 1
ATOM 2476 C C . PHE B 1 78 ? 15.648 -0.736 -6.285 1 97.44 78 PHE B C 1
ATOM 2478 O O . PHE B 1 78 ? 16.172 0.119 -7.008 1 97.44 78 PHE B O 1
ATOM 2485 N N . HIS B 1 79 ? 16.234 -1.737 -5.73 1 96.62 79 HIS B N 1
ATOM 2486 C CA . HIS B 1 79 ? 17.672 -1.935 -5.852 1 96.62 79 HIS B CA 1
ATOM 2487 C C . HIS B 1 79 ? 17.984 -3.205 -6.629 1 96.62 79 HIS B C 1
ATOM 2489 O O . HIS B 1 79 ? 17.078 -3.914 -7.07 1 96.62 79 HIS B O 1
ATOM 2495 N N . ARG B 1 80 ? 19.312 -3.443 -6.836 1 96.31 80 ARG B N 1
ATOM 2496 C CA . ARG B 1 80 ? 19.797 -4.617 -7.562 1 96.31 80 ARG B CA 1
ATOM 2497 C C . ARG B 1 80 ? 19.078 -5.883 -7.086 1 96.31 80 ARG B C 1
ATOM 2499 O O . ARG B 1 80 ? 19.031 -6.156 -5.887 1 96.31 80 ARG B O 1
ATOM 2506 N N . GLY B 1 81 ? 18.484 -6.598 -8.047 1 95.06 81 GLY B N 1
ATOM 2507 C CA . GLY B 1 81 ? 17.859 -7.879 -7.75 1 95.06 81 GLY B CA 1
ATOM 2508 C C . GLY B 1 81 ? 16.375 -7.777 -7.469 1 95.06 81 GLY B C 1
ATOM 2509 O O . GLY B 1 81 ? 15.664 -8.781 -7.484 1 95.06 81 GLY B O 1
ATOM 2510 N N . GLU B 1 82 ? 15.945 -6.586 -7.234 1 95.31 82 GLU B N 1
ATOM 2511 C CA . GLU B 1 82 ? 14.531 -6.395 -6.918 1 95.31 82 GLU B CA 1
ATOM 2512 C C . GLU B 1 82 ? 13.711 -6.156 -8.18 1 95.31 82 GLU B C 1
ATOM 2514 O O . GLU B 1 82 ? 14.242 -5.688 -9.195 1 95.31 82 GLU B O 1
ATOM 2519 N N . HIS B 1 83 ? 12.531 -6.586 -8.148 1 94.12 83 HIS B N 1
ATOM 2520 C CA . HIS B 1 83 ? 11.656 -6.488 -9.312 1 94.12 83 HIS B CA 1
ATOM 2521 C C . HIS B 1 83 ? 10.484 -5.543 -9.047 1 94.12 83 HIS B C 1
ATOM 2523 O O . HIS B 1 83 ? 10.078 -5.359 -7.898 1 94.12 83 HIS B O 1
ATOM 2529 N N . PHE B 1 84 ? 9.992 -4.938 -10.117 1 95 84 PHE B N 1
ATOM 2530 C CA . PHE B 1 84 ? 8.867 -4.008 -10.023 1 95 84 PHE B CA 1
ATOM 2531 C C . PHE B 1 84 ? 8.008 -4.062 -11.281 1 95 84 PHE B C 1
ATOM 2533 O O . PHE B 1 84 ? 8.414 -4.648 -12.289 1 95 84 PHE B O 1
ATOM 2540 N N . ALA B 1 85 ? 6.777 -3.516 -11.188 1 93.12 85 ALA B N 1
ATOM 2541 C CA . ALA B 1 85 ? 5.812 -3.383 -12.273 1 93.12 85 ALA B CA 1
ATOM 2542 C C . ALA B 1 85 ? 5.148 -4.723 -12.586 1 93.12 85 ALA B C 1
ATOM 2544 O O . ALA B 1 85 ? 4.605 -4.914 -13.68 1 93.12 85 ALA B O 1
ATOM 2545 N N . GLU B 1 86 ? 5.195 -5.633 -11.711 1 90.12 86 GLU B N 1
ATOM 2546 C CA . GLU B 1 86 ? 4.617 -6.949 -11.961 1 90.12 86 GLU B CA 1
ATOM 2547 C C . GLU B 1 86 ? 3.092 -6.891 -11.945 1 90.12 86 GLU B C 1
ATOM 2549 O O . GLU B 1 86 ? 2.428 -7.785 -12.469 1 90.12 86 GLU B O 1
ATOM 2554 N N . ILE B 1 87 ? 2.596 -5.859 -11.25 1 85.06 87 ILE B N 1
ATOM 2555 C CA . ILE B 1 87 ? 1.151 -5.68 -11.164 1 85.06 87 ILE B CA 1
ATOM 2556 C C . ILE B 1 87 ? 0.552 -5.656 -12.57 1 85.06 87 ILE B C 1
ATOM 2558 O O . ILE B 1 87 ? -0.543 -6.176 -12.797 1 85.06 87 ILE B O 1
ATOM 2562 N N . ALA B 1 88 ? 1.314 -5.082 -13.469 1 77.31 88 ALA B N 1
ATOM 2563 C CA . ALA B 1 88 ? 0.9 -4.938 -14.859 1 77.31 88 ALA B CA 1
ATOM 2564 C C . ALA B 1 88 ? 0.701 -6.301 -15.516 1 77.31 88 ALA B C 1
ATOM 2566 O O . ALA B 1 88 ? -0.052 -6.426 -16.484 1 77.31 88 ALA B O 1
ATOM 2567 N N . VAL B 1 89 ? 1.273 -7.238 -15.047 1 82.25 89 VAL B N 1
ATOM 2568 C CA . VAL B 1 89 ? 1.231 -8.57 -15.633 1 82.25 89 VAL B CA 1
ATOM 2569 C C . VAL B 1 89 ? -0.087 -9.258 -15.273 1 82.25 89 VAL B C 1
ATOM 2571 O O . VAL B 1 89 ? -0.685 -9.945 -16.109 1 82.25 89 VAL B O 1
ATOM 2574 N N . PHE B 1 90 ? -0.603 -8.891 -14.141 1 85.62 90 PHE B N 1
ATOM 2575 C CA . PHE B 1 90 ? -1.647 -9.766 -13.633 1 85.62 90 PHE B CA 1
ATOM 2576 C C . PHE B 1 90 ? -3.016 -9.109 -13.75 1 85.62 90 PHE B C 1
ATOM 2578 O O . PHE B 1 90 ? -4.035 -9.797 -13.859 1 85.62 90 PHE B O 1
ATOM 2585 N N . ASP B 1 91 ? -3.074 -7.871 -13.695 1 83.81 91 ASP B N 1
ATOM 2586 C CA . ASP B 1 91 ? -4.414 -7.293 -13.727 1 83.81 91 ASP B CA 1
ATOM 2587 C C . ASP B 1 91 ? -4.664 -6.566 -15.047 1 83.81 91 ASP B C 1
ATOM 2589 O O . ASP B 1 91 ? -5.793 -6.164 -15.328 1 83.81 91 ASP B O 1
ATOM 2593 N N . ASN B 1 92 ? -3.678 -6.387 -15.859 1 84.88 92 ASN B N 1
ATOM 2594 C CA . ASN B 1 92 ? -3.732 -5.789 -17.188 1 84.88 92 ASN B CA 1
ATOM 2595 C C . ASN B 1 92 ? -4.371 -4.406 -17.156 1 84.88 92 ASN B C 1
ATOM 2597 O O . ASN B 1 92 ? -5.105 -4.035 -18.078 1 84.88 92 ASN B O 1
ATOM 2601 N N . LEU B 1 93 ? -4.227 -3.693 -16.141 1 91.69 93 LEU B N 1
ATOM 2602 C CA . LEU B 1 93 ? -4.668 -2.312 -15.984 1 91.69 93 LEU B CA 1
ATOM 2603 C C . LEU B 1 93 ? -3.494 -1.347 -16.109 1 91.69 93 LEU B C 1
ATOM 2605 O O . LEU B 1 93 ? -2.34 -1.742 -15.93 1 91.69 93 LEU B O 1
ATOM 2609 N N . PRO B 1 94 ? -3.74 -0.125 -16.484 1 94.81 94 PRO B N 1
ATOM 2610 C CA . PRO B 1 94 ? -2.66 0.858 -16.578 1 94.81 94 PRO B CA 1
ATOM 2611 C C . PRO B 1 94 ? -1.854 0.983 -15.289 1 94.81 94 PRO B C 1
ATOM 2613 O O . PRO B 1 94 ? -2.383 0.739 -14.195 1 94.81 94 PRO B O 1
ATOM 2616 N N . PHE B 1 95 ? -0.634 1.393 -15.422 1 95.44 95 PHE B N 1
ATOM 2617 C CA . PHE B 1 95 ? 0.216 1.53 -14.25 1 95.44 95 PHE B CA 1
ATOM 2618 C C . PHE B 1 95 ? -0.384 2.523 -13.258 1 95.44 95 PHE B C 1
ATOM 2620 O O . PHE B 1 95 ? -0.8 3.617 -13.641 1 95.44 95 PHE B O 1
ATOM 2627 N N . PRO B 1 96 ? -0.403 2.174 -12 1 95.12 96 PRO B N 1
ATOM 2628 C CA . PRO B 1 96 ? -0.971 3.084 -11.008 1 95.12 96 PRO B CA 1
ATOM 2629 C C . PRO B 1 96 ? 0.009 4.176 -10.578 1 95.12 96 PRO B C 1
ATOM 2631 O O . PRO B 1 96 ? -0.368 5.098 -9.852 1 95.12 96 PRO B O 1
ATOM 2634 N N . ALA B 1 97 ? 1.242 4.059 -10.969 1 97.06 97 ALA B N 1
ATOM 2635 C CA . ALA B 1 97 ? 2.318 4.98 -10.617 1 97.06 97 ALA B CA 1
ATOM 2636 C C . ALA B 1 97 ? 3.377 5.031 -11.711 1 97.06 97 ALA B C 1
ATOM 2638 O O . ALA B 1 97 ? 3.332 4.246 -12.664 1 97.06 97 ALA B O 1
ATOM 2639 N N . SER B 1 98 ? 4.277 5.953 -11.602 1 97.81 98 SER B N 1
ATOM 2640 C CA . SER B 1 98 ? 5.367 6.102 -12.555 1 97.81 98 SER B CA 1
ATOM 2641 C C . SER B 1 98 ? 6.66 5.5 -12.016 1 97.81 98 SER B C 1
ATOM 2643 O O . SER B 1 98 ? 6.781 5.242 -10.82 1 97.81 98 SER B O 1
ATOM 2645 N N . ALA B 1 99 ? 7.566 5.258 -12.922 1 98.31 99 ALA B N 1
ATOM 2646 C CA . ALA B 1 99 ? 8.891 4.766 -12.562 1 98.31 99 ALA B CA 1
ATOM 2647 C C . ALA B 1 99 ? 9.984 5.578 -13.258 1 98.31 99 ALA B C 1
ATOM 2649 O O . ALA B 1 99 ? 9.867 5.906 -14.438 1 98.31 99 ALA B O 1
ATOM 2650 N N . ALA B 1 100 ? 11.008 5.914 -12.516 1 98.62 100 ALA B N 1
ATOM 2651 C CA . ALA B 1 100 ? 12.172 6.602 -13.062 1 98.62 100 ALA B CA 1
ATOM 2652 C C . ALA B 1 100 ? 13.453 6.145 -12.375 1 98.62 100 ALA B C 1
ATOM 2654 O O . ALA B 1 100 ? 13.422 5.719 -11.211 1 98.62 100 ALA B O 1
ATOM 2655 N N . THR B 1 101 ? 14.547 6.219 -13.102 1 98.56 101 THR B N 1
ATOM 2656 C CA . THR B 1 101 ? 15.836 5.832 -12.539 1 98.56 101 THR B CA 1
ATOM 2657 C C . THR B 1 101 ? 16.391 6.949 -11.664 1 98.56 101 THR B C 1
ATOM 2659 O O . THR B 1 101 ? 16.219 8.133 -11.969 1 98.56 101 THR B O 1
ATOM 2662 N N . LEU B 1 102 ? 17.047 6.555 -10.594 1 97.62 102 LEU B N 1
ATOM 2663 C CA . LEU B 1 102 ? 17.734 7.508 -9.727 1 97.62 102 LEU B CA 1
ATOM 2664 C C . LEU B 1 102 ? 19.203 7.613 -10.102 1 97.62 102 LEU B C 1
ATOM 2666 O O . LEU B 1 102 ? 19.891 8.562 -9.703 1 97.62 102 LEU B O 1
ATOM 2670 N N . ASP B 1 103 ? 19.688 6.59 -10.773 1 96.69 103 ASP B N 1
ATOM 2671 C CA . ASP B 1 103 ? 21.047 6.453 -11.273 1 96.69 103 ASP B CA 1
ATOM 2672 C C . ASP B 1 103 ? 21.062 5.855 -12.68 1 96.69 103 ASP B C 1
ATOM 2674 O O . ASP B 1 103 ? 20.016 5.449 -13.195 1 96.69 103 ASP B O 1
ATOM 2678 N N . GLN B 1 104 ? 22.344 5.891 -13.242 1 97.88 104 GLN B N 1
ATOM 2679 C CA . GLN B 1 104 ? 22.5 4.988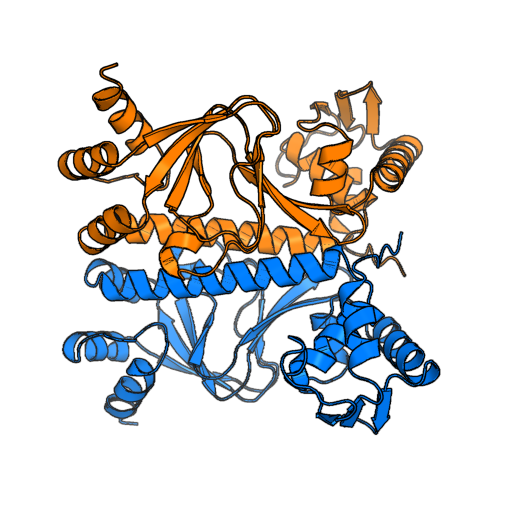 -14.375 1 97.88 104 GLN B CA 1
ATOM 2680 C C . GLN B 1 104 ? 22.109 3.561 -14 1 97.88 104 GLN B C 1
ATOM 2682 O O . GLN B 1 104 ? 22.516 3.059 -12.945 1 97.88 104 GLN B O 1
ATOM 2687 N N . ALA B 1 105 ? 21.266 3.016 -14.867 1 98.19 105 ALA B N 1
ATOM 2688 C CA . ALA B 1 105 ? 20.719 1.726 -14.453 1 98.19 105 ALA B CA 1
ATOM 2689 C C . ALA B 1 105 ? 20.625 0.762 -15.633 1 98.19 105 ALA B C 1
ATOM 2691 O O . ALA B 1 105 ? 20.469 1.188 -16.781 1 98.19 105 ALA B O 1
ATOM 2692 N N . GLU B 1 106 ? 20.797 -0.465 -15.352 1 98.06 106 GLU B N 1
ATOM 2693 C CA . GLU B 1 106 ? 20.484 -1.575 -16.25 1 98.06 106 GLU B CA 1
ATOM 2694 C C . GLU B 1 106 ? 19.375 -2.445 -15.656 1 98.06 106 GLU B C 1
ATOM 2696 O O . GLU B 1 106 ? 19.406 -2.793 -14.477 1 98.06 106 GLU B O 1
ATOM 2701 N N . MET B 1 107 ? 18.438 -2.775 -16.531 1 97.5 107 MET B N 1
ATOM 2702 C CA . MET B 1 107 ? 17.312 -3.584 -16.078 1 97.5 107 MET B CA 1
ATOM 2703 C C . MET B 1 107 ? 17.062 -4.742 -17.047 1 97.5 107 MET B C 1
ATOM 2705 O O . MET B 1 107 ? 17.375 -4.652 -18.234 1 97.5 107 MET B O 1
ATOM 2709 N N . ILE B 1 108 ? 16.562 -5.781 -16.516 1 97.5 108 ILE B N 1
ATOM 2710 C CA . ILE B 1 108 ? 16.062 -6.895 -17.312 1 97.5 108 ILE B CA 1
ATOM 2711 C C . ILE B 1 108 ? 14.539 -6.785 -17.453 1 97.5 108 ILE B C 1
ATOM 2713 O O . ILE B 1 108 ? 13.812 -6.793 -16.453 1 97.5 108 ILE B O 1
ATOM 2717 N N . PHE B 1 109 ? 14.109 -6.66 -18.656 1 97.12 109 PHE B N 1
ATOM 2718 C CA . PHE B 1 109 ? 12.688 -6.535 -18.984 1 97.12 109 PHE B CA 1
ATOM 2719 C C . PHE B 1 109 ? 12.117 -7.875 -19.438 1 97.12 109 PHE B C 1
ATOM 2721 O O . PHE B 1 109 ? 12.734 -8.586 -20.219 1 97.12 109 PHE B O 1
ATOM 2728 N N . PHE B 1 110 ? 10.953 -8.219 -18.891 1 95.69 110 PHE B N 1
ATOM 2729 C CA . PHE B 1 110 ? 10.211 -9.414 -19.297 1 95.69 110 PHE B CA 1
ATOM 2730 C C . PHE B 1 110 ? 8.852 -9.031 -19.875 1 95.69 110 PHE B C 1
ATOM 2732 O O . PHE B 1 110 ? 7.996 -8.5 -19.156 1 95.69 110 PHE B O 1
ATOM 2739 N N . PRO B 1 111 ? 8.641 -9.375 -21.125 1 94.88 111 PRO B N 1
ATOM 2740 C CA . PRO B 1 111 ? 7.332 -9.07 -21.703 1 94.88 111 PRO B CA 1
ATOM 2741 C C . PRO B 1 111 ? 6.199 -9.883 -21.094 1 94.88 111 PRO B C 1
ATOM 2743 O O . PRO B 1 111 ? 6.391 -11.055 -20.75 1 94.88 111 PRO B O 1
ATOM 2746 N N . ARG B 1 112 ? 5.039 -9.234 -20.969 1 92.06 112 ARG B N 1
ATOM 2747 C CA . ARG B 1 112 ? 3.902 -9.781 -20.234 1 92.06 112 ARG B CA 1
ATOM 2748 C C . ARG B 1 112 ? 3.443 -11.102 -20.844 1 92.06 112 ARG B C 1
ATOM 2750 O O . ARG B 1 112 ? 3.381 -12.117 -20.141 1 92.06 112 ARG B O 1
ATOM 2757 N N . SER B 1 113 ? 3.164 -11.18 -22.109 1 90.75 113 SER B N 1
ATOM 2758 C CA . SER B 1 113 ? 2.502 -12.32 -22.75 1 90.75 113 SER B CA 1
ATOM 2759 C C . SER B 1 113 ? 3.359 -13.578 -22.641 1 90.75 113 SER B C 1
ATOM 2761 O O . SER B 1 113 ? 2.908 -14.609 -22.141 1 90.75 113 SER B O 1
ATOM 2763 N N . PRO B 1 114 ? 4.629 -13.531 -23.078 1 91.5 114 PRO B N 1
ATOM 2764 C CA . PRO B 1 114 ? 5.453 -14.734 -22.953 1 91.5 114 PRO B CA 1
ATOM 2765 C C . PRO B 1 114 ? 5.656 -15.156 -21.5 1 91.5 114 PRO B C 1
ATOM 2767 O O . PRO B 1 114 ? 5.754 -16.344 -21.203 1 91.5 114 PRO B O 1
ATOM 2770 N N . PHE B 1 115 ? 5.688 -14.219 -20.625 1 90.81 115 PHE B N 1
ATOM 2771 C CA . PHE B 1 115 ? 5.922 -14.555 -19.219 1 90.81 115 PHE B CA 1
ATOM 2772 C C . PHE B 1 115 ? 4.711 -15.258 -18.625 1 90.81 115 PHE B C 1
ATOM 2774 O O . PHE B 1 115 ? 4.855 -16.234 -17.875 1 90.81 115 PHE B O 1
ATOM 2781 N N . LEU B 1 116 ? 3.547 -14.758 -18.938 1 88.12 116 LEU B N 1
ATOM 2782 C CA . LEU B 1 116 ? 2.322 -15.383 -18.453 1 88.12 116 LEU B CA 1
ATOM 2783 C C . LEU B 1 116 ? 2.238 -16.844 -18.906 1 88.12 116 LEU B C 1
ATOM 2785 O O . LEU B 1 116 ? 1.79 -17.703 -18.156 1 88.12 116 LEU B O 1
ATOM 2789 N N . GLU B 1 117 ? 2.691 -17.094 -20.078 1 86.81 117 GLU B N 1
ATOM 2790 C CA . GLU B 1 117 ? 2.699 -18.453 -20.594 1 86.81 117 GLU B CA 1
ATOM 2791 C C . GLU B 1 117 ? 3.629 -19.359 -19.781 1 86.81 117 GLU B C 1
ATOM 2793 O O . GLU B 1 117 ? 3.311 -20.516 -19.531 1 86.81 117 GLU B O 1
ATOM 2798 N N . MET B 1 118 ? 4.664 -18.781 -19.406 1 86.38 118 MET B N 1
ATOM 2799 C CA . MET B 1 118 ? 5.637 -19.531 -18.609 1 86.38 118 MET B CA 1
ATOM 2800 C C . MET B 1 118 ? 5.117 -19.781 -17.203 1 86.38 118 MET B C 1
ATOM 2802 O O . MET B 1 118 ? 5.332 -20.844 -16.641 1 86.38 118 MET B O 1
ATOM 2806 N N . LEU B 1 119 ? 4.477 -18.812 -16.688 1 85.38 119 LEU B N 1
ATOM 2807 C CA . LEU B 1 119 ? 3.934 -18.891 -15.328 1 85.38 119 LEU B CA 1
ATOM 2808 C C . LEU B 1 119 ? 2.932 -20.031 -15.211 1 85.38 119 LEU B C 1
ATOM 2810 O O . LEU B 1 119 ? 2.898 -20.734 -14.195 1 85.38 119 LEU B O 1
ATOM 2814 N N . ALA B 1 120 ? 2.209 -20.25 -16.188 1 81.5 120 ALA B N 1
ATOM 2815 C CA . ALA B 1 120 ? 1.183 -21.281 -16.203 1 81.5 120 ALA B CA 1
ATOM 2816 C C . ALA B 1 120 ? 1.811 -22.672 -16.156 1 81.5 120 ALA B C 1
ATOM 2818 O O . ALA B 1 120 ? 1.182 -23.625 -15.695 1 81.5 120 ALA B O 1
ATOM 2819 N N . GLN B 1 121 ? 3.045 -22.734 -16.5 1 80.38 121 GLN B N 1
ATOM 2820 C CA . GLN B 1 121 ? 3.697 -24.031 -16.625 1 80.38 121 GLN B CA 1
ATOM 2821 C C . GLN B 1 121 ? 4.609 -24.297 -15.422 1 80.38 121 GLN B C 1
ATOM 2823 O O . GLN B 1 121 ? 5.078 -25.422 -15.242 1 80.38 121 GLN B O 1
ATOM 2828 N N . HIS B 1 122 ? 4.746 -23.297 -14.625 1 84.56 122 HIS B N 1
ATOM 2829 C CA . HIS B 1 122 ? 5.719 -23.453 -13.555 1 84.56 122 HIS B CA 1
ATOM 2830 C C . HIS B 1 122 ? 5.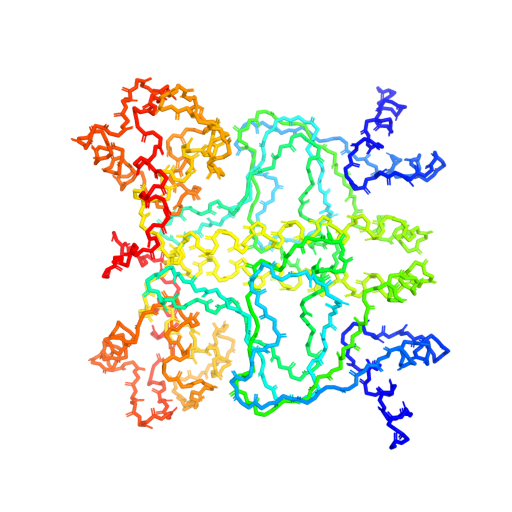18 -22.891 -12.234 1 84.56 122 HIS B C 1
ATOM 2832 O O . HIS B 1 122 ? 5.387 -21.719 -11.914 1 84.56 122 HIS B O 1
ATOM 2838 N N . PRO B 1 123 ? 4.691 -23.734 -11.438 1 83.94 123 PRO B N 1
ATOM 2839 C CA . PRO B 1 123 ? 4.066 -23.297 -10.188 1 83.94 123 PRO B CA 1
ATOM 2840 C C . PRO B 1 123 ? 5.055 -22.594 -9.25 1 83.94 123 PRO B C 1
ATOM 2842 O O . PRO B 1 123 ? 4.676 -21.688 -8.508 1 83.94 123 PRO B O 1
ATOM 2845 N N . THR B 1 124 ? 6.25 -23.031 -9.312 1 87 124 THR B N 1
ATOM 2846 C CA . THR B 1 124 ? 7.27 -22.438 -8.453 1 87 124 THR B CA 1
ATOM 2847 C C . THR B 1 124 ? 7.441 -20.953 -8.758 1 87 124 THR B C 1
ATOM 2849 O O . THR B 1 124 ? 7.633 -20.141 -7.852 1 87 124 THR B O 1
ATOM 2852 N N . LEU B 1 125 ? 7.352 -20.641 -9.953 1 88.94 125 LEU B N 1
ATOM 2853 C CA . LEU B 1 125 ? 7.469 -19.234 -10.367 1 88.94 125 LEU B CA 1
ATOM 2854 C C . LEU B 1 125 ? 6.316 -18.406 -9.82 1 88.94 125 LEU B C 1
ATOM 2856 O O . LEU B 1 125 ? 6.523 -17.281 -9.352 1 88.94 125 LEU B O 1
ATOM 2860 N N . ALA B 1 126 ? 5.16 -18.938 -9.875 1 88.75 126 ALA B N 1
ATOM 2861 C CA . ALA B 1 126 ? 3.98 -18.25 -9.352 1 88.75 126 ALA B CA 1
ATOM 2862 C C . ALA B 1 126 ? 4.109 -18 -7.852 1 88.75 126 ALA B C 1
ATOM 2864 O O . ALA B 1 126 ? 3.783 -16.922 -7.359 1 88.75 126 ALA B O 1
ATOM 2865 N N . LEU B 1 127 ? 4.617 -18.969 -7.18 1 88.06 127 LEU B N 1
ATOM 2866 C CA . LEU B 1 127 ? 4.797 -18.859 -5.738 1 88.06 127 LEU B CA 1
ATOM 2867 C C . LEU B 1 127 ? 5.824 -17.781 -5.402 1 88.06 127 LEU B C 1
ATOM 2869 O O . LEU B 1 127 ? 5.641 -17.016 -4.457 1 88.06 127 LEU B O 1
ATOM 2873 N N . ASN B 1 128 ? 6.852 -17.734 -6.129 1 90 128 ASN B N 1
ATOM 2874 C CA . ASN B 1 128 ? 7.863 -16.703 -5.938 1 90 128 ASN B CA 1
ATOM 2875 C C . ASN B 1 128 ? 7.293 -15.312 -6.172 1 90 128 ASN B C 1
ATOM 2877 O O . ASN B 1 128 ? 7.605 -14.375 -5.434 1 90 128 ASN B O 1
ATOM 2881 N N . MET B 1 129 ? 6.465 -15.211 -7.156 1 90.62 129 MET B N 1
ATOM 2882 C CA . MET B 1 129 ? 5.84 -13.93 -7.461 1 90.62 129 MET B CA 1
ATOM 2883 C C . MET B 1 129 ? 4.883 -13.516 -6.348 1 90.62 129 MET B C 1
ATOM 2885 O O . MET B 1 129 ? 4.805 -12.336 -6.004 1 90.62 129 MET B O 1
ATOM 2889 N N . LEU B 1 130 ? 4.188 -14.484 -5.871 1 91.69 130 LEU B N 1
ATOM 2890 C CA . LEU B 1 130 ? 3.279 -14.211 -4.762 1 91.69 130 LEU B CA 1
ATOM 2891 C C . LEU B 1 130 ? 4.043 -13.711 -3.543 1 91.69 130 LEU B C 1
ATOM 2893 O O . LEU B 1 130 ? 3.615 -12.758 -2.883 1 91.69 130 LEU B O 1
ATOM 2897 N N . SER B 1 131 ? 5.125 -14.289 -3.285 1 89.56 131 SER B N 1
ATOM 2898 C CA . SER B 1 131 ? 5.984 -13.844 -2.191 1 89.56 131 SER B CA 1
ATOM 2899 C C . SER B 1 131 ? 6.48 -12.422 -2.418 1 89.56 131 SER B C 1
ATOM 2901 O O . SER B 1 131 ? 6.512 -11.617 -1.487 1 89.56 131 SER B O 1
ATOM 2903 N N . SER B 1 132 ? 6.816 -12.188 -3.562 1 89.06 132 SER B N 1
ATOM 2904 C CA . SER B 1 132 ? 7.305 -10.859 -3.92 1 89.06 132 SER B CA 1
ATOM 2905 C C . SER B 1 132 ? 6.223 -9.797 -3.732 1 89.06 132 SER B C 1
ATOM 2907 O O . SER B 1 132 ? 6.465 -8.758 -3.125 1 89.06 132 SER B O 1
ATOM 2909 N N . LEU B 1 133 ? 5.066 -10.062 -4.246 1 91.69 133 LEU B N 1
ATOM 2910 C CA . LEU B 1 133 ? 3.957 -9.117 -4.113 1 91.69 133 LEU B CA 1
ATOM 2911 C C . LEU B 1 133 ? 3.6 -8.906 -2.646 1 91.69 133 LEU B C 1
ATOM 2913 O O . LEU B 1 133 ? 3.23 -7.797 -2.248 1 91.69 133 LEU B O 1
ATOM 2917 N N . SER B 1 134 ? 3.721 -9.961 -1.885 1 92.75 134 SER B N 1
ATOM 2918 C CA . SER B 1 134 ? 3.471 -9.844 -0.453 1 92.75 134 SER B CA 1
ATOM 2919 C C . SER B 1 134 ? 4.449 -8.867 0.201 1 92.75 134 SER B C 1
ATOM 2921 O O . SER B 1 134 ? 4.059 -8.078 1.062 1 92.75 134 SER B O 1
ATOM 2923 N N . ARG B 1 135 ? 5.645 -8.898 -0.217 1 92.12 135 ARG B N 1
ATOM 2924 C CA . ARG B 1 135 ? 6.652 -7.98 0.306 1 92.12 135 ARG B CA 1
ATOM 2925 C C . ARG B 1 135 ? 6.328 -6.539 -0.075 1 92.12 135 ARG B C 1
ATOM 2927 O O . ARG B 1 135 ? 6.535 -5.621 0.722 1 92.12 135 ARG B O 1
ATOM 2934 N N . HIS B 1 136 ? 5.852 -6.391 -1.304 1 94.25 136 HIS B N 1
ATOM 2935 C CA . HIS B 1 136 ? 5.43 -5.062 -1.732 1 94.25 136 HIS B CA 1
ATOM 2936 C C . HIS B 1 136 ? 4.277 -4.547 -0.877 1 94.25 136 HIS B C 1
ATOM 2938 O O . HIS B 1 136 ? 4.27 -3.379 -0.482 1 94.25 136 HIS B O 1
ATOM 2944 N N . LEU B 1 137 ? 3.371 -5.422 -0.595 1 95.56 137 LEU B N 1
ATOM 2945 C CA . LEU B 1 137 ? 2.223 -5.043 0.223 1 95.56 137 LEU B CA 1
ATOM 2946 C C . LEU B 1 137 ? 2.664 -4.633 1.624 1 95.56 137 LEU B C 1
ATOM 2948 O O . LEU B 1 137 ? 2.193 -3.629 2.158 1 95.56 137 LEU B O 1
ATOM 2952 N N . ARG B 1 138 ? 3.566 -5.395 2.199 1 95.81 138 ARG B N 1
ATOM 2953 C CA . ARG B 1 138 ? 4.094 -5.055 3.518 1 95.81 138 ARG B CA 1
ATOM 2954 C C . ARG B 1 138 ? 4.773 -3.691 3.502 1 95.81 138 ARG B C 1
ATOM 2956 O O . ARG B 1 138 ? 4.598 -2.893 4.426 1 95.81 138 ARG B O 1
ATOM 2963 N N . HIS B 1 139 ? 5.527 -3.494 2.482 1 96.19 139 HIS B N 1
ATOM 2964 C CA . HIS B 1 139 ? 6.219 -2.213 2.363 1 96.19 139 HIS B CA 1
ATOM 2965 C C . HIS B 1 139 ? 5.227 -1.058 2.299 1 96.19 139 HIS B C 1
ATOM 2967 O O . HIS B 1 139 ? 5.375 -0.064 3.016 1 96.19 139 HIS B O 1
ATOM 2973 N N . LEU B 1 140 ? 4.227 -1.146 1.433 1 97.5 140 LEU B N 1
ATOM 2974 C CA . LEU B 1 140 ? 3.254 -0.07 1.281 1 97.5 140 LEU B CA 1
ATOM 2975 C C . LEU B 1 140 ? 2.473 0.143 2.574 1 97.5 140 LEU B C 1
ATOM 2977 O O . LEU B 1 140 ? 2.119 1.274 2.91 1 97.5 140 LEU B O 1
ATOM 2981 N N . THR B 1 141 ? 2.191 -0.937 3.291 1 97.25 141 THR B N 1
ATOM 2982 C CA . THR B 1 141 ? 1.547 -0.822 4.594 1 97.25 141 THR B CA 1
ATOM 2983 C C . THR B 1 141 ? 2.402 0.007 5.547 1 97.25 141 THR B C 1
ATOM 2985 O O . THR B 1 141 ? 1.885 0.866 6.266 1 97.25 141 THR B O 1
ATOM 2988 N N . ALA B 1 142 ? 3.684 -0.206 5.523 1 96.06 142 ALA B N 1
ATOM 2989 C CA . ALA B 1 142 ? 4.602 0.554 6.367 1 96.06 142 ALA B CA 1
ATOM 2990 C C . ALA B 1 142 ? 4.629 2.025 5.961 1 96.06 142 ALA B C 1
ATOM 2992 O O . ALA B 1 142 ? 4.723 2.908 6.816 1 96.06 142 ALA B O 1
ATOM 2993 N N . VAL B 1 143 ? 4.57 2.316 4.676 1 97.62 143 VAL B N 1
ATOM 2994 C CA . VAL B 1 143 ? 4.531 3.691 4.191 1 97.62 143 VAL B CA 1
ATOM 2995 C C . VAL B 1 143 ? 3.275 4.387 4.707 1 97.62 143 VAL B C 1
ATOM 2997 O O . VAL B 1 143 ? 3.342 5.52 5.195 1 97.62 143 VAL B O 1
ATOM 3000 N N . ILE B 1 144 ? 2.176 3.713 4.625 1 97.75 144 ILE B N 1
ATOM 3001 C CA . ILE B 1 144 ? 0.909 4.266 5.094 1 97.75 144 ILE B CA 1
ATOM 3002 C C . ILE B 1 144 ? 0.994 4.551 6.594 1 97.75 144 ILE B C 1
ATOM 3004 O O . ILE B 1 144 ? 0.536 5.594 7.059 1 97.75 144 ILE B O 1
ATOM 3008 N N . GLU B 1 145 ? 1.562 3.613 7.285 1 96.12 145 GLU B N 1
ATOM 3009 C CA . GLU B 1 145 ? 1.755 3.795 8.719 1 96.12 145 GLU B CA 1
ATOM 3010 C C . GLU B 1 145 ? 2.547 5.066 9.016 1 96.12 145 GLU B C 1
ATOM 3012 O O . GLU B 1 145 ? 2.156 5.863 9.867 1 96.12 145 GLU B O 1
ATOM 3017 N N . GLU B 1 146 ? 3.592 5.262 8.32 1 95.94 146 GLU B N 1
ATOM 3018 C CA . GLU B 1 146 ? 4.434 6.441 8.508 1 95.94 146 GLU B CA 1
ATOM 3019 C C . GLU B 1 146 ? 3.662 7.723 8.203 1 95.94 146 GLU B C 1
ATOM 3021 O O . GLU B 1 146 ? 3.691 8.672 8.992 1 95.94 146 GLU B O 1
ATOM 3026 N N . LEU B 1 147 ? 2.971 7.707 7.094 1 96.06 147 LEU B N 1
ATOM 3027 C CA . LEU B 1 147 ? 2.258 8.898 6.637 1 96.06 147 LEU B CA 1
ATOM 3028 C C . LEU B 1 147 ? 1.096 9.219 7.57 1 96.06 147 LEU B C 1
ATOM 3030 O O . LEU B 1 147 ? 0.756 10.391 7.758 1 96.06 147 LEU B O 1
ATOM 3034 N N . SER B 1 148 ? 0.537 8.203 8.172 1 95.31 148 SER B N 1
ATOM 3035 C CA . SER B 1 148 ? -0.681 8.375 8.953 1 95.31 148 SER B CA 1
ATOM 3036 C C . SER B 1 148 ? -0.361 8.758 10.398 1 95.31 148 SER B C 1
ATOM 3038 O O . SER B 1 148 ? -1.118 9.492 11.031 1 95.31 148 SER B O 1
ATOM 3040 N N . PHE B 1 149 ? 0.787 8.297 10.914 1 95.06 149 PHE B N 1
ATOM 3041 C CA . PHE B 1 149 ? 0.956 8.344 12.367 1 95.06 149 PHE B CA 1
ATOM 3042 C C . PHE B 1 149 ? 2.113 9.266 12.742 1 95.06 149 PHE B C 1
ATOM 3044 O O . PHE B 1 149 ? 2.252 9.648 13.906 1 95.06 149 PHE B O 1
ATOM 3051 N N . LYS B 1 150 ? 2.922 9.625 11.797 1 94.94 150 LYS B N 1
ATOM 3052 C CA . LYS B 1 150 ? 4.141 10.352 12.141 1 94.94 150 LYS B CA 1
ATOM 3053 C C . LYS B 1 150 ? 4.207 11.688 11.406 1 94.94 150 LYS B C 1
ATOM 3055 O O . LYS B 1 150 ? 3.814 11.781 10.242 1 94.94 150 LYS B O 1
ATOM 3060 N N . ASP B 1 151 ? 4.719 12.633 12.109 1 94.75 151 ASP B N 1
ATOM 3061 C CA . ASP B 1 151 ? 5.074 13.867 11.414 1 94.75 151 ASP B CA 1
ATOM 3062 C C . ASP B 1 151 ? 6.449 13.742 10.75 1 94.75 151 ASP B C 1
ATOM 3064 O O . ASP B 1 151 ? 7.09 12.695 10.828 1 94.75 151 ASP B O 1
ATOM 3068 N N . VAL B 1 152 ? 6.84 14.805 10.094 1 96.5 152 VAL B N 1
ATOM 3069 C CA . VAL B 1 152 ? 8.008 14.734 9.227 1 96.5 152 VAL B CA 1
ATOM 3070 C C . VAL B 1 152 ? 9.266 14.484 10.062 1 96.5 152 VAL B C 1
ATOM 3072 O O . VAL B 1 152 ? 10.086 13.633 9.727 1 96.5 152 VAL B O 1
ATOM 3075 N N . PRO B 1 153 ? 9.484 15.148 11.266 1 97.25 153 PRO B N 1
ATOM 3076 C CA . PRO B 1 153 ? 10.656 14.836 12.086 1 97.25 153 PRO B CA 1
ATOM 3077 C C . PRO B 1 153 ? 10.688 13.375 12.531 1 97.25 153 PRO B C 1
ATOM 3079 O O . PRO B 1 153 ? 11.758 12.758 12.555 1 97.25 153 PRO B O 1
ATOM 3082 N N . GLN B 1 154 ? 9.539 12.898 12.891 1 97 154 GLN B N 1
ATOM 3083 C CA . GLN B 1 154 ? 9.461 11.508 13.305 1 97 154 GLN B CA 1
ATOM 3084 C C . GLN B 1 154 ? 9.828 10.57 12.164 1 97 154 GLN B C 1
ATOM 3086 O O . GLN B 1 154 ? 10.555 9.594 12.352 1 97 154 GLN B O 1
ATOM 3091 N N . ARG B 1 155 ? 9.312 10.82 10.969 1 97.44 155 ARG B N 1
ATOM 3092 C CA . ARG B 1 155 ? 9.633 10.016 9.789 1 97.44 155 ARG B CA 1
ATOM 3093 C C . ARG B 1 155 ? 11.109 10.117 9.445 1 97.44 155 ARG B C 1
ATOM 3095 O O . ARG B 1 155 ? 11.734 9.125 9.055 1 97.44 155 ARG B O 1
ATOM 3102 N N . LEU B 1 156 ? 11.656 11.305 9.539 1 98.19 156 LEU B N 1
ATOM 3103 C CA . LEU B 1 156 ? 13.078 11.5 9.305 1 98.19 156 LEU B CA 1
ATOM 3104 C C . LEU B 1 156 ? 13.914 10.688 10.289 1 98.19 156 LEU B C 1
ATOM 3106 O O . LEU B 1 156 ? 14.883 10.031 9.898 1 98.19 156 LEU B O 1
ATOM 3110 N N . ALA B 1 157 ? 13.484 10.711 11.555 1 97.94 157 ALA B N 1
ATOM 3111 C CA . ALA B 1 157 ? 14.164 9.914 12.562 1 97.94 157 ALA B CA 1
ATOM 3112 C C . ALA B 1 157 ? 14.148 8.43 12.195 1 97.94 157 ALA B C 1
ATOM 3114 O O . ALA B 1 157 ? 15.18 7.758 12.258 1 97.94 157 ALA B O 1
ATOM 3115 N N . SER B 1 158 ? 13.008 7.953 11.812 1 97.19 158 SER B N 1
ATOM 3116 C CA . SER B 1 158 ? 12.875 6.559 11.398 1 97.19 158 SER B CA 1
ATOM 3117 C C . SER B 1 158 ? 13.805 6.234 10.242 1 97.19 158 SER B C 1
ATOM 3119 O O . SER B 1 158 ? 14.477 5.199 10.242 1 97.19 158 SER B O 1
ATOM 3121 N N . TYR B 1 159 ? 13.852 7.125 9.281 1 97.5 159 TYR B N 1
ATOM 3122 C CA . TYR B 1 159 ? 14.688 6.953 8.102 1 97.5 159 TYR B CA 1
ATOM 3123 C C . TYR B 1 159 ? 16.156 6.859 8.477 1 97.5 159 TYR B C 1
ATOM 3125 O O . TYR B 1 159 ? 16.859 5.953 8.031 1 97.5 159 TYR B O 1
ATOM 3133 N N . LEU B 1 160 ? 16.578 7.727 9.281 1 98 160 LEU B N 1
ATOM 3134 C CA . LEU B 1 160 ? 17.969 7.793 9.672 1 98 160 LEU B CA 1
ATOM 3135 C C . LEU B 1 160 ? 18.375 6.559 10.469 1 98 160 LEU B C 1
ATOM 3137 O O . LEU B 1 160 ? 19.469 6.004 10.25 1 98 160 LEU B O 1
ATOM 3141 N N . LEU B 1 161 ? 17.516 6.137 11.352 1 96.94 161 LEU B N 1
ATOM 3142 C CA . LEU B 1 161 ? 17.797 4.941 12.141 1 96.94 161 LEU B CA 1
ATOM 3143 C C . LEU B 1 161 ? 17.891 3.709 11.242 1 96.94 161 LEU B C 1
ATOM 3145 O O . LEU B 1 161 ? 18.75 2.852 11.453 1 96.94 161 LEU B O 1
ATOM 3149 N N . ARG B 1 162 ? 17.062 3.656 10.289 1 95.44 162 ARG B N 1
ATOM 3150 C CA . ARG B 1 162 ? 17.094 2.547 9.344 1 95.44 162 ARG B CA 1
ATOM 3151 C C . ARG B 1 162 ? 18.391 2.553 8.539 1 95.44 162 ARG B C 1
ATOM 3153 O O . ARG B 1 162 ? 18.984 1.499 8.297 1 95.44 162 ARG B O 1
ATOM 3160 N N . LEU B 1 163 ? 18.781 3.703 8.078 1 95.12 163 LEU B N 1
ATOM 3161 C CA . LEU B 1 163 ? 20.031 3.84 7.344 1 95.12 163 LEU B CA 1
ATOM 3162 C C . LEU B 1 163 ? 21.203 3.301 8.164 1 95.12 163 LEU B C 1
ATOM 3164 O O . LEU B 1 163 ? 22.125 2.707 7.609 1 95.12 163 LEU B O 1
ATOM 3168 N N . GLY B 1 164 ? 21.094 3.5 9.422 1 94.75 164 GLY B N 1
ATOM 3169 C CA . GLY B 1 164 ? 22.172 3.062 10.297 1 94.75 164 GLY B CA 1
ATOM 3170 C C . GLY B 1 164 ? 22.031 1.617 10.742 1 94.75 164 GLY B C 1
ATOM 3171 O O . GLY B 1 164 ? 22.922 1.066 11.383 1 94.75 164 GLY B O 1
ATOM 3172 N N . GLY B 1 165 ? 20.875 0.997 10.484 1 93.44 165 GLY B N 1
ATOM 3173 C CA . GLY B 1 165 ? 20.641 -0.378 10.883 1 93.44 165 GLY B CA 1
ATOM 3174 C C . GLY B 1 165 ? 20.359 -0.522 12.367 1 93.44 165 GLY B C 1
ATOM 3175 O O . GLY B 1 165 ? 20.656 -1.556 12.969 1 93.44 165 GLY B O 1
ATOM 3176 N N . VAL B 1 166 ? 19.859 0.506 12.984 1 92.5 166 VAL B N 1
ATOM 3177 C CA . VAL B 1 166 ? 19.688 0.479 14.438 1 92.5 166 VAL B CA 1
ATOM 3178 C C . VAL B 1 166 ? 18.234 0.778 14.789 1 92.5 166 VAL B C 1
ATOM 3180 O O . VAL B 1 166 ? 17.922 1.175 15.914 1 92.5 166 VAL B O 1
ATOM 3183 N N . ASP B 1 167 ? 17.312 0.648 13.805 1 89.69 167 ASP B N 1
ATOM 3184 C CA . ASP B 1 167 ? 15.898 0.994 14.008 1 89.69 167 ASP B CA 1
ATOM 3185 C C . ASP B 1 167 ? 15.211 -0.013 14.922 1 89.69 167 ASP B C 1
ATOM 3187 O O . ASP B 1 167 ? 14.242 0.324 15.609 1 89.69 167 ASP B O 1
ATOM 3191 N N . THR B 1 168 ? 15.711 -1.288 15.031 1 83.19 168 THR B N 1
ATOM 3192 C CA . THR B 1 168 ? 15.047 -2.338 15.789 1 83.19 168 THR B CA 1
ATOM 3193 C C . THR B 1 168 ? 15.453 -2.283 17.266 1 83.19 168 THR B C 1
ATOM 3195 O O . THR B 1 168 ? 14.797 -2.871 18.125 1 83.19 168 THR B O 1
ATOM 3198 N N . GLY B 1 169 ? 16.5 -1.558 17.562 1 78.94 169 GLY B N 1
ATOM 3199 C CA . GLY B 1 169 ? 16.984 -1.45 18.938 1 78.94 169 GLY B CA 1
ATOM 3200 C C . GLY B 1 169 ? 17.766 -2.662 19.391 1 78.94 169 GLY B C 1
ATOM 3201 O O . GLY B 1 169 ? 18.109 -2.785 20.578 1 78.94 169 GLY B O 1
ATOM 3202 N N . THR B 1 170 ? 18 -3.555 18.516 1 82.69 170 THR B N 1
ATOM 3203 C CA . THR B 1 170 ? 18.719 -4.777 18.859 1 82.69 170 THR B CA 1
ATOM 3204 C C . THR B 1 170 ? 20.203 -4.492 19.078 1 82.69 170 THR B C 1
ATOM 3206 O O . THR B 1 170 ? 20.891 -5.234 19.766 1 82.69 170 THR B O 1
ATOM 3209 N N . VAL B 1 171 ? 20.656 -3.418 18.438 1 80.75 171 VAL B N 1
ATOM 3210 C CA . VAL B 1 171 ? 22.062 -3.035 18.562 1 80.75 171 VAL B CA 1
ATOM 3211 C C . VAL B 1 171 ? 22.188 -1.809 19.469 1 80.75 171 VAL B C 1
ATOM 3213 O O . VAL B 1 171 ? 21.5 -0.806 19.25 1 80.75 171 VAL B O 1
ATOM 3216 N N . GLU B 1 172 ? 22.953 -2.041 20.484 1 83.38 172 GLU B N 1
ATOM 3217 C CA . GLU B 1 172 ? 23.156 -0.936 21.422 1 83.38 172 GLU B CA 1
ATOM 3218 C C . GLU B 1 172 ? 24.266 -0.008 20.953 1 83.38 172 GLU B C 1
ATOM 3220 O O . GLU B 1 172 ? 25.453 -0.309 21.125 1 83.38 172 GLU B O 1
ATOM 3225 N N . VAL B 1 173 ? 23.953 0.94 20.234 1 86.56 173 VAL B N 1
ATOM 3226 C CA . VAL B 1 173 ? 24.875 1.996 19.797 1 86.56 173 VAL B CA 1
ATOM 3227 C C . VAL B 1 173 ? 24.266 3.361 20.109 1 86.56 173 VAL B C 1
ATOM 3229 O O . VAL B 1 173 ? 23.109 3.639 19.734 1 86.56 173 VAL B O 1
ATOM 3232 N N . LEU B 1 174 ? 24.984 4.086 20.828 1 86.62 174 LEU B N 1
ATOM 3233 C CA . LEU B 1 174 ? 24.453 5.387 21.219 1 86.62 174 LEU B CA 1
ATOM 3234 C C . LEU B 1 174 ? 24.594 6.398 20.094 1 86.62 174 LEU B C 1
ATOM 3236 O O . LEU B 1 174 ? 23.703 7.227 19.891 1 86.62 174 LEU B O 1
ATOM 3240 N N . SER B 1 175 ? 25.703 6.352 19.359 1 92.56 175 SER B N 1
ATOM 3241 C CA . SER B 1 175 ? 25.984 7.316 18.297 1 92.56 175 SER B CA 1
ATOM 3242 C C . SER B 1 175 ? 26.641 6.641 17.094 1 92.56 175 SER B C 1
ATOM 3244 O O . SER B 1 175 ? 27.391 5.676 17.25 1 92.56 175 SER B O 1
ATOM 3246 N N . LEU B 1 176 ? 26.234 7.102 15.93 1 95.75 176 LEU B N 1
ATOM 3247 C CA . LEU B 1 176 ? 26.875 6.594 14.727 1 95.75 176 LEU B CA 1
ATOM 3248 C C . LEU B 1 176 ? 26.703 7.57 13.562 1 95.75 176 LEU B C 1
ATOM 3250 O O . LEU B 1 176 ? 25.859 8.484 13.641 1 95.75 176 LEU B O 1
ATOM 3254 N N . TRP B 1 177 ? 27.562 7.398 12.539 1 97.38 177 TRP B N 1
ATOM 3255 C CA . TRP B 1 177 ? 27.453 8.18 11.312 1 97.38 177 TRP B CA 1
ATOM 3256 C C . TRP B 1 177 ? 26.688 7.418 10.242 1 97.38 177 TRP B C 1
ATOM 3258 O O . TRP B 1 177 ? 26.891 6.211 10.07 1 97.38 177 TRP B O 1
ATOM 3268 N N . VAL B 1 178 ? 25.859 8.102 9.562 1 97.62 178 VAL B N 1
ATOM 3269 C CA . VAL B 1 178 ? 25.203 7.543 8.383 1 97.62 178 VAL B CA 1
ATOM 3270 C C . VAL B 1 178 ? 25.359 8.5 7.199 1 97.62 178 VAL B C 1
ATOM 3272 O O . VAL B 1 178 ? 25.547 9.703 7.387 1 97.62 178 VAL B O 1
ATOM 3275 N N . THR B 1 179 ? 25.391 7.93 6.027 1 97.75 179 THR B N 1
ATOM 3276 C CA . THR B 1 179 ? 25.391 8.711 4.797 1 97.75 179 THR B CA 1
ATOM 3277 C C . THR B 1 179 ? 24.047 8.625 4.09 1 97.75 179 THR B C 1
ATOM 3279 O O . THR B 1 179 ? 23.547 7.531 3.832 1 97.75 179 THR B O 1
ATOM 3282 N N . LEU B 1 180 ? 23.453 9.773 3.834 1 97.06 180 LEU B N 1
ATOM 3283 C CA . LEU B 1 180 ? 22.188 9.773 3.104 1 97.06 180 LEU B CA 1
ATOM 3284 C C . LEU B 1 180 ? 22.328 9.039 1.774 1 97.06 180 LEU B C 1
ATOM 3286 O O . LEU B 1 180 ? 23.297 9.234 1.049 1 97.06 180 LEU B O 1
ATOM 3290 N N . ASP B 1 181 ? 21.344 8.234 1.499 1 94.81 181 ASP B N 1
ATOM 3291 C CA . ASP B 1 181 ? 21.391 7.449 0.267 1 94.81 181 ASP B CA 1
ATOM 3292 C C . ASP B 1 181 ? 20.578 8.117 -0.839 1 94.81 181 ASP B C 1
ATOM 3294 O O . ASP B 1 181 ? 20.531 7.617 -1.964 1 94.81 181 ASP B O 1
ATOM 3298 N N . LEU B 1 182 ? 20 9.203 -0.596 1 95.44 182 LEU B N 1
ATOM 3299 C CA . LEU B 1 182 ? 19.234 10.023 -1.523 1 95.44 182 LEU B CA 1
ATOM 3300 C C . LEU B 1 182 ? 19.578 11.5 -1.357 1 95.44 182 LEU B C 1
ATOM 3302 O O . LEU B 1 182 ? 19.844 11.953 -0.245 1 95.44 182 LEU B O 1
ATOM 3306 N N . PRO B 1 183 ? 19.531 12.211 -2.533 1 94.06 183 PRO B N 1
ATOM 3307 C CA . PRO B 1 183 ? 19.516 13.664 -2.361 1 94.06 183 PRO B CA 1
ATOM 3308 C C . PRO B 1 183 ? 18.328 14.156 -1.534 1 94.06 183 PRO B C 1
ATOM 3310 O O . PRO B 1 183 ? 17.281 13.508 -1.512 1 94.06 183 PRO B O 1
ATOM 3313 N N . LYS B 1 184 ? 18.5 15.258 -0.875 1 93.19 184 LYS B N 1
ATOM 3314 C CA . LYS B 1 184 ? 17.484 15.758 0.048 1 93.19 184 LYS B CA 1
ATOM 3315 C C . LYS B 1 184 ? 16.156 15.984 -0.667 1 93.19 184 LYS B C 1
ATOM 3317 O O . LYS B 1 184 ? 15.086 15.797 -0.078 1 93.19 184 LYS B O 1
ATOM 3322 N N . SER B 1 185 ? 16.234 16.391 -1.928 1 92.31 185 SER B N 1
ATOM 3323 C CA . SER B 1 185 ? 14.992 16.578 -2.674 1 92.31 185 SER B CA 1
ATOM 3324 C C . SER B 1 185 ? 14.242 15.258 -2.824 1 92.31 185 SER B C 1
ATOM 3326 O O . SER B 1 185 ? 13.023 15.195 -2.615 1 92.31 185 SER B O 1
ATOM 3328 N N . GLN B 1 186 ? 14.93 14.18 -3.143 1 95.38 186 GLN B N 1
ATOM 3329 C CA . GLN B 1 186 ? 14.336 12.852 -3.268 1 95.38 186 GLN B CA 1
ATOM 3330 C C . GLN B 1 186 ? 13.922 12.297 -1.905 1 95.38 186 GLN B C 1
ATOM 3332 O O . GLN B 1 186 ? 12.93 11.578 -1.795 1 95.38 186 GLN B O 1
ATOM 3337 N N . LEU B 1 187 ? 14.719 12.664 -0.939 1 97.38 187 LEU B N 1
ATOM 3338 C CA . LEU B 1 187 ? 14.383 12.234 0.415 1 97.38 187 LEU B CA 1
ATOM 3339 C C . LEU B 1 187 ? 13.062 12.844 0.862 1 97.38 187 LEU B C 1
ATOM 3341 O O . LEU B 1 187 ? 12.242 12.172 1.498 1 97.38 187 LEU B O 1
ATOM 3345 N N . ALA B 1 188 ? 12.859 14.141 0.543 1 97.38 188 ALA B N 1
ATOM 3346 C CA . ALA B 1 188 ? 11.578 14.773 0.846 1 97.38 188 ALA B CA 1
ATOM 3347 C C . ALA B 1 188 ? 10.422 13.992 0.236 1 97.38 188 ALA B C 1
ATOM 3349 O O . ALA B 1 188 ? 9.43 13.711 0.913 1 97.38 188 ALA B O 1
ATOM 3350 N N . ALA B 1 189 ? 10.586 13.578 -0.998 1 97.06 189 ALA B N 1
ATOM 3351 C CA . ALA B 1 189 ? 9.562 12.812 -1.706 1 97.06 189 ALA B CA 1
ATOM 3352 C C . ALA B 1 189 ? 9.344 11.461 -1.047 1 97.06 189 ALA B C 1
ATOM 3354 O O . ALA B 1 189 ? 8.203 10.984 -0.948 1 97.06 189 ALA B O 1
ATOM 3355 N N . GLN B 1 190 ? 10.375 10.844 -0.624 1 97 190 GLN B N 1
ATOM 3356 C CA . GLN B 1 190 ? 10.281 9.539 0.028 1 97 190 GLN B CA 1
ATOM 3357 C C . GLN B 1 190 ? 9.562 9.648 1.367 1 97 190 GLN B C 1
ATOM 3359 O O . GLN B 1 190 ? 8.812 8.742 1.753 1 97 190 GLN B O 1
ATOM 3364 N N . LEU B 1 191 ? 9.781 10.758 2.057 1 96.56 191 LEU B N 1
ATOM 3365 C CA . LEU B 1 191 ? 9.195 10.945 3.379 1 96.56 191 LEU B CA 1
ATOM 3366 C C . LEU B 1 191 ? 7.832 11.617 3.277 1 96.56 191 LEU B C 1
ATOM 3368 O O . LEU B 1 191 ? 7.246 11.992 4.297 1 96.56 191 LEU B O 1
ATOM 3372 N N . GLY B 1 192 ? 7.383 11.82 2.041 1 94.31 192 GLY B N 1
ATOM 3373 C CA . GLY B 1 192 ? 6.051 12.359 1.815 1 94.31 192 GLY B CA 1
ATOM 3374 C C . GLY B 1 192 ? 5.918 13.812 2.219 1 94.31 192 GLY B C 1
ATOM 3375 O O . GLY B 1 192 ? 4.93 14.203 2.842 1 94.31 192 GLY B O 1
ATOM 3376 N N . THR B 1 193 ? 6.906 14.57 1.991 1 94.19 193 THR B N 1
ATOM 3377 C CA . THR B 1 193 ? 6.906 15.984 2.344 1 94.19 193 THR B CA 1
ATOM 3378 C C . THR B 1 193 ? 7.605 16.812 1.268 1 94.19 193 THR B C 1
ATOM 3380 O O . THR B 1 193 ? 7.855 16.328 0.165 1 94.19 193 THR B O 1
ATOM 3383 N N . ILE B 1 194 ? 7.707 18.047 1.435 1 93.62 194 ILE B N 1
ATOM 3384 C CA . ILE B 1 194 ? 8.391 18.938 0.497 1 93.62 194 ILE B CA 1
ATOM 3385 C C . ILE B 1 194 ? 9.75 19.344 1.068 1 93.62 194 ILE B C 1
ATOM 3387 O O . ILE B 1 194 ? 9.961 19.281 2.279 1 93.62 194 ILE B O 1
ATOM 3391 N N . PRO B 1 195 ? 10.664 19.781 0.235 1 94.94 195 PRO B N 1
ATOM 3392 C CA . PRO B 1 195 ? 12.039 20.078 0.656 1 94.94 195 PRO B CA 1
ATOM 3393 C C . PRO B 1 195 ? 12.094 21.094 1.8 1 94.94 195 PRO B C 1
ATOM 3395 O O . PRO B 1 195 ? 12.867 20.922 2.742 1 94.94 195 PRO B O 1
ATOM 3398 N N . ALA B 1 196 ? 11.297 22.109 1.796 1 95.81 196 ALA B N 1
ATOM 3399 C CA . ALA B 1 196 ? 11.305 23.125 2.838 1 95.81 196 ALA B CA 1
ATOM 3400 C C . ALA B 1 196 ? 10.969 22.516 4.199 1 95.81 196 ALA B C 1
ATOM 3402 O O . ALA B 1 196 ? 11.617 22.844 5.199 1 95.81 196 ALA B O 1
ATOM 3403 N N . THR B 1 197 ? 10 21.672 4.242 1 95.25 197 THR B N 1
ATOM 3404 C CA . THR B 1 197 ? 9.586 21.016 5.48 1 95.25 197 THR B CA 1
ATOM 3405 C C . THR B 1 197 ? 10.656 20.047 5.965 1 95.25 197 THR B C 1
ATOM 3407 O O . THR B 1 197 ? 10.906 19.922 7.168 1 95.25 197 THR B O 1
ATOM 3410 N N . LEU B 1 198 ? 11.258 19.328 5.047 1 97.25 198 LEU B N 1
ATOM 3411 C CA . LEU B 1 198 ? 12.336 18.422 5.414 1 97.25 198 LEU B CA 1
ATOM 3412 C C . LEU B 1 198 ? 13.492 19.188 6.047 1 97.25 198 LEU B C 1
ATOM 3414 O O . LEU B 1 198 ? 14.062 18.75 7.051 1 97.25 198 LEU B O 1
ATOM 3418 N N . SER B 1 199 ? 13.828 20.281 5.445 1 97.25 199 SER B N 1
ATOM 3419 C CA . SER B 1 199 ? 14.898 21.109 5.988 1 97.25 199 SER B CA 1
ATOM 3420 C C . SER B 1 199 ? 14.594 21.547 7.422 1 97.25 199 SER B C 1
ATOM 3422 O O . SER B 1 199 ? 15.469 21.531 8.281 1 97.25 199 SER B O 1
ATOM 3424 N N . ARG B 1 200 ? 13.359 21.875 7.652 1 97.69 200 ARG B N 1
ATOM 3425 C CA . ARG B 1 200 ? 12.945 22.25 9 1 97.69 200 ARG B CA 1
ATOM 3426 C C . ARG B 1 200 ? 13.055 21.078 9.961 1 97.69 200 ARG B C 1
ATOM 3428 O O . ARG B 1 200 ? 13.391 21.266 11.133 1 97.69 200 ARG B O 1
ATOM 3435 N N . ALA B 1 201 ? 12.727 19.953 9.484 1 97.88 201 ALA B N 1
ATOM 3436 C CA . ALA B 1 201 ? 12.852 18.75 10.305 1 97.88 201 ALA B CA 1
ATOM 3437 C C . ALA B 1 201 ? 14.305 18.484 10.68 1 97.88 201 ALA B C 1
ATOM 3439 O O . ALA B 1 201 ? 14.609 18.172 11.828 1 97.88 201 ALA B O 1
ATOM 3440 N N . PHE B 1 202 ? 15.18 18.594 9.719 1 98.06 202 PHE B N 1
ATOM 3441 C CA . PHE B 1 202 ? 16.609 18.453 10 1 98.06 202 PHE B CA 1
ATOM 3442 C C . PHE B 1 202 ? 17.047 19.469 11.055 1 98.06 202 PHE B C 1
ATOM 3444 O O . PHE B 1 202 ? 17.781 19.141 11.977 1 98.06 202 PHE B O 1
ATOM 3451 N N . TYR B 1 203 ? 16.594 20.609 10.852 1 98.25 203 TYR B N 1
ATOM 3452 C CA . TYR B 1 203 ? 16.938 21.703 11.766 1 98.25 203 TYR B CA 1
ATOM 3453 C C . TYR B 1 203 ? 16.438 21.391 13.18 1 98.25 203 TYR B C 1
ATOM 3455 O O . TYR B 1 203 ? 17.172 21.578 14.156 1 98.25 203 TYR B O 1
ATOM 3463 N N . GLN B 1 204 ? 15.242 20.969 13.273 1 98 204 GLN B N 1
ATOM 3464 C CA . GLN B 1 204 ? 14.656 20.609 14.562 1 98 204 GLN B CA 1
ATOM 3465 C C . GLN B 1 204 ? 15.477 19.531 15.266 1 98 204 GLN B C 1
ATOM 3467 O O . GLN B 1 204 ? 15.812 19.672 16.438 1 98 204 GLN B O 1
ATOM 3472 N N . LEU B 1 205 ? 15.789 18.484 14.562 1 98.25 205 LEU B N 1
ATOM 3473 C CA . LEU B 1 205 ? 16.562 17.391 15.164 1 98.25 205 LEU B CA 1
ATOM 3474 C C . LEU B 1 205 ? 17.953 17.859 15.57 1 98.25 205 LEU B C 1
ATOM 3476 O O . LEU B 1 205 ? 18.469 17.438 16.609 1 98.25 205 LEU B O 1
ATOM 3480 N N . LYS B 1 206 ? 18.516 18.703 14.773 1 98.25 206 LYS B N 1
ATOM 3481 C CA . LYS B 1 206 ? 19.828 19.266 15.086 1 98.25 206 LYS B CA 1
ATOM 3482 C C . LYS B 1 206 ? 19.781 20.141 16.344 1 98.25 206 LYS B C 1
ATOM 3484 O O . LYS B 1 206 ? 20.609 19.984 17.234 1 98.25 206 LYS B O 1
ATOM 3489 N N . ASN B 1 207 ? 18.781 20.969 16.391 1 97.94 207 ASN B N 1
ATOM 3490 C CA . ASN B 1 207 ? 18.641 21.891 17.516 1 97.94 207 ASN B CA 1
ATOM 3491 C C . ASN B 1 207 ? 18.359 21.156 18.812 1 97.94 207 ASN B C 1
ATOM 3493 O O . ASN B 1 207 ? 18.688 21.641 19.891 1 97.94 207 ASN B O 1
ATOM 3497 N N . GLU B 1 208 ? 17.828 20 18.719 1 97.69 208 GLU B N 1
ATOM 3498 C CA . GLU B 1 208 ? 17.562 19.172 19.891 1 97.69 208 GLU B CA 1
ATOM 3499 C C . GLU B 1 208 ? 18.734 18.25 20.203 1 97.69 208 GLU B C 1
ATOM 3501 O O . GLU B 1 208 ? 18.625 17.375 21.062 1 97.69 208 GLU B O 1
ATOM 3506 N N . ASP B 1 209 ? 19.797 18.406 19.5 1 97.94 209 ASP B N 1
ATOM 3507 C CA . ASP B 1 209 ? 21.047 17.656 19.688 1 97.94 209 ASP B CA 1
ATOM 3508 C C . ASP B 1 209 ? 20.828 16.156 19.453 1 97.94 209 ASP B C 1
ATOM 3510 O O . ASP B 1 209 ? 21.375 15.328 20.172 1 97.94 209 ASP B O 1
ATOM 3514 N N . LEU B 1 210 ? 19.984 15.859 18.531 1 98.19 210 LEU B N 1
ATOM 3515 C CA . LEU B 1 210 ? 19.734 14.461 18.188 1 98.19 210 LEU B CA 1
ATOM 3516 C C . LEU B 1 210 ? 20.625 14.031 17.031 1 98.19 210 LEU B C 1
ATOM 3518 O O . LEU B 1 210 ? 21 12.852 16.938 1 98.19 210 LEU B O 1
ATOM 3522 N N . ILE B 1 211 ? 20.906 15.008 16.188 1 98.69 211 ILE B N 1
ATOM 3523 C CA . ILE B 1 211 ? 21.766 14.703 15.055 1 98.69 211 ILE B CA 1
ATOM 3524 C C . ILE B 1 211 ? 22.719 15.867 14.805 1 98.69 211 ILE B C 1
ATOM 3526 O O . ILE B 1 211 ? 22.516 16.969 15.32 1 98.69 211 ILE B O 1
ATOM 3530 N N . ALA B 1 212 ? 23.766 15.664 14.078 1 98.5 212 ALA B N 1
ATOM 3531 C CA . ALA B 1 212 ? 24.625 16.656 13.438 1 98.5 212 ALA B CA 1
ATOM 3532 C C . ALA B 1 212 ? 24.688 16.422 11.93 1 98.5 212 ALA B C 1
ATOM 3534 O O . ALA B 1 212 ? 24.703 15.281 11.469 1 98.5 212 ALA B O 1
ATOM 3535 N N . VAL B 1 213 ? 24.75 17.516 11.18 1 97.81 213 VAL B N 1
ATOM 3536 C CA . VAL B 1 213 ? 24.641 17.406 9.727 1 97.81 213 VAL B CA 1
ATOM 3537 C C . VAL B 1 213 ? 25.891 17.984 9.07 1 97.81 213 VAL B C 1
ATOM 3539 O O . VAL B 1 213 ? 26.25 19.141 9.328 1 97.81 213 VAL B O 1
ATOM 3542 N N . LYS B 1 214 ? 26.531 17.25 8.336 1 96.5 214 LYS B N 1
ATOM 3543 C CA . LYS B 1 214 ? 27.625 17.656 7.449 1 96.5 214 LYS B CA 1
ATOM 3544 C C . LYS B 1 214 ? 27.375 17.203 6.016 1 96.5 214 LYS B C 1
ATOM 3546 O O . LYS B 1 214 ? 27.906 16.188 5.578 1 96.5 214 LYS B O 1
ATOM 3551 N N . GLY B 1 215 ? 26.656 18 5.273 1 94.19 215 GLY B N 1
ATOM 3552 C CA . GLY B 1 215 ? 26.266 17.594 3.936 1 94.19 215 GLY B CA 1
ATOM 3553 C C . GLY B 1 215 ? 25.406 16.344 3.924 1 94.19 215 GLY B C 1
ATOM 3554 O O . GLY B 1 215 ? 24.375 16.281 4.59 1 94.19 215 GLY B O 1
ATOM 3555 N N . ALA B 1 216 ? 25.922 15.328 3.266 1 96.19 216 ALA B N 1
ATOM 3556 C CA . ALA B 1 216 ? 25.203 14.062 3.182 1 96.19 216 ALA B CA 1
ATOM 3557 C C . ALA B 1 216 ? 25.531 13.156 4.363 1 96.19 216 ALA B C 1
ATOM 3559 O O . ALA B 1 216 ? 24.875 12.141 4.578 1 96.19 216 ALA B O 1
ATOM 3560 N N . GLU B 1 217 ? 26.5 13.539 5.109 1 97.75 217 GLU B N 1
ATOM 3561 C CA . GLU B 1 217 ? 26.891 12.781 6.297 1 97.75 217 GLU B CA 1
ATOM 3562 C C . GLU B 1 217 ? 26.141 13.281 7.531 1 97.75 217 GLU B C 1
ATOM 3564 O O . GLU B 1 217 ? 26.234 14.453 7.887 1 97.75 217 GLU B O 1
ATOM 3569 N N . ILE B 1 218 ? 25.422 12.359 8.156 1 98.44 218 ILE B N 1
ATOM 3570 C CA . ILE B 1 218 ? 24.625 12.688 9.328 1 98.44 218 ILE B CA 1
ATOM 3571 C C . ILE B 1 218 ? 25.125 11.883 10.531 1 98.44 218 ILE B C 1
ATOM 3573 O O . ILE B 1 218 ? 25.219 10.656 10.469 1 98.44 218 ILE B O 1
ATOM 3577 N N . GLN B 1 219 ? 25.469 12.523 11.547 1 98.5 219 GLN B N 1
ATOM 3578 C CA . GLN B 1 219 ? 25.781 11.828 12.797 1 98.5 219 GLN B CA 1
ATOM 3579 C C . GLN B 1 219 ? 24.531 11.695 13.672 1 98.5 219 GLN B C 1
ATOM 3581 O O . GLN B 1 219 ? 23.875 12.695 13.984 1 98.5 219 GLN B O 1
ATOM 3586 N N . LEU B 1 220 ? 24.172 10.523 14.023 1 98.38 220 LEU B N 1
ATOM 3587 C CA . LEU B 1 220 ? 23.156 10.281 15.047 1 98.38 220 LEU B CA 1
ATOM 3588 C C . LEU B 1 220 ? 23.766 10.391 16.438 1 98.38 220 LEU B C 1
ATOM 3590 O O . LEU B 1 220 ? 24.453 9.477 16.891 1 98.38 220 LEU B O 1
ATOM 3594 N N . LEU B 1 221 ? 23.453 11.422 17.109 1 98.19 221 LEU B N 1
ATOM 3595 C CA . LEU B 1 221 ? 24.109 11.742 18.375 1 98.19 221 LEU B CA 1
ATOM 3596 C C . LEU B 1 221 ? 23.516 10.93 19.516 1 98.19 221 LEU B C 1
ATOM 3598 O O . LEU B 1 221 ? 24.188 10.641 20.5 1 98.19 221 LEU B O 1
ATOM 3602 N N . ASP B 1 222 ? 22.25 10.625 19.422 1 96.31 222 ASP B N 1
ATOM 3603 C CA . ASP B 1 222 ? 21.547 9.883 20.453 1 96.31 222 ASP B CA 1
ATOM 3604 C C . ASP B 1 222 ? 20.516 8.938 19.828 1 96.31 222 ASP B C 1
ATOM 3606 O O . ASP B 1 222 ? 19.344 9.305 19.672 1 96.31 222 ASP B O 1
ATOM 3610 N N . CYS B 1 223 ? 20.844 7.715 19.641 1 96.5 223 CYS B N 1
ATOM 3611 C CA . CYS B 1 223 ? 20 6.75 18.938 1 96.5 223 CYS B CA 1
ATOM 3612 C C . CYS B 1 223 ? 18.781 6.383 19.781 1 96.5 223 CYS B C 1
ATOM 3614 O O . CYS B 1 223 ? 17.703 6.125 19.234 1 96.5 223 CYS B O 1
ATOM 3616 N N . ASP B 1 224 ? 18.906 6.406 21.047 1 94.81 224 ASP B N 1
ATOM 3617 C CA . ASP B 1 224 ? 17.781 6.07 21.922 1 94.81 224 ASP B CA 1
ATOM 3618 C C . ASP B 1 224 ? 16.688 7.121 21.828 1 94.81 224 ASP B C 1
ATOM 3620 O O . ASP B 1 224 ? 15.508 6.785 21.688 1 94.81 224 ASP B O 1
ATOM 3624 N N . ARG B 1 225 ? 17.125 8.328 21.875 1 95.31 225 ARG B N 1
ATOM 3625 C CA . ARG B 1 225 ? 16.156 9.406 21.781 1 95.31 225 ARG B CA 1
ATOM 3626 C C . ARG B 1 225 ? 15.531 9.461 20.391 1 95.31 225 ARG B C 1
ATOM 3628 O O . ARG B 1 225 ? 14.352 9.773 20.25 1 95.31 225 ARG B O 1
ATOM 3635 N N . LEU B 1 226 ? 16.328 9.18 19.375 1 96.5 226 LEU B N 1
ATOM 3636 C CA . LEU B 1 226 ? 15.797 9.141 18.016 1 96.5 226 LEU B CA 1
ATOM 3637 C C . LEU B 1 226 ? 14.766 8.023 17.859 1 96.5 226 LEU B C 1
ATOM 3639 O O . LEU B 1 226 ? 13.734 8.211 17.203 1 96.5 226 LEU B O 1
ATOM 3643 N N . ARG B 1 227 ? 15.008 6.902 18.469 1 95.06 227 ARG B N 1
ATOM 3644 C CA . ARG B 1 227 ? 14.062 5.793 18.438 1 95.06 227 ARG B CA 1
ATOM 3645 C C . ARG B 1 227 ? 12.766 6.156 19.141 1 95.06 227 ARG B C 1
ATOM 3647 O O . ARG B 1 227 ? 11.68 5.824 18.672 1 95.06 227 ARG B O 1
ATOM 3654 N N . ALA B 1 228 ? 12.922 6.801 20.281 1 93.62 228 ALA B N 1
ATOM 3655 C CA . ALA B 1 228 ? 11.75 7.238 21.031 1 93.62 228 ALA B CA 1
ATOM 3656 C C . ALA B 1 228 ? 10.898 8.195 20.188 1 93.62 228 ALA B C 1
ATOM 3658 O O . ALA B 1 228 ? 9.672 8.094 20.172 1 93.62 228 ALA B O 1
ATOM 3659 N N . LEU B 1 229 ? 11.594 9.109 19.5 1 94.25 229 LEU B N 1
ATOM 3660 C CA . LEU B 1 229 ? 10.906 10.047 18.641 1 94.25 229 LEU B CA 1
ATOM 3661 C C . LEU B 1 229 ? 10.195 9.32 17.5 1 94.25 229 LEU B C 1
ATOM 3663 O O . LEU B 1 229 ? 9.031 9.609 17.203 1 94.25 229 LEU B O 1
ATOM 3667 N N . ALA B 1 230 ? 10.867 8.406 16.891 1 94.25 230 ALA B N 1
ATOM 3668 C CA . ALA B 1 230 ? 10.336 7.652 15.758 1 94.25 230 ALA B CA 1
ATOM 3669 C C . ALA B 1 230 ? 9.125 6.812 16.172 1 94.25 230 ALA B C 1
ATOM 3671 O O . ALA B 1 230 ? 8.242 6.547 15.352 1 94.25 230 ALA B O 1
ATOM 3672 N N . LYS B 1 231 ? 9.008 6.426 17.438 1 88.44 231 LYS B N 1
ATOM 3673 C CA . LYS B 1 231 ? 7.969 5.516 17.922 1 88.44 231 LYS B CA 1
ATOM 3674 C C . LYS B 1 231 ? 6.727 6.285 18.359 1 88.44 231 LYS B C 1
ATOM 3676 O O . LYS B 1 231 ? 5.645 5.707 18.484 1 88.44 231 LYS B O 1
ATOM 3681 N N . ARG B 1 232 ? 6.773 7.531 18.766 1 77.5 232 ARG B N 1
ATOM 3682 C CA . ARG B 1 232 ? 5.688 8.32 19.328 1 77.5 232 ARG B CA 1
ATOM 3683 C C . ARG B 1 232 ? 4.477 8.336 18.406 1 77.5 232 ARG B C 1
ATOM 3685 O O . ARG B 1 232 ? 3.336 8.258 18.859 1 77.5 232 ARG B O 1
ATOM 3692 N N . GLY B 1 233 ? 4.527 7.996 17.281 1 71.19 233 GLY B N 1
ATOM 3693 C CA . GLY B 1 233 ? 3.41 7.938 16.359 1 71.19 233 GLY B CA 1
ATOM 3694 C C . GLY B 1 233 ? 2.332 8.961 16.656 1 71.19 233 GLY B C 1
ATOM 3695 O O . GLY B 1 233 ? 1.142 8.68 16.516 1 71.19 233 GLY B O 1
ATOM 3696 N N . ASP B 1 234 ? 2.52 9.984 17.438 1 65.56 234 ASP B N 1
ATOM 3697 C CA . ASP B 1 234 ? 1.564 11.031 17.781 1 65.56 234 ASP B CA 1
ATOM 3698 C C . ASP B 1 234 ? 1.687 12.227 16.844 1 65.56 234 ASP B C 1
ATOM 3700 O O . ASP B 1 234 ? 1.323 13.352 17.203 1 65.56 234 ASP B O 1
ATOM 3704 N N . GLY B 1 235 ? 2.33 12.039 15.734 1 58.09 235 GLY B N 1
ATOM 3705 C CA . GLY B 1 235 ? 2.586 13.109 14.781 1 58.09 235 GLY B CA 1
ATOM 3706 C C . GLY B 1 235 ? 1.322 13.789 14.297 1 58.09 235 GLY B C 1
ATOM 3707 O O . GLY B 1 235 ? 1.05 13.836 13.094 1 58.09 235 GLY B O 1
ATOM 3708 N N . MET B 1 236 ? 0.383 13.742 15.078 1 52.72 236 MET B N 1
ATOM 3709 C CA . MET B 1 236 ? -0.912 14.273 14.664 1 52.72 236 MET B CA 1
ATOM 3710 C C . MET B 1 236 ? -0.779 15.711 14.172 1 52.72 236 MET B C 1
ATOM 3712 O O . MET B 1 236 ? -0.531 16.625 14.969 1 52.72 236 MET B O 1
ATOM 3716 N N . LYS B 1 237 ? 0.049 16.078 13.289 1 45.91 237 LYS B N 1
ATOM 3717 C CA . LYS B 1 237 ? -0.213 17.5 13.078 1 45.91 237 LYS B CA 1
ATOM 3718 C C . LYS B 1 237 ? -1.648 17.734 12.617 1 45.91 237 LYS B C 1
ATOM 3720 O O . LYS B 1 237 ? -2.271 16.844 12.039 1 45.91 237 LYS B O 1
ATOM 3725 N N . ASN B 1 238 ? -2.34 18.875 13.047 1 33.66 238 ASN B N 1
ATOM 3726 C CA . ASN B 1 238 ? -3.555 19.641 12.797 1 33.66 238 ASN B CA 1
ATOM 3727 C C . ASN B 1 238 ? -3.854 19.766 11.305 1 33.66 238 ASN B C 1
ATOM 3729 O O . ASN B 1 238 ? -2.938 19.891 10.492 1 33.66 238 ASN B O 1
#

Nearest PDB structures (foldseek):
  4cyd-assembly2_A  TM=8.430E-01  e=2.519E-20  Corynebacterium glutamicum
  7pza-assembly1_A  TM=8.452E-01  e=5.404E-20  Sinorhizobium meliloti 1021
  3fx3-assembly1_A  TM=5.890E-01  e=2.455E-18  Ruegeria pomeroyi
  3h3z-assembly1_A  TM=5.793E-01  e=1.365E-18  Ruegeria pomeroyi DSS-3
  4byy-assembly1_B  TM=7.622E-01  e=1.867E-15  Corynebacterium glutamicum